Protein AF-A0A7J5ZC81-F1 (afdb_monomer)

Secondary structure (DSSP, 8-state):
-HHHHHHHHHHHHHTT---S--SGGGEEE-GGG-EEE---GGG-GGGGGGSEE-TTS-EE-TTTS-HHHHHH----HHHHHHHHHHHHHHHHTTT-S-TTTTS-HHHHHHHHHHHHHTSS-PPPPPPPTT--HHIIIIIIHHHT-SSGGGSPPHHHHHHHHHHHHHHHHHHHSSPPEEEEETTTSHHHHHHHHHHHHH-TT-EEEEEES-HHHHHHHHHHHHHH-TT-EEEEEE--TT-HHHHHHHHHHHHHH-S-BSEEEE------S-EE-HHHHHHHHTSTTHHHHHHH-TTTEE----B-TTSSBHHHIIIIIHHHHHHHHHGGGBSEEEEE--TT--GGG--STTTT-SS-S-HHHHHHHHHHHHHHHHHHHHGGGT-EEEEEE--SB-SHHHHTTS-HHHHHHHHHHHHHHTTT-TT--BSHHHHTHHHHHHHHS-GGGS-TTEEEEEEE-TTS-EEEEEEE-------TTHHHHHHHHHHHH-

Structure (mmCIF, N/CA/C/O backbone):
data_AF-A0A7J5ZC81-F1
#
_entry.id   AF-A0A7J5ZC81-F1
#
loop_
_atom_site.group_PDB
_atom_site.id
_atom_site.type_symbol
_atom_site.label_atom_id
_atom_site.label_alt_id
_atom_site.label_comp_id
_atom_site.label_asym_id
_atom_site.label_entity_id
_atom_site.label_seq_id
_atom_site.pdbx_PDB_ins_code
_atom_site.Cartn_x
_atom_site.Cartn_y
_atom_site.Cartn_z
_atom_site.occupancy
_atom_site.B_iso_or_equiv
_atom_site.auth_seq_id
_atom_site.auth_comp_id
_atom_site.auth_asym_id
_atom_site.auth_atom_id
_atom_site.pdbx_PDB_model_num
ATOM 1 N N . MET A 1 1 ? -20.854 -2.965 14.058 1.00 92.00 1 MET A N 1
ATOM 2 C CA . MET A 1 1 ? -21.300 -3.820 15.187 1.00 92.00 1 MET A CA 1
ATOM 3 C C . MET A 1 1 ? -20.968 -3.201 16.545 1.00 92.00 1 MET A C 1
ATOM 5 O O . MET A 1 1 ? -21.903 -2.886 17.266 1.00 92.00 1 MET A O 1
ATOM 9 N N . ALA A 1 2 ? -19.693 -2.943 16.877 1.00 95.56 2 ALA A N 1
ATOM 10 C CA . ALA A 1 2 ? -19.293 -2.383 18.182 1.00 95.56 2 ALA A CA 1
ATOM 11 C C . ALA A 1 2 ? -20.007 -1.068 18.566 1.00 95.56 2 ALA A C 1
ATOM 13 O O . ALA A 1 2 ? -20.442 -0.929 19.704 1.00 95.56 2 ALA A O 1
ATOM 14 N N . VAL A 1 3 ? -20.214 -0.153 17.608 1.00 96.44 3 VAL A N 1
ATOM 15 C CA . VAL A 1 3 ? -21.000 1.087 17.800 1.00 96.44 3 VAL A CA 1
ATOM 16 C C . VAL A 1 3 ? -22.404 0.802 18.347 1.00 96.44 3 VAL A C 1
ATOM 18 O O . VAL A 1 3 ? -22.849 1.460 19.281 1.00 96.44 3 VAL A O 1
ATOM 21 N N . GLN A 1 4 ? -23.094 -0.207 17.807 1.00 97.75 4 GLN A N 1
ATOM 22 C CA . GLN A 1 4 ? -24.453 -0.553 18.234 1.00 97.75 4 GLN A CA 1
ATOM 23 C C . GLN A 1 4 ? -24.463 -1.144 19.654 1.00 97.75 4 GLN A C 1
ATOM 25 O O . GLN A 1 4 ? -25.352 -0.822 20.437 1.00 97.75 4 GLN A O 1
ATOM 30 N N . ILE A 1 5 ? -23.448 -1.939 20.018 1.00 98.31 5 ILE A N 1
ATOM 31 C CA . ILE A 1 5 ? -23.287 -2.453 21.390 1.00 98.31 5 ILE A CA 1
ATOM 32 C C . ILE A 1 5 ? -22.997 -1.300 22.359 1.00 98.31 5 ILE A C 1
ATOM 34 O O . ILE A 1 5 ? -23.652 -1.196 23.390 1.00 98.31 5 ILE A O 1
ATOM 38 N N . ALA A 1 6 ? -22.077 -0.393 22.017 1.00 98.31 6 ALA A N 1
ATOM 39 C CA . ALA A 1 6 ? -21.788 0.784 22.837 1.00 98.31 6 ALA A CA 1
ATOM 40 C C . ALA A 1 6 ? -23.037 1.661 23.030 1.00 98.31 6 ALA A C 1
ATOM 42 O O . ALA A 1 6 ? -23.290 2.139 24.131 1.00 98.31 6 ALA A O 1
ATOM 43 N N . SER A 1 7 ? -23.856 1.813 21.984 1.00 98.25 7 SER A N 1
ATOM 44 C CA . SER A 1 7 ? -25.135 2.529 22.041 1.00 98.25 7 SER A CA 1
ATOM 45 C C . SER A 1 7 ? -26.141 1.849 22.980 1.00 98.25 7 SER A C 1
ATOM 47 O O . SER A 1 7 ? -26.737 2.503 23.836 1.00 98.25 7 SER A O 1
ATOM 49 N N . GLY A 1 8 ? -26.276 0.520 22.897 1.00 98.19 8 GLY A N 1
ATOM 50 C CA . GLY A 1 8 ? -27.123 -0.253 23.809 1.00 98.19 8 GLY A CA 1
ATOM 51 C C . GLY A 1 8 ? -26.658 -0.170 25.267 1.00 98.19 8 GLY A C 1
ATOM 52 O O . GLY A 1 8 ? -27.466 0.058 26.163 1.00 98.19 8 GLY A O 1
ATOM 53 N N . MET A 1 9 ? -25.352 -0.268 25.516 1.00 98.56 9 MET A N 1
ATOM 54 C CA . MET A 1 9 ? -24.793 -0.143 26.865 1.00 98.56 9 MET A CA 1
ATOM 55 C C . MET A 1 9 ? -24.871 1.283 27.416 1.00 98.56 9 MET A C 1
ATOM 57 O O . MET A 1 9 ? -25.098 1.467 28.610 1.00 98.56 9 MET A O 1
ATOM 61 N N . LYS A 1 10 ? -24.763 2.305 26.558 1.00 98.19 10 LYS A N 1
ATOM 62 C CA . LYS A 1 10 ? -25.061 3.698 26.915 1.00 98.19 10 LYS A CA 1
ATOM 63 C C . LYS A 1 10 ? -26.507 3.834 27.396 1.00 98.19 10 LYS A C 1
ATOM 65 O O . LYS A 1 10 ? -26.744 4.481 28.414 1.00 98.19 10 LYS A O 1
ATOM 70 N N . TYR A 1 11 ? -27.460 3.210 26.701 1.00 98.06 11 TYR A N 1
ATOM 71 C CA . TYR A 1 11 ? -28.861 3.195 27.125 1.00 98.06 11 TYR A CA 1
ATOM 72 C C . TYR A 1 11 ? -29.035 2.509 28.489 1.00 98.06 11 TYR A C 1
ATOM 74 O O . TYR A 1 11 ? -29.602 3.116 29.395 1.00 98.06 11 TYR A O 1
ATOM 82 N N . LEU A 1 12 ? -28.472 1.312 28.693 1.00 97.62 12 LEU A N 1
ATOM 83 C CA . LEU A 1 12 ? -28.525 0.628 29.997 1.00 97.62 12 LEU A CA 1
ATOM 84 C C . LEU A 1 12 ? -27.883 1.458 31.121 1.00 97.62 12 LEU A C 1
ATOM 86 O O . LEU A 1 12 ? -28.457 1.592 32.201 1.00 97.62 12 LEU A O 1
ATOM 90 N N . SER A 1 13 ? -26.744 2.097 30.847 1.00 95.62 13 SER A N 1
ATOM 91 C CA . SER A 1 13 ? -26.081 2.995 31.795 1.00 95.62 13 SER A CA 1
ATOM 92 C C . SER A 1 13 ? -26.950 4.196 32.168 1.00 95.62 13 SER A C 1
ATOM 94 O O . SER A 1 13 ? -26.907 4.619 33.319 1.00 95.62 13 SER A O 1
ATOM 96 N N . SER A 1 14 ? -27.752 4.734 31.242 1.00 96.44 14 SER A N 1
ATOM 97 C CA . SER A 1 14 ? -28.683 5.836 31.538 1.00 96.44 14 SER A CA 1
ATOM 98 C C . SER A 1 14 ? -29.818 5.428 32.488 1.00 96.44 14 SER A C 1
ATOM 100 O O . SER A 1 14 ? -30.373 6.271 33.187 1.00 96.44 14 SER A O 1
ATOM 102 N N . LEU A 1 15 ? -30.116 4.127 32.559 1.00 97.25 15 LEU A N 1
ATOM 103 C CA . LEU A 1 15 ? -31.085 3.533 33.479 1.00 97.25 15 LEU A CA 1
ATOM 104 C C . LEU A 1 15 ? -30.443 3.047 34.788 1.00 97.25 15 LEU A C 1
ATOM 106 O O . LEU A 1 15 ? -31.121 2.427 35.603 1.00 97.25 15 LEU A O 1
ATOM 110 N N . ASN A 1 16 ? -29.142 3.291 34.992 1.00 95.75 16 ASN A N 1
ATOM 111 C CA . ASN A 1 16 ? -28.350 2.715 36.085 1.00 95.75 16 ASN A CA 1
ATOM 112 C C . ASN A 1 16 ? -28.417 1.174 36.136 1.00 95.75 16 ASN A C 1
ATOM 114 O O . ASN A 1 16 ? -28.345 0.571 37.209 1.00 95.75 16 ASN A O 1
ATOM 118 N N . PHE A 1 17 ? -28.560 0.527 34.975 1.00 97.06 17 PHE A N 1
ATOM 119 C CA . PHE A 1 17 ? -28.676 -0.922 34.861 1.00 97.06 17 PHE A CA 1
ATOM 120 C C . PHE A 1 17 ? -27.318 -1.560 34.551 1.00 97.06 17 PHE A C 1
ATOM 122 O O . PHE A 1 17 ? -26.779 -1.360 33.464 1.00 97.06 17 PHE A O 1
ATOM 129 N N . VAL A 1 18 ? -26.792 -2.362 35.486 1.00 97.56 18 VAL A N 1
ATOM 130 C CA . VAL A 1 18 ? -25.543 -3.130 35.318 1.00 97.56 18 VAL A CA 1
ATOM 131 C C . VAL A 1 18 ? -25.836 -4.472 34.642 1.00 97.56 18 VAL A C 1
ATOM 133 O O . VAL A 1 18 ? -26.564 -5.284 35.214 1.00 97.56 18 VAL A O 1
ATOM 136 N N . HIS A 1 19 ? -25.233 -4.738 33.482 1.00 96.94 19 HIS A N 1
ATOM 137 C CA . HIS A 1 19 ? -25.438 -5.967 32.708 1.00 96.94 19 HIS A CA 1
ATOM 138 C C . HIS A 1 19 ? -24.729 -7.185 33.313 1.00 96.94 19 HIS A C 1
ATOM 140 O O . HIS A 1 19 ? -25.307 -8.268 33.332 1.00 96.94 19 HIS A O 1
ATOM 146 N N . ARG A 1 20 ? -23.490 -7.042 33.807 1.00 95.38 20 ARG A N 1
ATOM 147 C CA . ARG A 1 20 ? -22.695 -8.091 34.497 1.00 95.38 20 ARG A CA 1
ATOM 148 C C . ARG A 1 20 ? -22.186 -9.270 33.654 1.00 95.38 20 ARG A C 1
ATOM 150 O O . ARG A 1 20 ? -21.301 -9.977 34.124 1.00 95.38 20 ARG A O 1
ATOM 157 N N . ASP A 1 21 ? -22.695 -9.474 32.442 1.00 95.56 21 ASP A N 1
ATOM 158 C CA . ASP A 1 21 ? -22.295 -10.567 31.535 1.00 95.56 21 ASP A CA 1
ATOM 159 C C . ASP A 1 21 ? -22.275 -10.105 30.065 1.00 95.56 21 ASP A C 1
ATOM 161 O O . ASP A 1 21 ? -22.777 -10.773 29.161 1.00 95.56 21 ASP A O 1
ATOM 165 N N . LEU A 1 22 ? -21.737 -8.909 29.807 1.00 97.69 22 LEU A N 1
ATOM 166 C CA . LEU A 1 22 ? -21.578 -8.418 28.440 1.00 97.69 22 LEU A CA 1
ATOM 167 C C . LEU A 1 22 ? -20.477 -9.211 27.715 1.00 97.69 22 LEU A C 1
ATOM 169 O O . LEU A 1 22 ? -19.316 -9.190 28.121 1.00 97.69 22 LEU A O 1
ATOM 173 N N . ALA A 1 23 ? -20.856 -9.877 26.627 1.00 97.25 23 ALA A N 1
ATOM 174 C CA . ALA A 1 23 ? -19.976 -10.644 25.748 1.00 97.25 23 ALA A CA 1
ATOM 175 C C . ALA A 1 23 ? -20.635 -10.816 24.372 1.00 97.25 23 ALA A C 1
ATOM 177 O O . ALA A 1 23 ? -21.854 -10.649 24.233 1.00 97.25 23 ALA A O 1
ATOM 178 N N . THR A 1 24 ? -19.873 -11.222 23.351 1.00 96.69 24 THR A N 1
ATOM 179 C CA . THR A 1 24 ? -20.452 -11.458 22.012 1.00 96.69 24 THR A CA 1
ATOM 180 C C . THR A 1 24 ? -21.533 -12.545 22.004 1.00 96.69 24 THR A C 1
ATOM 182 O O . THR A 1 24 ? -22.537 -12.392 21.309 1.00 96.69 24 THR A O 1
ATOM 185 N N . ARG A 1 25 ? -21.410 -13.587 22.844 1.00 95.25 25 ARG A N 1
ATOM 186 C CA . ARG A 1 25 ? -22.432 -14.645 23.030 1.00 95.25 25 ARG A CA 1
ATOM 187 C C . ARG A 1 25 ? -23.799 -14.126 23.497 1.00 95.25 25 ARG A C 1
ATOM 189 O O . ARG A 1 25 ? -24.812 -14.787 23.275 1.00 95.25 25 ARG A O 1
ATOM 196 N N . ASN A 1 26 ? -23.818 -12.949 24.122 1.00 95.88 26 ASN A N 1
ATOM 197 C CA . ASN A 1 26 ? -25.006 -12.264 24.627 1.00 95.88 26 ASN A CA 1
ATOM 198 C C . ASN A 1 26 ? -25.458 -11.123 23.690 1.00 95.88 26 ASN A C 1
ATOM 200 O O . ASN A 1 26 ? -26.292 -10.300 24.054 1.00 95.88 26 ASN A O 1
ATOM 204 N N . CYS A 1 27 ? -24.952 -11.079 22.454 1.00 96.06 27 CYS A N 1
ATOM 205 C CA . CYS A 1 27 ? -25.407 -10.165 21.410 1.00 96.06 27 CYS A CA 1
ATOM 206 C C . CYS A 1 27 ? -26.114 -10.940 20.286 1.00 96.06 27 CYS A C 1
ATOM 208 O O . CYS A 1 27 ? -25.569 -11.880 19.714 1.00 96.06 27 CYS A O 1
ATOM 210 N N . LEU A 1 28 ? -27.329 -10.525 19.931 1.00 95.44 28 LEU A N 1
ATOM 211 C CA . LEU A 1 28 ? -28.093 -11.070 18.809 1.00 95.44 28 LEU A CA 1
ATOM 212 C C . LEU A 1 28 ? -27.834 -10.265 17.535 1.00 95.44 28 LEU A C 1
ATOM 214 O O . LEU A 1 28 ? -27.795 -9.034 17.579 1.00 95.44 28 LEU A O 1
ATOM 218 N N . VAL A 1 29 ? -27.733 -10.957 16.398 1.00 96.38 29 VAL A N 1
ATOM 219 C CA . VAL A 1 29 ? -27.582 -10.355 15.065 1.00 96.38 29 VAL A CA 1
ATOM 220 C C . VAL A 1 29 ? -28.877 -10.543 14.275 1.00 96.38 29 VAL A C 1
ATOM 222 O O . VAL A 1 29 ? -29.312 -11.667 14.037 1.00 96.38 29 VAL A O 1
ATOM 225 N N . GLY A 1 30 ? -29.506 -9.438 13.886 1.00 93.31 30 GLY A N 1
ATOM 226 C CA . GLY A 1 30 ? -30.703 -9.403 13.049 1.00 93.31 30 GLY A CA 1
ATOM 227 C C . GLY A 1 30 ? -30.403 -9.067 11.586 1.00 93.31 30 GLY A C 1
ATOM 228 O O . GLY A 1 30 ? -29.257 -9.083 11.134 1.00 93.31 30 GLY A O 1
ATOM 229 N N . LYS A 1 31 ? -31.456 -8.708 10.840 1.00 92.00 31 LYS A N 1
ATOM 230 C CA . LYS A 1 31 ? -31.335 -8.222 9.456 1.00 92.00 31 LYS A CA 1
ATOM 231 C C . LYS A 1 31 ? -30.436 -6.979 9.391 1.00 92.00 31 LYS A C 1
ATOM 233 O O . LYS A 1 31 ? -30.396 -6.188 10.337 1.00 92.00 31 LYS A O 1
ATOM 238 N N . ASN A 1 32 ? -29.725 -6.818 8.276 1.00 88.50 32 ASN A N 1
ATOM 239 C CA . ASN A 1 32 ? -28.816 -5.694 8.011 1.00 88.50 32 ASN A CA 1
ATOM 240 C C . ASN A 1 32 ? -27.751 -5.495 9.107 1.00 88.50 32 ASN A C 1
ATOM 242 O O . ASN A 1 32 ? -27.400 -4.367 9.440 1.00 88.50 32 ASN A O 1
ATOM 246 N N . TYR A 1 33 ? -27.272 -6.590 9.709 1.00 92.19 33 TYR A N 1
ATOM 247 C CA . TYR A 1 33 ? -26.290 -6.563 10.801 1.00 92.19 33 TYR A CA 1
ATOM 248 C C . TYR A 1 33 ? -26.719 -5.706 12.008 1.00 92.19 33 TYR A C 1
ATOM 250 O O . TYR A 1 33 ? -25.883 -5.117 12.702 1.00 92.19 33 TYR A O 1
ATOM 258 N N . THR A 1 34 ? -28.027 -5.637 12.270 1.00 95.75 34 THR A N 1
ATOM 259 C CA . THR A 1 34 ? -28.573 -4.993 13.472 1.00 95.75 34 THR A CA 1
ATOM 260 C C . THR A 1 34 ? -28.188 -5.807 14.703 1.00 95.75 34 THR A C 1
ATOM 262 O O . THR A 1 34 ? -28.455 -7.005 14.743 1.00 95.75 34 THR A O 1
ATOM 265 N N . ILE A 1 35 ? -27.596 -5.176 15.714 1.00 97.69 35 ILE A N 1
ATOM 266 C CA . ILE A 1 35 ? -27.168 -5.824 16.955 1.00 97.69 35 ILE A CA 1
ATOM 267 C C . ILE A 1 35 ? -28.127 -5.468 18.089 1.00 97.69 35 ILE A C 1
ATOM 269 O O . ILE A 1 35 ? -28.478 -4.302 18.272 1.00 97.69 35 ILE A O 1
ATOM 273 N N . LYS A 1 36 ? -28.532 -6.466 18.876 1.00 96.94 36 LYS A N 1
ATOM 274 C CA . LYS A 1 36 ? -29.294 -6.273 20.118 1.00 96.94 36 LYS A CA 1
ATOM 275 C C . LYS A 1 36 ? -28.627 -7.023 21.261 1.00 96.94 36 LYS A C 1
ATOM 277 O O . LYS A 1 36 ? -28.308 -8.198 21.120 1.00 96.94 36 LYS A O 1
ATOM 282 N N . ILE A 1 37 ? -28.433 -6.337 22.379 1.00 97.38 37 ILE A N 1
ATOM 283 C CA . ILE A 1 37 ? -27.878 -6.922 23.601 1.00 97.38 37 ILE A CA 1
ATOM 284 C C . ILE A 1 37 ? -28.976 -7.744 24.286 1.00 97.38 37 ILE A C 1
ATOM 286 O O . ILE A 1 37 ? -30.133 -7.319 24.320 1.00 97.38 37 ILE A O 1
ATOM 290 N N . ALA A 1 38 ? -28.624 -8.924 24.779 1.00 91.94 38 ALA A N 1
ATOM 291 C CA . ALA A 1 38 ? -29.506 -9.871 25.447 1.00 91.94 38 ALA A CA 1
ATOM 292 C C . ALA A 1 38 ? -28.796 -10.519 26.650 1.00 91.94 38 ALA A C 1
ATOM 294 O O . ALA A 1 38 ? -27.628 -10.252 26.897 1.00 91.94 38 ALA A O 1
ATOM 295 N N . ASP A 1 39 ? -29.487 -11.400 27.376 1.00 81.19 39 ASP A N 1
ATOM 296 C CA . ASP A 1 39 ? -28.923 -12.131 28.517 1.00 81.19 39 ASP A CA 1
ATOM 297 C C . ASP A 1 39 ? -29.379 -13.599 28.487 1.00 81.19 39 ASP A C 1
ATOM 299 O O . ASP A 1 39 ? -30.400 -13.976 29.061 1.00 81.19 39 ASP A O 1
ATOM 303 N N . PHE A 1 40 ? -28.663 -14.433 27.724 1.00 67.62 40 PHE A N 1
ATOM 304 C CA . PHE A 1 40 ? -28.955 -15.871 27.600 1.00 67.62 40 PHE A CA 1
ATOM 305 C C . PHE A 1 40 ? -27.815 -16.759 28.107 1.00 67.62 40 PHE A C 1
ATOM 307 O O . PHE A 1 40 ? -27.956 -17.988 28.119 1.00 67.62 40 PHE A O 1
ATOM 314 N N . GLY A 1 41 ? -26.683 -16.161 28.481 1.00 59.69 41 GLY A N 1
ATOM 315 C CA . GLY A 1 41 ? -25.381 -16.816 28.546 1.00 59.69 41 GLY A CA 1
ATOM 316 C C . GLY A 1 41 ? -25.311 -18.025 29.482 1.00 59.69 41 GLY A C 1
ATOM 317 O O . GLY A 1 41 ? -24.669 -19.021 29.153 1.00 59.69 41 GLY A O 1
ATOM 318 N N . MET A 1 42 ? -26.079 -18.021 30.577 1.00 57.19 42 MET A N 1
ATOM 319 C CA . MET A 1 42 ? -26.104 -19.130 31.543 1.00 57.19 42 MET A CA 1
ATOM 320 C C . MET A 1 42 ? -26.999 -20.319 31.141 1.00 57.19 42 MET A C 1
ATOM 322 O O . MET A 1 42 ? -26.917 -21.380 31.757 1.00 57.19 42 MET A O 1
ATOM 326 N N . SER A 1 43 ? -27.849 -20.178 30.119 1.00 58.97 43 SER A N 1
ATOM 327 C CA . SER A 1 43 ? -28.852 -21.196 29.751 1.00 58.97 43 SER A CA 1
ATOM 328 C C . SER A 1 43 ? -28.390 -22.191 28.676 1.00 58.97 43 SER A C 1
ATOM 330 O O . SER A 1 43 ? -29.052 -23.204 28.447 1.00 58.97 43 SER A O 1
ATOM 332 N N . ARG A 1 44 ? -27.258 -21.935 27.998 1.00 65.19 44 ARG A N 1
ATOM 333 C CA . ARG A 1 44 ? -26.833 -22.697 26.810 1.00 65.19 44 ARG A CA 1
ATOM 334 C C . ARG A 1 44 ? -25.566 -23.510 27.055 1.00 65.19 44 ARG A C 1
ATOM 336 O O . ARG A 1 44 ? -24.510 -22.972 27.367 1.00 65.19 44 ARG A O 1
ATOM 343 N N . ASN A 1 45 ? -25.643 -24.816 26.788 1.00 74.88 45 ASN A N 1
ATOM 344 C CA . ASN A 1 45 ? -24.514 -25.741 26.949 1.00 74.88 45 ASN A CA 1
ATOM 345 C C . ASN A 1 45 ? -23.290 -25.401 26.079 1.00 74.88 45 ASN A C 1
ATOM 347 O O . ASN A 1 45 ? -22.181 -25.782 26.442 1.00 74.88 45 ASN A O 1
ATOM 351 N N . LEU A 1 46 ? -23.489 -24.676 24.972 1.00 81.81 46 LEU A N 1
ATOM 352 C CA . LEU A 1 46 ? -22.434 -24.298 24.029 1.00 81.81 46 LEU A CA 1
ATOM 353 C C . LEU A 1 46 ? -21.331 -23.441 24.672 1.00 81.81 46 LEU A C 1
ATOM 355 O O . LEU A 1 46 ? -20.167 -23.606 24.332 1.00 81.81 46 LEU A O 1
ATOM 359 N N . TYR A 1 47 ? -21.685 -22.572 25.622 1.00 84.94 47 TYR A N 1
ATOM 360 C CA . TYR A 1 47 ? -20.754 -21.619 26.237 1.00 84.94 47 TYR A CA 1
ATOM 361 C C . TYR A 1 47 ? -20.292 -22.047 27.631 1.00 84.94 47 TYR A C 1
ATOM 363 O O . TYR A 1 47 ? -19.764 -21.233 28.375 1.00 84.94 47 TYR A O 1
ATOM 371 N N . ARG A 1 48 ? -20.457 -23.324 28.015 1.00 84.44 48 ARG A N 1
ATOM 372 C CA . ARG A 1 48 ? -20.063 -23.811 29.354 1.00 84.44 48 ARG A CA 1
ATOM 373 C C . ARG A 1 48 ? -18.606 -23.497 29.710 1.00 84.44 48 ARG A C 1
ATOM 375 O O . ARG A 1 48 ? -18.339 -23.228 30.872 1.00 84.44 48 ARG A O 1
ATOM 382 N N . GLY A 1 49 ? -17.700 -23.519 28.729 1.00 85.62 49 GLY A N 1
ATOM 383 C CA . GLY A 1 49 ? -16.276 -23.214 28.920 1.00 85.62 49 GLY A CA 1
ATOM 384 C C . GLY A 1 49 ? -15.950 -21.730 29.129 1.00 85.62 49 GLY A C 1
ATOM 385 O O . GLY A 1 49 ? -14.814 -21.411 29.458 1.00 85.62 49 GLY A O 1
ATOM 386 N N . ASP A 1 50 ? -16.917 -20.825 28.957 1.00 89.06 50 ASP A N 1
ATOM 387 C CA . ASP A 1 50 ? -16.740 -19.395 29.252 1.00 89.06 50 ASP A CA 1
ATOM 388 C C . ASP A 1 50 ? -17.026 -19.058 30.718 1.00 89.06 50 ASP A C 1
ATOM 390 O O . ASP A 1 50 ? -16.755 -17.938 31.161 1.00 89.06 50 ASP A O 1
ATOM 394 N N . TYR A 1 51 ? -17.580 -20.013 31.468 1.00 90.31 51 TYR A N 1
ATOM 395 C CA . TYR A 1 51 ? -18.018 -19.804 32.832 1.00 90.31 51 TYR A CA 1
ATOM 396 C C . TYR A 1 51 ? -17.264 -20.685 33.822 1.00 90.31 51 TYR A C 1
ATOM 398 O O . TYR A 1 51 ? -17.324 -21.914 33.774 1.00 90.31 51 TYR A O 1
ATOM 406 N N . TYR A 1 52 ? -16.655 -20.034 34.804 1.00 89.38 52 TYR A N 1
ATOM 407 C CA . TYR A 1 52 ? -16.001 -20.691 35.920 1.00 89.38 52 TYR A CA 1
ATOM 408 C C . TYR A 1 52 ? -17.015 -21.039 37.015 1.00 89.38 52 TYR A C 1
ATOM 410 O O . TYR A 1 52 ? -17.868 -20.224 37.389 1.00 89.38 52 TYR A O 1
ATOM 418 N N . ARG A 1 53 ? -16.927 -22.265 37.541 1.00 83.69 53 ARG A N 1
ATOM 419 C CA . ARG A 1 53 ? -17.787 -22.762 38.623 1.00 83.69 53 ARG A CA 1
ATOM 420 C C . ARG A 1 53 ? -17.007 -22.829 39.922 1.00 83.69 53 ARG A C 1
ATOM 422 O O . ARG A 1 53 ? -16.148 -23.686 40.089 1.00 83.69 53 ARG A O 1
ATOM 429 N N . ILE A 1 54 ? -17.381 -21.984 40.874 1.00 74.62 54 ILE A N 1
ATOM 430 C CA . ILE A 1 54 ? -16.887 -22.087 42.245 1.00 74.62 54 ILE A CA 1
ATOM 431 C C . ILE A 1 54 ? -17.871 -22.945 43.043 1.00 74.62 54 ILE A C 1
ATOM 433 O O . ILE A 1 54 ? -19.075 -22.682 43.045 1.00 74.62 54 ILE A O 1
ATOM 437 N N . GLN A 1 55 ? -17.365 -23.964 43.736 1.00 72.75 55 GLN A N 1
ATOM 438 C CA . GLN A 1 55 ? -18.183 -24.854 44.558 1.00 72.75 55 GLN A CA 1
ATOM 439 C C . GLN A 1 55 ? -18.949 -24.043 45.621 1.00 72.75 55 GLN A C 1
ATOM 441 O O . GLN A 1 55 ? -18.352 -23.325 46.421 1.00 72.75 55 GLN A O 1
ATOM 446 N N . GLY A 1 56 ? -20.285 -24.108 45.586 1.00 67.88 56 GLY A N 1
ATOM 447 C CA . GLY A 1 56 ? -21.161 -23.354 46.493 1.00 67.88 56 GLY A CA 1
ATOM 448 C C . GLY A 1 56 ? -21.349 -21.862 46.170 1.00 67.88 56 GLY A C 1
ATOM 449 O O . GLY A 1 56 ? -21.963 -21.160 46.970 1.00 67.88 56 GLY A O 1
ATOM 450 N N . ARG A 1 57 ? -20.862 -21.352 45.027 1.00 69.31 57 ARG A N 1
ATOM 451 C CA . ARG A 1 57 ? -21.120 -19.970 44.567 1.00 69.31 57 ARG A CA 1
ATOM 452 C C . ARG A 1 57 ? -21.731 -19.929 43.161 1.00 69.31 57 ARG A C 1
ATOM 454 O O . ARG A 1 57 ? -21.876 -20.946 42.489 1.00 69.31 57 ARG A O 1
ATOM 461 N N . ALA A 1 58 ? -22.094 -18.719 42.734 1.00 74.38 58 ALA A N 1
ATOM 462 C CA . ALA A 1 58 ? -22.568 -18.432 41.385 1.00 74.38 58 ALA A CA 1
ATOM 463 C C . ALA A 1 58 ? -21.524 -18.782 40.308 1.00 74.38 58 ALA A C 1
ATOM 465 O O . ALA A 1 58 ? -20.315 -18.777 40.544 1.00 74.38 58 ALA A O 1
ATOM 466 N N . VAL A 1 59 ? -22.036 -19.070 39.115 1.00 86.81 59 VAL A N 1
ATOM 467 C CA . VAL A 1 59 ? -21.280 -19.340 37.891 1.00 86.81 59 VAL A CA 1
ATOM 468 C C . VAL A 1 59 ? -20.844 -17.998 37.288 1.00 86.81 59 VAL A C 1
ATOM 470 O O . VAL A 1 59 ? -21.688 -17.123 37.114 1.00 86.81 59 VAL A O 1
ATOM 473 N N . LEU A 1 60 ? -19.547 -17.805 37.015 1.00 91.19 60 LEU A N 1
ATOM 474 C CA . LEU A 1 60 ? -18.982 -16.482 36.701 1.00 91.19 60 LEU A CA 1
ATOM 475 C C . LEU A 1 60 ? -18.222 -16.448 35.361 1.00 91.19 60 LEU A C 1
ATOM 477 O O . LEU A 1 60 ? -17.366 -17.306 35.138 1.00 91.19 60 LEU A O 1
ATOM 481 N N . PRO A 1 61 ? -18.449 -15.441 34.493 1.00 94.94 61 PRO A N 1
ATOM 482 C CA . PRO A 1 61 ? -17.734 -15.271 33.225 1.00 94.94 61 PRO A CA 1
ATOM 483 C C . PRO A 1 61 ? -16.363 -14.599 33.430 1.00 94.94 61 PRO A C 1
ATOM 485 O O . PRO A 1 61 ? -16.106 -13.500 32.933 1.00 94.94 61 PRO A O 1
ATOM 488 N N . ILE A 1 62 ? -15.465 -15.238 34.188 1.00 96.44 62 ILE A N 1
ATOM 489 C CA . ILE A 1 62 ? -14.234 -14.619 34.727 1.00 96.44 62 ILE A CA 1
ATOM 490 C C . ILE A 1 62 ? -13.332 -13.953 33.672 1.00 96.44 62 ILE A C 1
ATOM 492 O O . ILE A 1 62 ? -12.655 -12.976 33.972 1.00 96.44 62 ILE A O 1
ATOM 496 N N . ARG A 1 63 ? -13.358 -14.418 32.419 1.00 98.06 63 ARG A N 1
ATOM 497 C CA . ARG A 1 63 ? -12.542 -13.879 31.316 1.00 98.06 63 ARG A CA 1
ATOM 498 C C . ARG A 1 63 ? -13.023 -12.514 30.794 1.00 98.06 63 ARG A C 1
ATOM 500 O O . ARG A 1 63 ? -12.266 -11.839 30.100 1.00 98.06 63 ARG A O 1
ATOM 507 N N . TRP A 1 64 ? -14.244 -12.098 31.143 1.00 98.31 64 TRP A N 1
ATOM 508 C CA . TRP A 1 64 ? -14.831 -10.788 30.811 1.00 98.31 64 TRP A CA 1
ATOM 509 C C . TRP A 1 64 ? -14.921 -9.845 32.014 1.00 98.31 64 TRP A C 1
ATOM 511 O O . TRP A 1 64 ? -15.194 -8.658 31.846 1.00 98.31 64 TRP A O 1
ATOM 521 N N . MET A 1 65 ? -14.720 -10.354 33.229 1.00 97.94 65 MET A N 1
ATOM 522 C CA . MET A 1 65 ? -14.921 -9.589 34.456 1.00 97.94 65 MET A CA 1
ATOM 523 C C . MET A 1 65 ? -13.724 -8.690 34.773 1.00 97.94 65 MET A C 1
ATOM 525 O O . MET A 1 65 ? -12.572 -9.045 34.522 1.00 97.94 65 MET A O 1
ATOM 529 N N . SER A 1 66 ? -13.996 -7.532 35.379 1.00 98.38 66 SER A N 1
ATOM 530 C CA . SER A 1 66 ? -12.946 -6.684 35.938 1.00 98.38 66 SER A CA 1
ATOM 531 C C . SER A 1 66 ? -12.356 -7.289 37.211 1.00 98.38 66 SER A C 1
ATOM 533 O O . SER A 1 66 ? -12.991 -8.098 37.900 1.00 98.38 66 SER A O 1
ATOM 535 N N . TRP A 1 67 ? -11.138 -6.862 37.556 1.00 98.00 67 TRP A N 1
ATOM 536 C CA . TRP A 1 67 ? -10.441 -7.370 38.737 1.00 98.00 67 TRP A CA 1
ATOM 537 C C . TRP A 1 67 ? -11.252 -7.146 40.024 1.00 98.00 67 TRP A C 1
ATOM 539 O O . TRP A 1 67 ? -11.316 -8.034 40.874 1.00 98.00 67 TRP A O 1
ATOM 549 N N . GLU A 1 68 ? -11.936 -6.003 40.162 1.00 98.00 68 GLU A N 1
ATOM 550 C CA . GLU A 1 68 ? -12.749 -5.716 41.345 1.00 98.00 68 GLU A CA 1
ATOM 551 C C . GLU A 1 68 ? -14.058 -6.520 41.390 1.00 98.00 68 GLU A C 1
ATOM 553 O O . GLU A 1 68 ? -14.569 -6.792 42.479 1.00 98.00 68 GLU A O 1
ATOM 558 N N . SER A 1 69 ? -14.591 -6.950 40.241 1.00 96.94 69 SER A N 1
ATOM 559 C CA . SER A 1 69 ? -15.739 -7.862 40.206 1.00 96.94 69 SER A CA 1
ATOM 560 C C . SER A 1 69 ? -15.352 -9.262 40.675 1.00 96.94 69 SER A C 1
ATOM 562 O O . SER A 1 69 ? -16.120 -9.884 41.404 1.00 96.94 69 SER A O 1
ATOM 564 N N . ILE A 1 70 ? -14.157 -9.739 40.313 1.00 95.00 70 ILE A N 1
ATOM 565 C CA . ILE A 1 70 ? -13.662 -11.059 40.730 1.00 95.00 70 ILE A CA 1
ATOM 566 C C . ILE A 1 70 ? -13.247 -11.055 42.206 1.00 95.00 70 ILE A C 1
ATOM 568 O O . ILE A 1 70 ? -13.714 -11.896 42.973 1.00 95.00 70 ILE A O 1
ATOM 572 N N . LEU A 1 71 ? -12.402 -10.108 42.626 1.00 94.62 71 LEU A N 1
ATOM 573 C CA . LEU A 1 71 ? -11.823 -10.117 43.976 1.00 94.62 71 LEU A CA 1
ATOM 574 C C . LEU A 1 71 ? -12.762 -9.556 45.048 1.00 94.62 71 LEU A C 1
ATOM 576 O O . LEU A 1 71 ? -12.724 -10.010 46.189 1.00 94.62 71 LEU A O 1
ATOM 580 N N . LEU A 1 72 ? -13.587 -8.561 44.704 1.00 95.19 72 LEU A N 1
ATOM 581 C CA . LEU A 1 72 ? -14.414 -7.826 45.671 1.00 95.19 72 LEU A CA 1
ATOM 582 C C . LEU A 1 72 ? -15.921 -8.025 45.459 1.00 95.19 72 LEU A C 1
ATOM 584 O O . LEU A 1 72 ? -16.710 -7.446 46.204 1.00 95.19 72 LEU A O 1
ATOM 588 N N . GLY A 1 73 ? -16.339 -8.773 44.431 1.00 93.75 73 GLY A N 1
ATOM 589 C CA . GLY A 1 73 ? -17.755 -8.938 44.086 1.00 93.75 73 GLY A CA 1
ATOM 590 C C . GLY A 1 73 ? -18.446 -7.637 43.656 1.00 93.75 73 GLY A C 1
ATOM 591 O O . GLY A 1 73 ? -19.668 -7.531 43.748 1.00 93.75 73 GLY A O 1
ATOM 592 N N . LYS A 1 74 ? -17.685 -6.618 43.227 1.00 96.19 74 LYS A N 1
ATOM 593 C CA . LYS A 1 74 ? -18.224 -5.299 42.863 1.00 96.19 74 LYS A CA 1
ATOM 594 C C . LYS A 1 74 ? -18.604 -5.250 41.387 1.00 96.19 74 LYS A C 1
ATOM 596 O O . LYS A 1 74 ? -17.732 -5.222 40.523 1.00 96.19 74 LYS A O 1
ATOM 601 N N . PHE A 1 75 ? -19.903 -5.168 41.114 1.00 96.88 75 PHE A N 1
ATOM 602 C CA . PHE A 1 75 ? -20.458 -4.991 39.771 1.00 96.88 75 PHE A CA 1
ATOM 603 C C . PHE A 1 75 ? -20.994 -3.568 39.614 1.00 96.88 75 PHE A C 1
ATOM 605 O O . PHE A 1 75 ? -21.831 -3.124 40.398 1.00 96.88 75 PHE A O 1
ATOM 612 N N . THR A 1 76 ? -20.492 -2.843 38.621 1.00 98.00 76 THR A N 1
ATOM 613 C CA . THR A 1 76 ? -20.805 -1.431 38.366 1.00 98.00 76 THR A CA 1
ATOM 614 C C . THR A 1 76 ? -20.819 -1.146 36.866 1.00 98.00 76 THR A C 1
ATOM 616 O O . THR A 1 76 ? -20.352 -1.956 36.069 1.00 98.00 76 THR A O 1
ATOM 619 N N . MET A 1 77 ? -21.244 0.051 36.457 1.00 97.81 77 MET A N 1
ATOM 620 C CA . MET A 1 77 ? -21.127 0.439 35.045 1.00 97.81 77 MET A CA 1
ATOM 621 C C . MET A 1 77 ? -19.671 0.425 34.559 1.00 97.81 77 MET A C 1
ATOM 623 O O . MET A 1 77 ? -19.402 0.095 33.410 1.00 97.81 77 MET A O 1
ATOM 627 N N . ALA A 1 78 ? -18.712 0.701 35.447 1.00 98.50 78 ALA A N 1
ATOM 628 C CA . ALA A 1 78 ? -17.293 0.633 35.121 1.00 98.50 78 ALA A CA 1
ATOM 629 C C . ALA A 1 78 ? -16.788 -0.810 34.926 1.00 98.50 78 ALA A C 1
ATOM 631 O O . ALA A 1 78 ? -15.830 -1.012 34.178 1.00 98.50 78 ALA A O 1
ATOM 632 N N . SER A 1 79 ? -17.395 -1.819 35.567 1.00 98.56 79 SER A N 1
ATOM 633 C CA . SER A 1 79 ? -17.080 -3.228 35.273 1.00 98.56 79 SER A CA 1
ATOM 634 C C . SER A 1 79 ? -17.704 -3.676 33.950 1.00 98.56 79 SER A C 1
ATOM 636 O O . SER A 1 79 ? -17.093 -4.457 33.229 1.00 98.56 79 SER A O 1
ATOM 638 N N . ASP A 1 80 ? -18.862 -3.130 33.570 1.00 98.62 80 ASP A N 1
ATOM 639 C CA . ASP A 1 80 ? -19.425 -3.361 32.233 1.00 98.62 80 ASP A CA 1
ATOM 640 C C . ASP A 1 80 ? -18.566 -2.723 31.128 1.00 98.62 80 ASP A C 1
ATOM 642 O O . ASP A 1 80 ? -18.419 -3.301 30.054 1.00 98.62 80 ASP A O 1
ATOM 646 N N . VAL A 1 81 ? -17.942 -1.567 31.386 1.00 98.81 81 VAL A N 1
ATOM 647 C CA . VAL A 1 81 ? -16.956 -0.963 30.468 1.00 98.81 81 VAL A CA 1
ATOM 648 C C . VAL A 1 81 ? -15.750 -1.886 30.261 1.00 98.81 81 VAL A C 1
ATOM 650 O O . VAL A 1 81 ? -15.280 -2.049 29.136 1.00 98.81 81 VAL A O 1
ATOM 653 N N . TRP A 1 82 ? -15.277 -2.550 31.318 1.00 98.75 82 TRP A N 1
ATOM 654 C CA . TRP A 1 82 ? -14.217 -3.555 31.196 1.00 98.75 82 TRP A CA 1
ATOM 655 C C . TRP A 1 82 ? -14.644 -4.712 30.281 1.00 98.75 82 TRP A C 1
ATOM 657 O O . TRP A 1 82 ? -13.924 -5.062 29.340 1.00 98.75 82 TRP A O 1
ATOM 667 N N . ALA A 1 83 ? -15.839 -5.263 30.520 1.00 98.62 83 ALA A N 1
ATOM 668 C CA . ALA A 1 83 ? -16.414 -6.334 29.710 1.00 98.62 83 ALA A CA 1
ATOM 669 C C . ALA A 1 83 ? -16.639 -5.902 28.248 1.00 98.62 83 ALA A C 1
ATOM 671 O O . ALA A 1 83 ? -16.429 -6.693 27.326 1.00 98.62 83 ALA A O 1
ATOM 672 N N . PHE A 1 84 ? -16.974 -4.630 28.007 1.00 98.75 84 PHE A N 1
ATOM 673 C CA . PHE A 1 84 ? -17.049 -4.061 26.662 1.00 98.75 84 PHE A CA 1
ATOM 674 C C . PHE A 1 84 ? -15.691 -4.080 25.954 1.00 98.75 84 PHE A C 1
ATOM 676 O O . PHE A 1 84 ? -15.634 -4.460 24.788 1.00 98.75 84 PHE A O 1
ATOM 683 N N . GLY A 1 85 ? -14.596 -3.736 26.641 1.00 98.50 85 GLY A N 1
ATOM 684 C CA . GLY A 1 85 ? -13.244 -3.835 26.078 1.00 98.50 85 GLY A CA 1
ATOM 685 C C . GLY A 1 85 ? -12.911 -5.259 25.614 1.00 98.50 85 GLY A C 1
ATOM 686 O O . GLY A 1 85 ? -12.381 -5.451 24.518 1.00 98.50 85 GLY A O 1
ATOM 687 N N . VAL A 1 86 ? -13.300 -6.269 26.403 1.00 98.69 86 VAL A N 1
ATOM 688 C CA . VAL A 1 86 ? -13.158 -7.689 26.026 1.00 98.69 86 VAL A CA 1
ATOM 689 C C . VAL A 1 86 ? -14.074 -8.042 24.847 1.00 98.69 86 VAL A C 1
ATOM 691 O O . VAL A 1 86 ? -13.625 -8.660 23.887 1.00 98.69 86 VAL A O 1
ATOM 694 N N . THR A 1 87 ? -15.320 -7.567 24.846 1.00 98.38 87 THR A N 1
ATOM 695 C CA . THR A 1 87 ? -16.277 -7.773 23.742 1.00 98.38 87 THR A CA 1
ATOM 696 C C . THR A 1 87 ? -15.789 -7.154 22.429 1.00 98.38 87 THR A C 1
ATOM 698 O O . THR A 1 87 ? -15.925 -7.743 21.357 1.00 98.38 87 THR A O 1
ATOM 701 N N . LEU A 1 88 ? -15.168 -5.974 22.487 1.00 97.88 88 LEU A N 1
ATOM 702 C CA . LEU A 1 88 ? -14.546 -5.331 21.333 1.00 97.88 88 LEU A CA 1
ATOM 703 C C . LEU A 1 88 ? -13.363 -6.158 20.808 1.00 97.88 88 LEU A C 1
ATOM 705 O O . LEU A 1 88 ? -13.220 -6.318 19.595 1.00 97.88 88 LEU A O 1
ATOM 709 N N . TRP A 1 89 ? -12.560 -6.740 21.704 1.00 98.19 89 TRP A N 1
ATOM 710 C CA . TRP A 1 89 ? -11.494 -7.673 21.333 1.00 98.19 89 TRP A CA 1
ATOM 711 C C . TRP A 1 89 ? -12.035 -8.924 20.623 1.00 98.19 89 TRP A C 1
ATOM 713 O O . TRP A 1 89 ? -11.486 -9.336 19.601 1.00 98.19 89 TRP A O 1
ATOM 723 N N . GLU A 1 90 ? -13.135 -9.506 21.105 1.00 98.00 90 GLU A N 1
ATOM 724 C CA . GLU A 1 90 ? -13.792 -10.645 20.446 1.00 98.00 90 GLU A CA 1
ATOM 725 C C . GLU A 1 90 ? -14.243 -10.287 19.022 1.00 98.00 90 GLU A C 1
ATOM 727 O O . GLU A 1 90 ? -13.961 -11.021 18.074 1.00 98.00 90 GLU A O 1
ATOM 732 N N . ILE A 1 91 ? -14.886 -9.127 18.841 1.00 96.00 91 ILE A N 1
ATOM 733 C CA . ILE A 1 91 ? -15.329 -8.651 17.521 1.00 96.00 91 ILE A CA 1
ATOM 734 C C . ILE A 1 91 ? -14.137 -8.521 16.567 1.00 96.00 91 ILE A C 1
ATOM 736 O O . ILE A 1 91 ? -14.190 -9.006 15.438 1.00 96.00 91 ILE A O 1
ATOM 740 N N . LEU A 1 92 ? -13.045 -7.906 17.025 1.00 94.25 92 LEU A N 1
ATOM 741 C CA . LEU A 1 92 ? -11.849 -7.652 16.214 1.00 94.25 92 LEU A CA 1
ATOM 742 C C . LEU A 1 92 ? -10.981 -8.899 15.993 1.00 94.25 92 LEU A C 1
ATOM 744 O O . LEU A 1 92 ? -10.127 -8.913 15.114 1.00 94.25 92 LEU A O 1
ATOM 748 N N . THR A 1 93 ? -11.200 -9.969 16.750 1.00 93.06 93 THR A N 1
ATOM 749 C CA . THR A 1 93 ? -10.616 -11.292 16.479 1.00 93.06 93 THR A CA 1
ATOM 750 C C . THR A 1 93 ? -11.566 -12.204 15.704 1.00 93.06 93 THR A C 1
ATOM 752 O O . THR A 1 93 ? -11.252 -13.378 15.489 1.00 93.06 93 THR A O 1
ATOM 755 N N . LEU A 1 94 ? -12.713 -11.674 15.256 1.00 93.75 94 LEU A N 1
ATOM 756 C CA . LEU A 1 94 ? -13.782 -12.411 14.579 1.00 93.75 94 LEU A CA 1
ATOM 757 C C . LEU A 1 94 ? -14.266 -13.620 15.395 1.00 93.75 94 LEU A C 1
ATOM 759 O O . LEU A 1 94 ? -14.593 -14.661 14.831 1.00 93.75 94 LEU A O 1
ATOM 763 N N . CYS A 1 95 ? -14.249 -13.494 16.726 1.00 94.94 95 CYS A N 1
ATOM 764 C CA . CYS A 1 95 ? -14.611 -14.541 17.684 1.00 94.94 95 CYS A CA 1
ATOM 765 C C . CYS A 1 95 ? -13.826 -15.858 17.493 1.00 94.94 95 CYS A C 1
ATOM 767 O O . CYS A 1 95 ? -14.285 -16.922 17.901 1.00 94.94 95 CYS A O 1
ATOM 769 N N . LYS A 1 96 ? -12.636 -15.817 16.869 1.00 92.56 96 LYS A N 1
ATOM 770 C CA . LYS A 1 96 ? -11.830 -17.020 16.580 1.00 92.56 96 LYS A CA 1
ATOM 771 C C . LYS A 1 96 ? -11.085 -17.571 17.795 1.00 92.56 96 LYS A C 1
ATOM 773 O O . LYS A 1 96 ? -10.551 -18.675 17.728 1.00 92.56 96 LYS A O 1
ATOM 778 N N . LYS A 1 97 ? -10.970 -16.788 18.868 1.00 92.25 97 LYS A N 1
ATOM 779 C CA . LYS A 1 97 ? -10.222 -17.140 20.078 1.00 92.25 97 LYS A CA 1
ATOM 780 C C . LYS A 1 97 ? -11.020 -16.747 21.312 1.00 92.25 97 LYS A C 1
ATOM 782 O O . LYS A 1 97 ? -11.635 -15.685 21.330 1.00 92.25 97 LYS A O 1
ATOM 787 N N . GLN A 1 98 ? -10.948 -17.576 22.348 1.00 95.62 98 GLN A N 1
ATOM 788 C CA . GLN A 1 98 ? -11.434 -17.208 23.673 1.00 95.62 98 GLN A CA 1
ATOM 789 C C . GLN A 1 98 ? -10.492 -16.154 24.288 1.00 95.62 98 GLN A C 1
ATOM 791 O O . GLN A 1 98 ? -9.269 -16.269 24.123 1.00 95.62 98 GLN A O 1
ATOM 796 N N . PRO A 1 99 ? -11.004 -15.138 25.007 1.00 98.12 99 PRO A N 1
ATOM 797 C CA . PRO A 1 99 ? -10.151 -14.214 25.745 1.00 98.12 99 PRO A CA 1
ATOM 798 C C . PRO A 1 99 ? -9.229 -14.966 26.713 1.00 98.12 99 PRO A C 1
ATOM 800 O O . PRO A 1 99 ? -9.668 -15.847 27.455 1.00 98.12 99 PRO A O 1
ATOM 803 N N . TYR A 1 100 ? -7.937 -14.628 26.689 1.00 97.38 100 TYR A N 1
ATOM 804 C CA . TYR A 1 100 ? -6.893 -15.293 27.476 1.00 97.38 100 TYR A CA 1
ATOM 805 C C . TYR A 1 100 ? -6.793 -16.809 27.235 1.00 97.38 100 TYR A C 1
ATOM 807 O O . TYR A 1 100 ? -6.489 -17.554 28.161 1.00 97.38 100 TYR A O 1
ATOM 815 N N . SER A 1 101 ? -7.039 -17.292 26.012 1.00 94.31 101 SER A N 1
ATOM 816 C CA . SER A 1 101 ? -7.007 -18.727 25.663 1.00 94.31 101 SER A CA 1
ATOM 817 C C . SER A 1 101 ? -5.709 -19.464 26.032 1.00 94.31 101 SER A C 1
ATOM 819 O O . SER A 1 101 ? -5.688 -20.686 26.080 1.00 94.31 101 SER A O 1
ATOM 821 N N . GLN A 1 102 ? -4.616 -18.732 26.250 1.00 94.62 102 GLN A N 1
ATOM 822 C CA . GLN A 1 102 ? -3.322 -19.259 26.684 1.00 94.62 102 GLN A CA 1
ATOM 823 C C . GLN A 1 102 ? -3.194 -19.440 28.207 1.00 94.62 102 GLN A C 1
ATOM 825 O O . GLN A 1 102 ? -2.186 -19.972 28.658 1.00 94.62 102 GLN A O 1
ATOM 830 N N . LEU A 1 103 ? -4.166 -18.954 28.985 1.00 96.31 103 LEU A N 1
ATOM 831 C CA . LEU A 1 103 ? -4.192 -19.011 30.446 1.00 96.31 103 LEU A CA 1
ATOM 832 C C . LEU A 1 103 ? -5.300 -19.960 30.925 1.00 96.31 103 LEU A C 1
ATOM 834 O O . LEU A 1 103 ? -6.416 -19.935 30.388 1.00 96.31 103 LEU A O 1
ATOM 838 N N . SER A 1 104 ? -5.017 -20.745 31.967 1.00 97.00 104 SER A N 1
ATOM 839 C CA . SER A 1 104 ? -6.047 -21.481 32.711 1.00 97.00 104 SER A CA 1
ATOM 840 C C . SER A 1 104 ? -6.973 -20.523 33.469 1.00 97.00 104 SER A C 1
ATOM 842 O O . SER A 1 104 ? -6.670 -19.338 33.629 1.00 97.00 104 SER A O 1
ATOM 844 N N . ASP A 1 105 ? -8.107 -21.023 33.953 1.00 94.94 105 ASP A N 1
ATOM 845 C CA . ASP A 1 105 ? -9.049 -20.214 34.731 1.00 94.94 105 ASP A CA 1
ATOM 846 C C . ASP A 1 105 ? -8.411 -19.695 36.033 1.00 94.94 105 ASP A C 1
ATOM 848 O O . ASP A 1 105 ? -8.600 -18.534 36.399 1.00 94.94 105 ASP A O 1
ATOM 852 N N . GLU A 1 106 ? -7.569 -20.501 36.683 1.00 95.25 106 GLU A N 1
ATOM 853 C CA . GLU A 1 106 ? -6.793 -20.103 37.861 1.00 95.25 106 GLU A CA 1
ATOM 854 C C . GLU A 1 106 ? -5.795 -18.992 37.526 1.00 95.25 106 GLU A C 1
ATOM 856 O O . GLU A 1 106 ? -5.689 -18.023 38.275 1.00 95.25 106 GLU A O 1
ATOM 861 N N . GLN A 1 107 ? -5.113 -19.082 36.381 1.00 97.62 107 GLN A N 1
ATOM 862 C CA . GLN A 1 107 ? -4.180 -18.048 35.921 1.00 97.62 107 GLN A CA 1
ATOM 863 C C . GLN A 1 107 ? -4.898 -16.745 35.548 1.00 97.62 107 GLN A C 1
ATOM 865 O O . GLN A 1 107 ? -4.367 -15.657 35.769 1.00 97.62 107 GLN A O 1
ATOM 870 N N . VAL A 1 108 ? -6.123 -16.822 35.015 1.00 97.25 108 VAL A N 1
ATOM 871 C CA . VAL A 1 108 ? -6.968 -15.637 34.792 1.00 97.25 108 VAL A CA 1
ATOM 872 C C . VAL A 1 108 ? -7.321 -14.978 36.127 1.00 97.25 108 VAL A C 1
ATOM 874 O O . VAL A 1 108 ? -7.226 -13.755 36.246 1.00 97.25 108 VAL A O 1
ATOM 877 N N . ILE A 1 109 ? -7.670 -15.765 37.149 1.00 95.56 109 ILE A N 1
ATOM 878 C CA . ILE A 1 109 ? -7.940 -15.255 38.500 1.00 95.56 109 ILE A CA 1
ATOM 879 C C . ILE A 1 109 ? -6.667 -14.651 39.114 1.00 95.56 109 ILE A C 1
ATOM 881 O O . ILE A 1 109 ? -6.719 -13.538 39.636 1.00 95.56 109 ILE A O 1
ATOM 885 N N . GLU A 1 110 ? -5.516 -15.313 39.006 1.00 96.94 110 GLU A N 1
ATOM 886 C CA . GLU A 1 110 ? -4.226 -14.801 39.486 1.00 96.94 110 GLU A CA 1
ATOM 887 C C . GLU A 1 110 ? -3.867 -13.457 38.835 1.00 96.94 110 GLU A C 1
ATOM 889 O O . GLU A 1 110 ? -3.475 -12.513 39.528 1.00 96.94 110 GLU A O 1
ATOM 894 N N . ASN A 1 111 ? -4.107 -13.321 37.527 1.00 97.75 111 ASN A N 1
ATOM 895 C CA . ASN A 1 111 ? -3.895 -12.078 36.791 1.00 97.75 111 ASN A CA 1
ATOM 896 C C . ASN A 1 111 ? -4.721 -10.910 37.367 1.00 97.75 111 ASN A C 1
ATOM 898 O O . ASN A 1 111 ? -4.244 -9.777 37.410 1.00 97.75 111 ASN A O 1
ATOM 902 N N . THR A 1 112 ? -5.929 -11.155 37.894 1.00 96.25 112 THR A N 1
ATOM 903 C CA . THR A 1 112 ? -6.690 -10.101 38.601 1.00 96.25 112 THR A CA 1
ATOM 904 C C . THR A 1 112 ? -6.001 -9.629 39.881 1.00 96.25 112 THR A C 1
ATOM 906 O O . THR A 1 112 ? -6.074 -8.447 40.227 1.00 96.25 112 THR A O 1
ATOM 909 N N . GLY A 1 113 ? -5.272 -10.522 40.555 1.00 96.19 113 GLY A N 1
ATOM 910 C CA . GLY A 1 113 ? -4.409 -10.184 41.681 1.00 96.19 113 GLY A CA 1
ATOM 911 C C . GLY A 1 113 ? -3.230 -9.299 41.271 1.00 96.19 113 GLY A C 1
ATOM 912 O O . GLY A 1 113 ? -2.851 -8.410 42.033 1.00 96.19 113 GLY A O 1
ATOM 913 N N . GLU A 1 114 ? -2.687 -9.482 40.065 1.00 97.38 114 GLU A N 1
ATOM 914 C CA . GLU A 1 114 ? -1.656 -8.593 39.507 1.00 97.38 114 GLU A CA 1
ATOM 915 C C . GLU A 1 114 ? -2.206 -7.191 39.216 1.00 97.38 114 GLU A C 1
ATOM 917 O O . GLU A 1 114 ? -1.575 -6.197 39.578 1.00 97.38 114 GLU A O 1
ATOM 922 N N . PHE A 1 115 ? -3.425 -7.087 38.671 1.00 96.44 115 PHE A N 1
ATOM 923 C CA . PHE A 1 115 ? -4.118 -5.798 38.538 1.00 96.44 115 PHE A CA 1
ATOM 924 C C . PHE A 1 115 ? -4.341 -5.118 39.893 1.00 96.44 115 PHE A C 1
ATOM 926 O O . PHE A 1 115 ? -4.171 -3.906 40.012 1.00 96.44 115 PHE A O 1
ATOM 933 N N . PHE A 1 116 ? -4.702 -5.874 40.932 1.00 95.69 116 PHE A N 1
ATOM 934 C CA . PHE A 1 116 ? -4.854 -5.316 42.274 1.00 95.69 116 PHE A CA 1
ATOM 935 C C . PHE A 1 116 ? -3.523 -4.790 42.834 1.00 95.69 116 PHE A C 1
ATOM 937 O O . PHE A 1 116 ? -3.503 -3.679 43.374 1.00 95.69 116 PHE A O 1
ATOM 944 N N . ARG A 1 117 ? -2.432 -5.552 42.668 1.00 96.12 117 ARG A N 1
ATOM 945 C CA . ARG A 1 117 ? -1.085 -5.231 43.176 1.00 96.12 117 ARG A CA 1
ATOM 946 C C . ARG A 1 117 ? -0.378 -4.098 42.430 1.00 96.12 117 ARG A C 1
ATOM 948 O O . ARG A 1 117 ? 0.440 -3.428 43.047 1.00 96.12 117 ARG A O 1
ATOM 955 N N . ASP A 1 118 ? -0.695 -3.881 41.155 1.00 94.06 118 ASP A N 1
ATOM 956 C CA . ASP A 1 118 ? -0.183 -2.771 40.331 1.00 94.06 118 ASP A CA 1
ATOM 957 C C . ASP A 1 118 ? 1.353 -2.731 40.194 1.00 94.06 118 ASP A C 1
ATOM 959 O O . ASP A 1 118 ? 1.988 -1.683 40.255 1.00 94.06 118 ASP A O 1
ATOM 963 N N . GLN A 1 119 ? 1.971 -3.905 40.026 1.00 94.38 119 GLN A N 1
ATOM 964 C CA . GLN A 1 119 ? 3.431 -4.067 39.908 1.00 94.38 119 GLN A CA 1
ATOM 965 C C . GLN A 1 119 ? 3.922 -4.183 38.453 1.00 94.38 119 GLN A C 1
ATOM 967 O O . GLN A 1 119 ? 5.065 -4.567 38.217 1.00 94.38 119 GLN A O 1
ATOM 972 N N . GLY A 1 120 ? 3.056 -3.918 37.468 1.00 92.38 120 GLY A N 1
ATOM 973 C CA . GLY A 1 120 ? 3.387 -4.034 36.042 1.00 92.38 120 GLY A CA 1
ATOM 974 C C . GLY A 1 120 ? 3.484 -5.474 35.518 1.00 92.38 120 GLY A C 1
ATOM 975 O O . GLY A 1 120 ? 3.984 -5.686 34.418 1.00 92.38 120 GLY A O 1
ATOM 976 N N . LYS A 1 121 ? 3.025 -6.465 36.291 1.00 94.81 121 LYS A N 1
ATOM 977 C CA . LYS A 1 121 ? 3.030 -7.896 35.927 1.00 94.81 121 LYS A CA 1
ATOM 978 C C . LYS A 1 121 ? 1.719 -8.377 35.302 1.00 94.81 121 LYS A C 1
ATOM 980 O O . LYS A 1 121 ? 1.630 -9.520 34.865 1.00 94.81 121 LYS A O 1
ATOM 985 N N . GLN A 1 122 ? 0.700 -7.524 35.284 1.00 95.81 122 GLN A N 1
ATOM 986 C CA . GLN A 1 122 ? -0.602 -7.844 34.726 1.00 95.81 122 GLN A CA 1
ATOM 987 C C . GLN A 1 122 ? -0.527 -8.070 33.212 1.00 95.81 122 GLN A C 1
ATOM 989 O O . GLN A 1 122 ? 0.161 -7.357 32.480 1.00 95.81 122 GLN A O 1
ATOM 994 N N . VAL A 1 123 ? -1.288 -9.049 32.738 1.00 96.69 123 VAL A N 1
ATOM 995 C CA . VAL A 1 123 ? -1.371 -9.430 31.330 1.00 96.69 123 VAL A CA 1
ATOM 996 C C . VAL A 1 123 ? -2.664 -8.885 30.730 1.00 96.69 123 VAL A C 1
ATOM 998 O O . VAL A 1 123 ? -3.768 -9.170 31.206 1.00 96.69 123 VAL A O 1
ATOM 1001 N N . TYR A 1 124 ? -2.531 -8.130 29.642 1.00 97.44 124 TYR A N 1
ATOM 1002 C CA . TYR A 1 124 ? -3.647 -7.651 28.824 1.00 97.44 124 TYR A CA 1
ATOM 1003 C C . TYR A 1 124 ? -3.889 -8.585 27.631 1.00 97.44 124 TYR A C 1
ATOM 1005 O O . TYR A 1 124 ? -3.005 -9.343 27.225 1.00 97.44 124 TYR A O 1
ATOM 1013 N N . LEU A 1 125 ? -5.087 -8.527 27.045 1.00 97.69 125 LEU A N 1
ATOM 1014 C CA . LEU A 1 125 ? -5.351 -9.190 25.768 1.00 97.69 125 LEU A CA 1
ATOM 1015 C C . LEU A 1 125 ? -4.501 -8.546 24.658 1.00 97.69 125 LEU A C 1
ATOM 1017 O O . LEU A 1 125 ? -4.459 -7.321 24.591 1.00 97.69 125 LEU A O 1
ATOM 1021 N N . PRO A 1 126 ? -3.855 -9.324 23.770 1.00 95.44 126 PRO A N 1
ATOM 1022 C CA . PRO A 1 126 ? -2.973 -8.776 22.738 1.00 95.44 126 PRO A CA 1
ATOM 1023 C C . PRO A 1 126 ? -3.754 -8.019 21.655 1.00 95.44 126 PRO A C 1
ATOM 1025 O O . PRO A 1 126 ? -4.898 -8.376 21.359 1.00 95.44 126 PRO A O 1
ATOM 1028 N N . LYS A 1 127 ? -3.122 -7.035 20.996 1.00 95.31 127 LYS A N 1
ATOM 1029 C CA . LYS A 1 127 ? -3.732 -6.299 19.873 1.00 95.31 127 LYS A CA 1
ATOM 1030 C C . LYS A 1 127 ? -4.162 -7.263 18.749 1.00 95.31 127 LYS A C 1
ATOM 1032 O O . LYS A 1 127 ? -3.314 -7.993 18.230 1.00 95.31 127 LYS A O 1
ATOM 1037 N N . PRO A 1 128 ? -5.444 -7.275 18.332 1.00 91.19 128 PRO A N 1
ATOM 1038 C CA . PRO A 1 128 ? -5.884 -8.038 17.162 1.00 91.19 128 PRO A CA 1
ATOM 1039 C C . PRO A 1 128 ? -5.236 -7.535 15.861 1.00 91.19 128 PRO A C 1
ATOM 1041 O O . PRO A 1 128 ? -5.009 -6.337 15.709 1.00 91.19 128 PRO A O 1
ATOM 1044 N N . LEU A 1 129 ? -4.997 -8.429 14.892 1.00 79.94 129 LEU A N 1
ATOM 1045 C CA . LEU A 1 129 ? -4.302 -8.103 13.631 1.00 79.94 129 LEU A CA 1
ATOM 1046 C C . LEU A 1 129 ? -4.984 -6.993 12.816 1.00 79.94 129 LEU A C 1
ATOM 1048 O O . LEU A 1 129 ? -4.302 -6.165 12.225 1.00 79.94 129 LEU A O 1
ATOM 1052 N N . CYS A 1 130 ? -6.317 -6.962 12.788 1.00 78.25 130 CYS A N 1
ATOM 1053 C CA . CYS A 1 130 ? -7.086 -5.955 12.052 1.00 78.25 130 CYS A CA 1
ATOM 1054 C C . CYS A 1 130 ? -7.516 -4.760 12.921 1.00 78.25 130 CYS A C 1
ATOM 1056 O O . CYS A 1 130 ? -8.400 -4.006 12.521 1.00 78.25 130 CYS A O 1
ATOM 1058 N N . CYS A 1 131 ? -6.952 -4.604 14.124 1.00 83.69 131 CYS A N 1
ATOM 1059 C CA . CYS A 1 131 ? -7.277 -3.495 15.017 1.00 83.69 131 CYS A CA 1
ATOM 1060 C C . CYS A 1 131 ? -6.352 -2.291 14.752 1.00 83.69 131 CYS A C 1
ATOM 1062 O O . CYS A 1 131 ? -5.133 -2.432 14.907 1.00 83.69 131 CYS A O 1
ATOM 1064 N N . PRO A 1 132 ? -6.899 -1.108 14.405 1.00 83.12 132 PRO A N 1
ATOM 1065 C CA . PRO A 1 132 ? -6.115 0.123 14.333 1.00 83.12 132 PRO A CA 1
ATOM 1066 C C . PRO A 1 132 ? -5.455 0.445 15.677 1.00 83.12 132 PRO A C 1
ATOM 1068 O O . PRO A 1 132 ? -6.084 0.287 16.727 1.00 83.12 132 PRO A O 1
ATOM 1071 N N . ASP A 1 133 ? -4.224 0.967 15.659 1.00 82.38 133 ASP A N 1
ATOM 1072 C CA . ASP A 1 133 ? -3.487 1.293 16.890 1.00 82.38 133 ASP A CA 1
ATOM 1073 C C . ASP A 1 133 ? -4.257 2.234 17.808 1.00 82.38 133 ASP A C 1
ATOM 1075 O O . ASP A 1 133 ? -4.308 2.013 19.014 1.00 82.38 133 ASP A O 1
ATOM 1079 N N . ARG A 1 134 ? -4.937 3.227 17.233 1.00 84.81 134 ARG A N 1
ATOM 1080 C CA . ARG A 1 134 ? -5.768 4.170 17.984 1.00 84.81 134 ARG A CA 1
ATOM 1081 C C . ARG A 1 134 ? -6.900 3.473 18.746 1.00 84.81 134 ARG A C 1
ATOM 1083 O O . ARG A 1 134 ? -7.145 3.771 19.907 1.00 84.81 134 ARG A O 1
ATOM 1090 N N . VAL A 1 135 ? -7.566 2.499 18.123 1.00 90.00 135 VAL A N 1
ATOM 1091 C CA . VAL A 1 135 ? -8.663 1.750 18.761 1.00 90.00 135 VAL A CA 1
ATOM 1092 C C . VAL A 1 135 ? -8.126 0.877 19.897 1.00 90.00 135 VAL A C 1
ATOM 1094 O O . VAL A 1 135 ? -8.747 0.781 20.954 1.00 90.00 135 VAL A O 1
ATOM 1097 N N . TYR A 1 136 ? -6.961 0.257 19.719 1.00 94.38 136 TYR A N 1
ATOM 1098 C CA . TYR A 1 136 ? -6.370 -0.558 20.774 1.00 94.38 136 TYR A CA 1
ATOM 1099 C C . TYR A 1 136 ? -5.831 0.291 21.937 1.00 94.38 136 TYR A C 1
ATOM 1101 O O . TYR A 1 136 ? -6.232 0.088 23.085 1.00 94.38 136 TYR A O 1
ATOM 1109 N N . ASN A 1 137 ? -4.962 1.258 21.642 1.00 89.88 137 ASN A N 1
ATOM 1110 C CA . ASN A 1 137 ? -4.240 2.038 22.646 1.00 89.88 137 ASN A CA 1
ATOM 1111 C C . ASN A 1 137 ? -5.146 3.032 23.381 1.00 89.88 137 ASN A C 1
ATOM 1113 O O . ASN A 1 137 ? -5.073 3.128 24.607 1.00 89.88 137 ASN A O 1
ATOM 1117 N N . ASP A 1 138 ? -6.037 3.721 22.665 1.00 91.31 138 ASP A N 1
ATOM 1118 C CA . ASP A 1 138 ? -6.806 4.823 23.252 1.00 91.31 138 ASP A CA 1
ATOM 1119 C C . ASP A 1 138 ? -8.155 4.351 23.809 1.00 91.31 138 ASP A C 1
ATOM 1121 O O . ASP A 1 138 ? -8.647 4.903 24.799 1.00 91.31 138 ASP A O 1
ATOM 1125 N N . LEU A 1 139 ? -8.744 3.299 23.225 1.00 95.31 139 LEU A N 1
ATOM 1126 C CA . LEU A 1 139 ? -10.066 2.798 23.614 1.00 95.31 139 LEU A CA 1
ATOM 1127 C C . LEU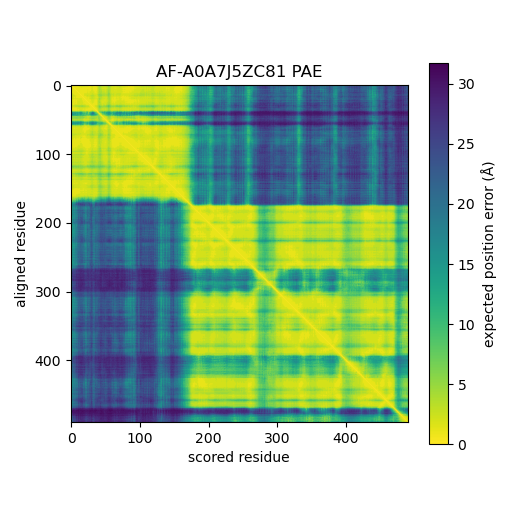 A 1 139 ? -10.012 1.465 24.376 1.00 95.31 139 LEU A C 1
ATOM 1129 O O . LEU A 1 139 ? -10.532 1.378 25.488 1.00 95.31 139 LEU A O 1
ATOM 1133 N N . MET A 1 140 ? -9.404 0.411 23.825 1.00 97.50 140 MET A N 1
ATOM 1134 C CA . MET A 1 140 ? -9.428 -0.906 24.486 1.00 97.50 140 MET A CA 1
ATOM 1135 C C . MET A 1 140 ? -8.636 -0.906 25.797 1.00 97.50 140 MET A C 1
ATOM 1137 O O . MET A 1 140 ? -9.175 -1.288 26.836 1.00 97.50 140 MET A O 1
ATOM 1141 N N . LEU A 1 141 ? -7.393 -0.412 25.788 1.00 97.75 141 LEU A N 1
ATOM 1142 C CA . LEU A 1 141 ? -6.583 -0.328 27.008 1.00 97.75 141 LEU A CA 1
ATOM 1143 C C . LEU A 1 141 ? -7.188 0.630 28.049 1.00 97.75 141 LEU A C 1
ATOM 1145 O O . LEU A 1 141 ? -7.066 0.384 29.251 1.00 97.75 141 LEU A O 1
ATOM 1149 N N . SER A 1 142 ? -7.886 1.691 27.625 1.00 97.94 142 SER A N 1
ATOM 1150 C CA . SER A 1 142 ? -8.549 2.610 28.560 1.00 97.94 142 SER A CA 1
ATOM 1151 C C . SER A 1 142 ? -9.752 1.972 29.269 1.00 97.94 142 SER A C 1
ATOM 1153 O O . SER A 1 142 ? -9.986 2.270 30.444 1.00 97.94 142 SER A O 1
ATOM 1155 N N . CYS A 1 143 ? -10.444 1.021 28.626 1.00 98.62 143 CYS A N 1
ATOM 1156 C CA . CYS A 1 143 ? -11.481 0.197 29.260 1.00 98.62 143 CYS A CA 1
ATOM 1157 C C . CYS A 1 143 ? -10.925 -0.706 30.377 1.00 98.62 143 CYS A C 1
ATOM 1159 O O . CYS A 1 143 ? -11.640 -1.016 31.330 1.00 98.62 143 CYS A O 1
ATOM 1161 N N . TRP A 1 144 ? -9.647 -1.091 30.300 1.00 98.44 144 TRP A N 1
ATOM 1162 C CA . TRP A 1 144 ? -8.983 -1.982 31.261 1.00 98.44 144 TRP A CA 1
ATOM 1163 C C . TRP A 1 144 ? -8.108 -1.258 32.287 1.00 98.44 144 TRP A C 1
ATOM 1165 O O . TRP A 1 144 ? -7.251 -1.863 32.934 1.00 98.44 144 TRP A O 1
ATOM 1175 N N . ARG A 1 145 ? -8.322 0.049 32.486 1.00 98.12 145 ARG A N 1
ATOM 1176 C CA . ARG A 1 145 ? -7.637 0.784 33.553 1.00 98.12 145 ARG A CA 1
ATOM 1177 C C . ARG A 1 145 ? -7.978 0.196 34.920 1.00 98.12 145 ARG A C 1
ATOM 1179 O O . ARG A 1 145 ? -9.141 -0.081 35.235 1.00 98.12 145 ARG A O 1
ATOM 1186 N N . ARG A 1 146 ? -6.949 0.067 35.761 1.00 97.44 146 ARG A N 1
ATOM 1187 C CA . ARG A 1 146 ? -7.064 -0.442 37.132 1.00 97.44 146 ARG A CA 1
ATOM 1188 C C . ARG A 1 146 ? -8.092 0.348 37.939 1.00 97.44 146 ARG A C 1
ATOM 1190 O O . ARG A 1 146 ? -8.988 -0.243 38.537 1.00 97.44 146 ARG A O 1
ATOM 1197 N N . ASN A 1 147 ? -7.984 1.677 37.935 1.00 97.62 147 ASN A N 1
ATOM 1198 C CA . ASN A 1 147 ? -8.931 2.549 38.618 1.00 97.62 147 ASN A CA 1
ATOM 1199 C C . ASN A 1 147 ? -10.220 2.690 37.795 1.00 97.62 147 ASN A C 1
ATOM 1201 O O . ASN A 1 147 ? -10.220 3.304 36.729 1.00 97.62 147 ASN A O 1
ATOM 1205 N N . ALA A 1 148 ? -11.329 2.182 38.336 1.00 97.62 148 ALA A N 1
ATOM 1206 C CA . ALA A 1 148 ? -12.649 2.229 37.710 1.00 97.62 148 ALA A CA 1
ATOM 1207 C C . ALA A 1 148 ? -13.086 3.645 37.289 1.00 97.62 148 ALA A C 1
ATOM 1209 O O . ALA A 1 148 ? -13.742 3.793 36.264 1.00 97.62 148 ALA A O 1
ATOM 1210 N N . LYS A 1 149 ? -12.680 4.692 38.026 1.00 97.06 149 LYS A N 1
ATOM 1211 C CA . LYS A 1 149 ? -13.019 6.093 37.703 1.00 97.06 149 LYS A CA 1
ATOM 1212 C C . LYS A 1 149 ? -12.287 6.643 36.477 1.00 97.06 149 LYS A C 1
ATOM 1214 O O . LYS A 1 149 ? -12.675 7.682 35.964 1.00 97.06 149 LYS A O 1
ATOM 1219 N N . GLN A 1 150 ? -11.205 5.996 36.048 1.00 97.81 150 GLN A N 1
ATOM 1220 C CA . GLN A 1 150 ? -10.425 6.424 34.886 1.00 97.81 150 GLN A CA 1
ATOM 1221 C C . GLN A 1 150 ? -10.872 5.741 33.590 1.00 97.81 150 GLN A C 1
ATOM 1223 O O . GLN A 1 150 ? -10.339 6.077 32.530 1.00 97.81 150 GLN A O 1
ATOM 1228 N N . ARG A 1 151 ? -11.780 4.761 33.675 1.00 98.50 151 ARG A N 1
ATOM 1229 C CA . ARG A 1 151 ? -12.354 4.087 32.509 1.00 98.50 151 ARG A CA 1
ATOM 1230 C C . ARG A 1 151 ? -13.337 5.042 31.812 1.00 98.50 151 ARG A C 1
ATOM 1232 O O . ARG A 1 151 ? -14.015 5.800 32.508 1.00 98.50 151 ARG A O 1
ATOM 1239 N N . PRO A 1 152 ? -13.415 5.031 30.473 1.00 98.19 152 PRO A N 1
ATOM 1240 C CA . PRO A 1 152 ? -14.337 5.895 29.739 1.00 98.19 152 PRO A CA 1
ATOM 1241 C C . PRO A 1 152 ? -15.796 5.538 30.040 1.00 98.19 152 PRO A C 1
ATOM 1243 O O . PRO A 1 152 ? -16.113 4.389 30.353 1.00 98.19 152 PRO A O 1
ATOM 1246 N N . SER A 1 153 ? -16.704 6.504 29.913 1.00 98.31 153 SER A N 1
ATOM 1247 C CA . SER A 1 153 ? -18.138 6.214 29.955 1.00 98.31 153 SER A CA 1
ATOM 1248 C C . SER A 1 153 ? -18.600 5.572 28.642 1.00 98.31 153 SER A C 1
ATOM 1250 O O . SER A 1 153 ? -17.972 5.742 27.597 1.00 98.31 153 SER A O 1
ATOM 1252 N N . PHE A 1 154 ? -19.750 4.889 28.637 1.00 98.38 154 PHE A N 1
ATOM 1253 C CA . PHE A 1 154 ? -20.329 4.390 27.381 1.00 98.38 154 PHE A CA 1
ATOM 1254 C C . PHE A 1 154 ? -20.687 5.509 26.390 1.00 98.38 154 PHE A C 1
ATOM 1256 O O . PHE A 1 154 ? -20.717 5.263 25.185 1.00 98.38 154 PHE A O 1
ATOM 1263 N N . GLN A 1 155 ? -20.905 6.737 26.873 1.00 97.62 155 GLN A N 1
ATOM 1264 C CA . GLN A 1 155 ? -21.036 7.914 26.016 1.00 97.62 155 GLN A CA 1
ATOM 1265 C C . GLN A 1 155 ? -19.716 8.210 25.290 1.00 97.62 155 GLN A C 1
ATOM 1267 O O . GLN A 1 155 ? -19.730 8.361 24.071 1.00 97.62 155 GLN A O 1
ATOM 1272 N N . ASP A 1 156 ? -18.590 8.233 26.006 1.00 97.12 156 ASP A N 1
ATOM 1273 C CA . ASP A 1 156 ? -17.266 8.490 25.419 1.00 97.12 156 ASP A CA 1
ATOM 1274 C C . ASP A 1 156 ? -16.876 7.391 24.426 1.00 97.12 156 ASP A C 1
ATOM 1276 O O . ASP A 1 156 ? -16.453 7.680 23.308 1.00 97.12 156 ASP A O 1
ATOM 1280 N N . ILE A 1 157 ? -17.092 6.125 24.804 1.00 97.81 157 ILE A N 1
ATOM 1281 C CA . ILE A 1 157 ? -16.850 4.952 23.952 1.00 97.81 157 ILE A CA 1
ATOM 1282 C C . ILE A 1 157 ? -17.653 5.057 22.652 1.00 97.81 157 ILE A C 1
ATOM 1284 O O . ILE A 1 157 ? -17.109 4.871 21.564 1.00 97.81 157 ILE A O 1
ATOM 1288 N N . HIS A 1 158 ? -18.954 5.352 22.749 1.00 97.31 158 HIS A N 1
ATOM 1289 C CA . HIS A 1 158 ? -19.817 5.477 21.578 1.00 97.31 158 HIS A CA 1
ATOM 1290 C C . HIS A 1 158 ? -19.356 6.614 20.657 1.00 97.31 158 HIS A C 1
ATOM 1292 O O . HIS A 1 158 ? -19.284 6.412 19.447 1.00 97.31 158 HIS A O 1
ATOM 1298 N N . THR A 1 159 ? -19.010 7.780 21.212 1.00 94.06 159 THR A N 1
ATOM 1299 C CA . THR A 1 159 ? -18.500 8.924 20.440 1.00 94.06 159 THR A CA 1
ATOM 1300 C C . THR A 1 159 ? -17.196 8.580 19.721 1.00 94.06 159 THR A C 1
ATOM 1302 O O . THR A 1 159 ? -17.127 8.740 18.506 1.00 94.06 159 THR A O 1
ATOM 1305 N N . GLN A 1 160 ? -16.206 8.009 20.415 1.00 92.88 160 GLN A N 1
ATOM 1306 C CA . GLN A 1 160 ? -14.927 7.625 19.800 1.00 92.88 160 GLN A CA 1
ATOM 1307 C C . GLN A 1 160 ? -15.099 6.594 18.676 1.00 92.88 160 GLN A C 1
ATOM 1309 O O . GLN A 1 160 ? -14.439 6.671 17.635 1.00 92.88 160 GLN A O 1
ATOM 1314 N N . LEU A 1 161 ? -15.999 5.621 18.858 1.00 92.56 161 LEU A N 1
ATOM 1315 C CA . LEU A 1 161 ? -16.302 4.633 17.823 1.00 92.56 161 LEU A CA 1
ATOM 1316 C C . LEU A 1 161 ? -17.046 5.252 16.632 1.00 92.56 161 LEU A C 1
ATOM 1318 O O . LEU A 1 161 ? -16.781 4.861 15.497 1.00 92.56 161 LEU A O 1
ATOM 1322 N N . MET A 1 162 ? -17.943 6.213 16.867 1.00 90.12 162 MET A N 1
ATOM 1323 C CA . MET A 1 162 ? -18.625 6.959 15.805 1.00 90.12 162 MET A CA 1
ATOM 1324 C C . MET A 1 162 ? -17.659 7.838 15.012 1.00 90.12 162 MET A C 1
ATOM 1326 O O . MET A 1 162 ? -17.723 7.830 13.790 1.00 90.12 162 MET A O 1
ATOM 1330 N N . GLU A 1 163 ? -16.734 8.538 15.671 1.00 84.62 163 GLU A N 1
ATOM 1331 C CA . GLU A 1 163 ? -15.680 9.318 15.008 1.00 84.62 163 GLU A CA 1
ATOM 1332 C C . GLU A 1 163 ? -14.768 8.423 14.168 1.00 84.62 163 GLU A C 1
ATOM 1334 O O . GLU A 1 163 ? -14.484 8.724 13.010 1.00 84.62 163 GLU A O 1
ATOM 1339 N N . SER A 1 164 ? -14.358 7.278 14.721 1.00 80.62 164 SER A N 1
ATOM 1340 C CA . SER A 1 164 ? -13.550 6.294 13.996 1.00 80.62 164 SER A CA 1
ATOM 1341 C C . SER A 1 164 ? -14.288 5.765 12.763 1.00 80.62 164 SER A C 1
ATOM 1343 O O . SER A 1 164 ? -13.699 5.643 11.692 1.00 80.62 164 SER A O 1
ATOM 1345 N N . LEU A 1 165 ? -15.591 5.496 12.889 1.00 78.69 165 LEU A N 1
ATOM 1346 C CA . LEU A 1 165 ? -16.431 5.042 11.784 1.00 78.69 165 LEU A CA 1
ATOM 1347 C C . LEU A 1 165 ? -16.654 6.147 10.739 1.00 78.69 165 LEU A C 1
ATOM 1349 O O . LEU A 1 165 ? -16.591 5.869 9.546 1.00 78.69 165 LEU A O 1
ATOM 1353 N N . ALA A 1 166 ? -16.871 7.391 11.166 1.00 71.94 166 ALA A N 1
ATOM 1354 C CA . ALA A 1 166 ? -17.010 8.542 10.281 1.00 71.94 166 ALA A CA 1
ATOM 1355 C C . ALA A 1 166 ? -15.723 8.799 9.492 1.00 71.94 166 ALA A C 1
ATOM 1357 O O . ALA A 1 166 ? -15.791 9.050 8.297 1.00 71.94 166 ALA A O 1
ATOM 1358 N N . LEU A 1 167 ? -14.548 8.653 10.112 1.00 66.06 167 LEU A N 1
ATOM 1359 C CA . LEU A 1 167 ? -13.265 8.707 9.406 1.00 66.06 167 LEU A CA 1
ATOM 1360 C C . LEU A 1 167 ? -13.119 7.573 8.384 1.00 66.06 167 LEU A C 1
ATOM 1362 O O . LEU A 1 167 ? -12.550 7.794 7.317 1.00 66.06 167 LEU A O 1
ATOM 1366 N N . CYS A 1 168 ? -13.635 6.375 8.674 1.00 63.72 168 CYS A N 1
ATOM 1367 C CA . CYS A 1 168 ? -13.682 5.286 7.697 1.00 63.72 168 CYS A CA 1
ATOM 1368 C C . CYS A 1 168 ? -14.618 5.603 6.522 1.00 63.72 168 CYS A C 1
ATOM 1370 O O . CYS A 1 168 ? -14.223 5.370 5.385 1.00 63.72 168 CYS A O 1
ATOM 1372 N N . TYR A 1 169 ? -15.805 6.166 6.773 1.00 55.31 169 TYR A N 1
ATOM 1373 C CA . TYR A 1 169 ? -16.739 6.571 5.713 1.00 55.31 169 TYR A CA 1
ATOM 1374 C C . TYR A 1 169 ? -16.212 7.748 4.890 1.00 55.31 169 TYR A C 1
ATOM 1376 O O . TYR A 1 169 ? -16.175 7.660 3.673 1.00 55.31 169 TYR A O 1
ATOM 1384 N N . LEU A 1 170 ? -15.684 8.794 5.529 1.00 54.44 170 LEU A N 1
ATOM 1385 C CA . LEU A 1 170 ? -15.042 9.916 4.838 1.00 54.44 170 LEU A CA 1
ATOM 1386 C C . LEU A 1 170 ? -13.838 9.462 4.005 1.00 54.44 170 LEU A C 1
ATOM 1388 O O . LEU A 1 170 ? -13.587 10.014 2.944 1.00 54.44 170 LEU A O 1
ATOM 1392 N N . ARG A 1 171 ? -13.081 8.452 4.451 1.00 54.62 171 ARG A N 1
ATOM 1393 C CA . ARG A 1 171 ? -12.023 7.846 3.625 1.00 54.62 171 ARG A CA 1
ATOM 1394 C C . ARG A 1 171 ? -12.569 7.003 2.472 1.00 54.62 171 ARG A C 1
ATOM 1396 O O . ARG A 1 171 ? -11.865 6.886 1.478 1.00 54.62 171 ARG A O 1
ATOM 1403 N N . ALA A 1 172 ? -13.752 6.412 2.617 1.00 51.91 172 ALA A N 1
ATOM 1404 C CA . ALA A 1 172 ? -14.404 5.628 1.572 1.00 51.91 172 ALA A CA 1
ATOM 1405 C C . ALA A 1 172 ? -15.080 6.513 0.507 1.00 51.91 172 ALA A C 1
ATOM 1407 O O . ALA A 1 172 ? -15.098 6.128 -0.653 1.00 51.91 172 ALA A O 1
ATOM 1408 N N . ASP A 1 173 ? -15.566 7.701 0.885 1.00 52.09 173 ASP A N 1
ATOM 1409 C CA . ASP A 1 173 ? -16.204 8.674 -0.020 1.00 52.09 173 ASP A CA 1
ATOM 1410 C C . ASP A 1 173 ? -15.208 9.635 -0.702 1.00 52.09 173 ASP A C 1
ATOM 1412 O O . ASP A 1 173 ? -15.590 10.431 -1.559 1.00 52.09 173 ASP A O 1
ATOM 1416 N N . MET A 1 174 ? -13.924 9.596 -0.330 1.00 62.78 174 MET A N 1
ATOM 1417 C CA . MET A 1 174 ? -12.883 10.401 -0.974 1.00 62.78 174 MET A CA 1
ATOM 1418 C C . MET A 1 174 ? -12.262 9.622 -2.134 1.00 62.78 174 MET A C 1
ATOM 1420 O O . MET A 1 174 ? -11.635 8.584 -1.927 1.00 62.78 174 MET A O 1
ATOM 1424 N N . GLU A 1 175 ? -12.400 10.169 -3.341 1.00 76.31 175 GLU A N 1
ATOM 1425 C CA . GLU A 1 175 ? -11.793 9.654 -4.572 1.00 76.31 175 GLU A CA 1
ATOM 1426 C C . GLU A 1 175 ? -10.282 9.433 -4.368 1.00 76.31 175 GLU A C 1
ATOM 1428 O O . GLU A 1 175 ? -9.535 10.378 -4.090 1.00 76.31 175 GLU A O 1
ATOM 1433 N N . ARG A 1 176 ? -9.823 8.177 -4.454 1.00 89.56 176 ARG A N 1
ATOM 1434 C CA . ARG A 1 176 ? -8.399 7.852 -4.291 1.00 89.56 176 ARG A CA 1
ATOM 1435 C C . ARG A 1 176 ? -7.635 8.262 -5.543 1.00 89.56 176 ARG A C 1
ATOM 1437 O O . ARG A 1 176 ? -7.968 7.830 -6.647 1.00 89.56 176 ARG A O 1
ATOM 1444 N N . VAL A 1 177 ? -6.580 9.049 -5.358 1.00 95.56 177 VAL A N 1
ATOM 1445 C CA . VAL A 1 177 ? -5.757 9.568 -6.456 1.00 95.56 177 VAL A CA 1
ATOM 1446 C C . VAL A 1 177 ? -4.522 8.695 -6.633 1.00 95.56 177 VAL A C 1
ATOM 1448 O O . VAL A 1 177 ? -3.708 8.548 -5.716 1.00 95.56 177 VAL A O 1
ATOM 1451 N N . VAL A 1 178 ? -4.359 8.136 -7.831 1.00 98.06 178 VAL A N 1
ATOM 1452 C CA . VAL A 1 178 ? -3.230 7.274 -8.190 1.00 98.06 178 VAL A CA 1
ATOM 1453 C C . VAL A 1 178 ? -2.466 7.881 -9.363 1.00 98.06 178 VAL A C 1
ATOM 1455 O O . VAL A 1 178 ? -2.970 7.959 -10.481 1.00 98.06 178 VAL A O 1
ATOM 1458 N N . LEU A 1 179 ? -1.221 8.281 -9.116 1.00 98.62 179 LEU A N 1
ATOM 1459 C CA . LEU A 1 179 ? -0.304 8.831 -10.112 1.00 98.62 179 LEU A CA 1
ATOM 1460 C C . LEU A 1 179 ? 0.684 7.746 -10.561 1.00 98.62 179 LEU A C 1
ATOM 1462 O O . LEU A 1 179 ? 1.367 7.147 -9.730 1.00 98.62 179 LEU A O 1
ATOM 1466 N N . ILE A 1 180 ? 0.779 7.478 -11.867 1.00 98.69 180 ILE A N 1
ATOM 1467 C CA . ILE A 1 180 ? 1.640 6.412 -12.412 1.00 98.69 180 ILE A CA 1
ATOM 1468 C C . ILE A 1 180 ? 2.554 6.993 -13.490 1.00 98.69 180 ILE A C 1
ATOM 1470 O O . ILE A 1 180 ? 2.076 7.497 -14.508 1.00 98.69 180 ILE A O 1
ATOM 1474 N N . THR A 1 181 ? 3.874 6.891 -13.300 1.00 98.44 181 THR A N 1
ATOM 1475 C CA . THR A 1 181 ? 4.852 7.299 -14.319 1.00 98.44 181 THR A CA 1
ATOM 1476 C C . THR A 1 181 ? 5.014 6.219 -15.396 1.00 98.44 181 THR A C 1
ATOM 1478 O O . THR A 1 181 ? 5.056 5.018 -15.115 1.00 98.44 181 THR A O 1
ATOM 1481 N N . GLY A 1 182 ? 5.093 6.624 -16.666 1.00 95.50 182 GLY A N 1
ATOM 1482 C CA . GLY A 1 182 ? 5.243 5.695 -17.794 1.00 95.50 182 GLY A CA 1
ATOM 1483 C C . GLY A 1 182 ? 4.017 4.802 -18.026 1.00 95.50 182 GLY A C 1
ATOM 1484 O O . GLY A 1 182 ? 4.160 3.640 -18.404 1.00 95.50 182 GLY A O 1
ATOM 1485 N N . ALA A 1 183 ? 2.817 5.327 -17.776 1.00 96.19 183 ALA A N 1
ATOM 1486 C CA . ALA A 1 183 ? 1.563 4.572 -17.780 1.00 96.19 183 ALA A CA 1
ATOM 1487 C C . ALA A 1 183 ? 0.910 4.390 -19.165 1.00 96.19 183 ALA A C 1
ATOM 1489 O O . ALA A 1 183 ? -0.129 3.754 -19.284 1.00 96.19 183 ALA A O 1
ATOM 1490 N N . ASN A 1 184 ? 1.510 4.911 -20.238 1.00 94.44 184 ASN A N 1
ATOM 1491 C CA . ASN A 1 184 ? 0.941 4.832 -21.588 1.00 94.44 184 ASN A CA 1
ATOM 1492 C C . ASN A 1 184 ? 1.173 3.483 -22.303 1.00 94.44 184 ASN A C 1
ATOM 1494 O O . ASN A 1 184 ? 0.777 3.335 -23.457 1.00 94.44 184 ASN A O 1
ATOM 1498 N N . SER A 1 185 ? 1.920 2.543 -21.711 1.00 93.81 185 SER A N 1
ATOM 1499 C CA . SER A 1 185 ? 2.182 1.217 -22.297 1.00 93.81 185 SER A CA 1
ATOM 1500 C C . SER A 1 185 ? 2.760 0.243 -21.265 1.00 93.81 185 SER A C 1
ATOM 1502 O O . SER A 1 185 ? 3.142 0.647 -20.166 1.00 93.81 185 SER A O 1
ATOM 1504 N N . GLY A 1 186 ? 2.893 -1.034 -21.637 1.00 93.31 186 GLY A N 1
ATOM 1505 C CA . GLY A 1 186 ? 3.621 -2.019 -20.838 1.00 93.31 186 GLY A CA 1
ATOM 1506 C C . GLY A 1 186 ? 3.029 -2.200 -19.440 1.00 93.31 186 GLY A C 1
ATOM 1507 O O . GLY A 1 186 ? 1.813 -2.259 -19.282 1.00 93.31 186 GLY A O 1
ATOM 1508 N N . ILE A 1 187 ? 3.902 -2.344 -18.437 1.00 95.12 187 ILE A N 1
ATOM 1509 C CA . ILE A 1 187 ? 3.509 -2.661 -17.053 1.00 95.12 187 ILE A CA 1
ATOM 1510 C C . ILE A 1 187 ? 2.644 -1.542 -16.460 1.00 95.12 187 ILE A C 1
ATOM 1512 O O . ILE A 1 187 ? 1.666 -1.834 -15.781 1.00 95.12 187 ILE A O 1
ATOM 1516 N N . GLY A 1 188 ? 2.964 -0.278 -16.759 1.00 96.75 188 GLY A N 1
ATOM 1517 C CA . GLY A 1 188 ? 2.217 0.874 -16.254 1.00 96.75 188 GLY A CA 1
ATOM 1518 C C . GLY A 1 188 ? 0.768 0.893 -16.741 1.00 96.75 188 GLY A C 1
ATOM 1519 O O . GLY A 1 188 ? -0.137 1.055 -15.931 1.00 96.75 188 GLY A O 1
ATOM 1520 N N . LEU A 1 189 ? 0.538 0.640 -18.036 1.00 97.12 189 LEU A N 1
ATOM 1521 C CA . LEU A 1 189 ? -0.821 0.556 -18.586 1.00 97.12 189 LEU A CA 1
ATOM 1522 C C . LEU A 1 189 ? -1.586 -0.657 -18.041 1.00 97.12 189 LEU A C 1
ATOM 1524 O O . LEU A 1 189 ? -2.743 -0.535 -17.651 1.00 97.12 189 LEU A O 1
ATOM 1528 N N . ALA A 1 190 ? -0.925 -1.814 -17.951 1.00 97.50 190 ALA A N 1
ATOM 1529 C CA . ALA A 1 190 ? -1.542 -3.014 -17.395 1.00 97.50 190 ALA A CA 1
ATOM 1530 C C . ALA A 1 190 ? -1.900 -2.852 -15.905 1.00 97.50 190 ALA A C 1
ATOM 1532 O O . ALA A 1 190 ? -2.893 -3.408 -15.440 1.00 97.50 190 ALA A O 1
ATOM 1533 N N . LEU A 1 191 ? -1.117 -2.072 -15.150 1.00 98.38 191 LEU A N 1
ATOM 1534 C CA . LEU A 1 191 ? -1.468 -1.680 -13.789 1.00 98.38 191 LEU A CA 1
ATOM 1535 C C . LEU A 1 191 ? -2.725 -0.802 -13.777 1.00 98.38 191 LEU A C 1
ATOM 1537 O O . LEU A 1 191 ? -3.608 -1.072 -12.971 1.00 98.38 191 LEU A O 1
ATOM 1541 N N . CYS A 1 192 ? -2.839 0.199 -14.661 1.00 98.25 192 CYS A N 1
ATOM 1542 C CA . CYS A 1 192 ? -4.049 1.025 -14.764 1.00 98.25 192 CYS A CA 1
ATOM 1543 C C . CYS A 1 192 ? -5.307 0.170 -14.974 1.00 98.25 192 CYS A C 1
ATOM 1545 O O . CYS A 1 192 ? -6.283 0.347 -14.253 1.00 98.25 192 CYS A O 1
ATOM 1547 N N . GLU A 1 193 ? -5.268 -0.786 -15.906 1.00 97.00 193 GLU A N 1
ATOM 1548 C CA . GLU A 1 193 ? -6.389 -1.701 -16.172 1.00 97.00 193 GLU A CA 1
ATOM 1549 C C . GLU A 1 193 ? -6.773 -2.517 -14.930 1.00 97.00 193 GLU A C 1
ATOM 1551 O O . GLU A 1 193 ? -7.949 -2.600 -14.576 1.00 97.00 193 GLU A O 1
ATOM 1556 N N . ARG A 1 194 ? -5.779 -3.088 -14.232 1.00 97.31 194 ARG A N 1
ATOM 1557 C CA . ARG A 1 194 ? -6.008 -3.875 -13.009 1.00 97.31 194 ARG A CA 1
ATOM 1558 C C . ARG A 1 194 ? -6.603 -3.021 -11.891 1.00 97.31 194 ARG A C 1
ATOM 1560 O O . ARG A 1 194 ? -7.551 -3.450 -11.248 1.00 97.31 194 ARG A O 1
ATOM 1567 N N . LEU A 1 195 ? -6.081 -1.81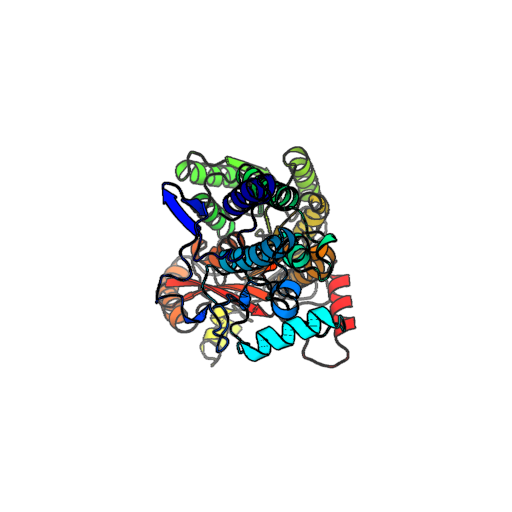1 -11.691 1.00 97.00 195 LEU A N 1
ATOM 1568 C CA . LEU A 1 195 ? -6.575 -0.893 -10.666 1.00 97.00 195 LEU A CA 1
ATOM 1569 C C . LEU A 1 195 ? -8.018 -0.454 -10.931 1.00 97.00 195 LEU A C 1
ATOM 1571 O O . LEU A 1 195 ? -8.803 -0.440 -9.993 1.00 97.00 195 LEU A O 1
ATOM 1575 N N . LEU A 1 196 ? -8.386 -0.152 -12.181 1.00 95.25 196 LEU A N 1
ATOM 1576 C CA . LEU A 1 196 ? -9.771 0.200 -12.528 1.00 95.25 196 LEU A CA 1
ATOM 1577 C C . LEU A 1 196 ? -10.738 -0.983 -12.426 1.00 95.25 196 LEU A C 1
ATOM 1579 O O . LEU A 1 196 ? -11.919 -0.779 -12.152 1.00 95.25 196 LEU A O 1
ATOM 1583 N N . THR A 1 197 ? -10.246 -2.207 -12.640 1.00 93.69 197 THR A N 1
ATOM 1584 C CA . THR A 1 197 ? -11.036 -3.428 -12.415 1.00 93.69 197 THR A CA 1
ATOM 1585 C C . THR A 1 197 ? -11.315 -3.632 -10.924 1.00 93.69 197 THR A C 1
ATOM 1587 O O . THR A 1 197 ? -12.403 -4.068 -10.557 1.00 93.69 197 THR A O 1
ATOM 1590 N N . GLU A 1 198 ? -10.337 -3.322 -10.071 1.00 92.25 198 GLU A N 1
ATOM 1591 C CA . GLU A 1 198 ? -10.450 -3.453 -8.617 1.00 92.25 198 GLU A CA 1
ATOM 1592 C C . GLU A 1 198 ? -11.297 -2.334 -7.993 1.00 92.25 198 GLU A C 1
ATOM 1594 O O . GLU A 1 198 ? -12.120 -2.584 -7.117 1.00 92.25 198 GLU A O 1
ATOM 1599 N N . ASP A 1 199 ? -11.105 -1.094 -8.443 1.00 88.31 199 ASP A N 1
ATOM 1600 C CA . ASP A 1 199 ? -11.830 0.074 -7.960 1.00 88.31 199 ASP A CA 1
ATOM 1601 C C . ASP A 1 199 ? -12.116 1.045 -9.116 1.00 88.31 199 ASP A C 1
ATOM 1603 O O . ASP A 1 199 ? -11.260 1.801 -9.582 1.00 88.31 199 ASP A O 1
ATOM 1607 N N . SER A 1 200 ? -13.369 1.043 -9.571 1.00 86.19 200 SER A N 1
ATOM 1608 C CA . SER A 1 200 ? -13.831 1.903 -10.662 1.00 86.19 200 SER A CA 1
ATOM 1609 C C . SER A 1 200 ? -13.957 3.382 -10.277 1.00 86.19 200 SER A C 1
ATOM 1611 O O . SER A 1 200 ? -14.181 4.213 -11.153 1.00 86.19 200 SER A O 1
ATOM 1613 N N . GLN A 1 201 ? -13.875 3.716 -8.984 1.00 87.75 201 GLN A N 1
ATOM 1614 C CA . GLN A 1 201 ? -13.973 5.088 -8.477 1.00 87.75 201 GLN A CA 1
ATOM 1615 C C . GLN A 1 201 ? -12.604 5.767 -8.348 1.00 87.75 201 GLN A C 1
ATOM 1617 O O . GLN A 1 201 ? -12.524 6.899 -7.879 1.00 87.75 201 GLN A O 1
ATOM 1622 N N . LEU A 1 202 ? -11.518 5.102 -8.752 1.00 92.06 202 LEU A N 1
ATOM 1623 C CA . LEU A 1 202 ? -10.191 5.706 -8.738 1.00 92.06 202 LEU A CA 1
ATOM 1624 C C . LEU A 1 202 ? -10.088 6.876 -9.713 1.00 92.06 202 LEU A C 1
ATOM 1626 O O . LEU A 1 202 ? -10.513 6.788 -10.869 1.00 92.06 202 LEU A O 1
ATOM 1630 N N . ARG A 1 203 ? -9.371 7.912 -9.270 1.00 95.31 203 ARG A N 1
ATOM 1631 C CA . ARG A 1 203 ? -8.792 8.905 -10.167 1.00 95.31 203 ARG A CA 1
ATOM 1632 C C . ARG A 1 203 ? -7.391 8.477 -10.561 1.00 95.31 203 ARG A C 1
ATOM 1634 O O . ARG A 1 203 ? -6.455 8.564 -9.762 1.00 95.31 203 ARG A O 1
ATOM 1641 N N . LEU A 1 204 ? -7.235 8.020 -11.795 1.00 97.69 204 LEU A N 1
ATOM 1642 C CA . LEU A 1 204 ? -5.933 7.694 -12.358 1.00 97.69 204 LEU A CA 1
ATOM 1643 C C . LEU A 1 204 ? -5.333 8.915 -13.048 1.00 97.69 204 LEU A C 1
ATOM 1645 O O . LEU A 1 204 ? -5.978 9.538 -13.881 1.00 97.69 204 LEU A O 1
ATOM 1649 N N . CYS A 1 205 ? -4.069 9.206 -12.766 1.00 98.38 205 CYS A N 1
ATOM 1650 C CA . CYS A 1 205 ? -3.282 10.194 -13.489 1.00 98.38 205 CYS A CA 1
ATOM 1651 C C . CYS A 1 205 ? -2.132 9.491 -14.224 1.00 98.38 205 CYS A C 1
ATOM 1653 O O . CYS A 1 205 ? -1.201 8.962 -13.605 1.00 98.38 205 CYS A O 1
ATOM 1655 N N . LEU A 1 206 ? -2.207 9.462 -15.556 1.00 98.62 206 LEU A N 1
ATOM 1656 C CA . LEU A 1 206 ? -1.207 8.846 -16.427 1.00 98.62 206 LEU A CA 1
ATOM 1657 C C . LEU A 1 206 ? -0.115 9.876 -16.731 1.00 98.62 206 LEU A C 1
ATOM 1659 O O . LEU A 1 206 ? -0.267 10.720 -17.617 1.00 98.62 206 LEU A O 1
ATOM 1663 N N . ALA A 1 207 ? 1.012 9.779 -16.025 1.00 98.44 207 ALA A N 1
ATOM 1664 C CA . ALA A 1 207 ? 2.148 10.674 -16.207 1.00 98.44 207 ALA A CA 1
ATOM 1665 C C . ALA A 1 207 ? 3.105 10.132 -17.275 1.00 98.44 207 ALA A C 1
ATOM 1667 O O . ALA A 1 207 ? 3.788 9.123 -17.068 1.00 98.44 207 ALA A O 1
ATOM 1668 N N . CYS A 1 208 ? 3.125 10.768 -18.446 1.00 97.94 208 CYS A N 1
ATOM 1669 C CA . CYS A 1 208 ? 3.756 10.213 -19.640 1.00 97.94 208 CYS A CA 1
ATOM 1670 C C . CYS A 1 208 ? 4.544 11.264 -20.425 1.00 97.94 208 CYS A C 1
ATOM 1672 O O . CYS A 1 208 ? 4.106 12.398 -20.592 1.00 97.94 208 CYS A O 1
ATOM 1674 N N . ARG A 1 209 ? 5.675 10.848 -21.007 1.00 95.81 209 ARG A N 1
ATOM 1675 C CA . ARG A 1 209 ? 6.486 11.705 -21.886 1.00 95.81 209 ARG A CA 1
ATOM 1676 C C . ARG A 1 209 ? 5.806 11.979 -23.228 1.00 95.81 209 ARG A C 1
ATOM 1678 O O . ARG A 1 209 ? 5.883 13.078 -23.760 1.00 95.81 209 ARG A O 1
ATOM 1685 N N . ASN A 1 210 ? 5.175 10.957 -23.809 1.00 96.31 210 ASN A N 1
ATOM 1686 C CA . ASN A 1 210 ? 4.524 11.051 -25.115 1.00 96.31 210 ASN A CA 1
ATOM 1687 C C . ASN A 1 210 ? 3.005 11.166 -24.936 1.00 96.31 210 ASN A C 1
ATOM 1689 O O . ASN A 1 210 ? 2.332 10.163 -24.689 1.00 96.31 210 ASN A O 1
ATOM 1693 N N . MET A 1 211 ? 2.481 12.381 -25.098 1.00 97.50 211 MET A N 1
ATOM 1694 C CA . MET A 1 211 ? 1.063 12.678 -24.880 1.00 97.50 211 MET A CA 1
ATOM 1695 C C . MET A 1 211 ? 0.135 12.037 -25.912 1.00 97.50 211 MET A C 1
ATOM 1697 O O . MET A 1 211 ? -0.973 11.649 -25.567 1.00 97.50 211 MET A O 1
ATOM 1701 N N . GLN A 1 212 ? 0.596 11.817 -27.145 1.00 97.56 212 GLN A N 1
ATOM 1702 C CA . GLN A 1 212 ? -0.200 11.113 -28.155 1.00 97.56 212 GLN A CA 1
ATOM 1703 C C . GLN A 1 212 ? -0.444 9.650 -27.753 1.00 97.56 212 GLN A C 1
ATOM 1705 O O . GLN A 1 212 ? -1.560 9.144 -27.851 1.00 97.56 212 GLN A O 1
ATOM 1710 N N . ARG A 1 213 ? 0.594 8.963 -27.254 1.00 96.81 213 ARG A N 1
ATOM 1711 C CA . ARG A 1 213 ? 0.454 7.602 -26.714 1.00 96.81 213 ARG A CA 1
ATOM 1712 C C . ARG A 1 213 ? -0.359 7.585 -25.421 1.00 96.81 213 ARG A C 1
ATOM 1714 O O . ARG A 1 213 ? -1.076 6.618 -25.188 1.00 96.81 213 ARG A O 1
ATOM 1721 N N . ALA A 1 214 ? -0.243 8.622 -24.593 1.00 97.69 214 ALA A N 1
ATOM 1722 C CA . ALA A 1 214 ? -1.032 8.754 -23.372 1.00 97.69 214 ALA A CA 1
ATOM 1723 C C . ALA A 1 214 ? -2.532 8.899 -23.678 1.00 97.69 214 ALA A C 1
ATOM 1725 O O . ALA A 1 214 ? -3.337 8.206 -23.066 1.00 97.69 214 ALA A O 1
ATOM 1726 N N . GLU A 1 215 ? -2.902 9.704 -24.679 1.00 98.31 215 GLU A N 1
ATOM 1727 C CA . GLU A 1 215 ? -4.295 9.858 -25.117 1.00 98.31 215 GLU A CA 1
ATOM 1728 C C . GLU A 1 215 ? -4.866 8.555 -25.693 1.00 98.31 215 GLU A C 1
ATOM 1730 O O . GLU A 1 215 ? -5.999 8.178 -25.391 1.00 98.31 215 GLU A O 1
ATOM 1735 N N . ALA A 1 216 ? -4.064 7.814 -26.465 1.00 97.88 216 ALA A N 1
ATOM 1736 C CA . ALA A 1 216 ? -4.458 6.497 -26.962 1.00 97.88 216 ALA A CA 1
ATOM 1737 C C . ALA A 1 216 ? -4.698 5.498 -25.813 1.00 97.88 216 ALA A C 1
ATOM 1739 O O . ALA A 1 216 ? -5.702 4.787 -25.811 1.00 97.88 216 ALA A O 1
ATOM 1740 N N . ALA A 1 217 ? -3.812 5.477 -24.811 1.00 97.81 217 ALA A N 1
ATOM 1741 C CA . ALA A 1 217 ? -3.963 4.641 -23.622 1.00 97.81 217 ALA A CA 1
ATOM 1742 C C . ALA A 1 217 ? -5.209 5.024 -22.806 1.00 97.81 217 ALA A C 1
ATOM 1744 O O . ALA A 1 217 ? -6.003 4.156 -22.452 1.00 97.81 217 ALA A O 1
ATOM 1745 N N . ARG A 1 218 ? -5.433 6.323 -22.576 1.00 98.19 218 ARG A N 1
ATOM 1746 C CA . ARG A 1 218 ? -6.638 6.848 -21.918 1.00 98.19 218 ARG A CA 1
ATOM 1747 C C . ARG A 1 218 ? -7.910 6.442 -22.656 1.00 98.19 218 ARG A C 1
ATOM 1749 O O . ARG A 1 218 ? -8.843 5.964 -22.024 1.00 98.19 218 ARG A O 1
ATOM 1756 N N . SER A 1 219 ? -7.931 6.568 -23.980 1.00 97.56 219 SER A N 1
ATOM 1757 C CA . SER A 1 219 ? -9.080 6.167 -24.800 1.00 97.56 219 SER A CA 1
ATOM 1758 C C . SER A 1 219 ? -9.387 4.670 -24.665 1.00 97.56 219 SER A C 1
ATOM 1760 O O . SER A 1 219 ? -10.548 4.287 -24.522 1.00 97.56 219 SER A O 1
ATOM 1762 N N . ALA A 1 220 ? -8.358 3.815 -24.645 1.00 96.88 220 ALA A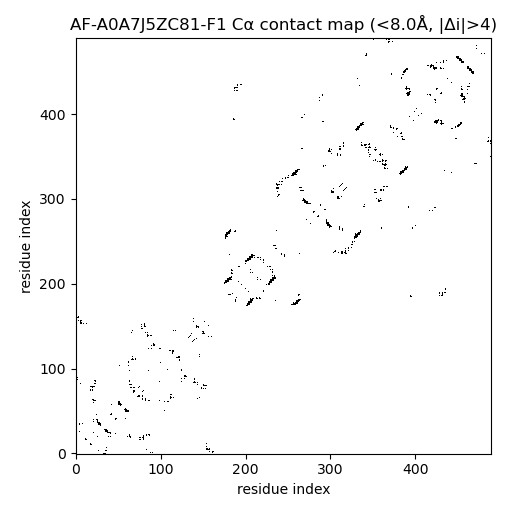 N 1
ATOM 1763 C CA . ALA A 1 220 ? -8.521 2.375 -24.433 1.00 96.88 220 ALA A CA 1
ATOM 1764 C C . ALA A 1 220 ? -9.046 2.040 -23.021 1.00 96.88 220 ALA A C 1
ATOM 1766 O O . ALA A 1 220 ? -9.947 1.207 -22.873 1.00 96.88 220 ALA A O 1
ATOM 1767 N N . LEU A 1 221 ? -8.543 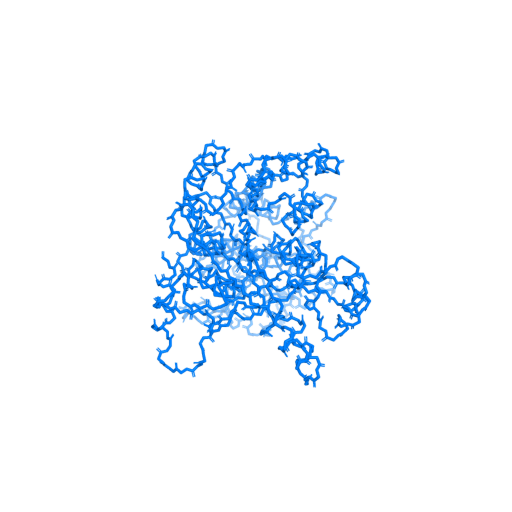2.727 -21.988 1.00 97.31 221 LEU A N 1
ATOM 1768 C CA . LEU A 1 221 ? -9.032 2.582 -20.613 1.00 97.31 221 LEU A CA 1
ATOM 1769 C C . LEU A 1 221 ? -10.498 3.014 -20.490 1.00 97.31 221 LEU A C 1
ATOM 1771 O O . LEU A 1 221 ? -11.298 2.266 -19.946 1.00 97.31 221 LEU A O 1
ATOM 1775 N N . LEU A 1 222 ? -10.877 4.161 -21.058 1.00 96.75 222 LEU A N 1
ATOM 1776 C CA . LEU A 1 222 ? -12.260 4.655 -21.026 1.00 96.75 222 LEU A CA 1
ATOM 1777 C C . LEU A 1 222 ? -13.220 3.799 -21.866 1.00 96.75 222 LEU A C 1
ATOM 1779 O O . LEU A 1 222 ? -14.402 3.716 -21.553 1.00 96.75 222 LEU A O 1
ATOM 1783 N N . THR A 1 223 ? -12.722 3.117 -22.901 1.00 96.19 223 THR A N 1
ATOM 1784 C CA . THR A 1 223 ? -13.528 2.154 -23.671 1.00 96.19 223 THR A CA 1
ATOM 1785 C C . THR A 1 223 ? -13.872 0.917 -22.836 1.00 96.19 223 THR A C 1
ATOM 1787 O O . THR A 1 223 ? -14.985 0.406 -22.921 1.00 96.19 223 THR A O 1
ATOM 1790 N N . SER A 1 224 ? -12.928 0.433 -22.024 1.00 92.75 224 SER A N 1
ATOM 1791 C CA . SER A 1 224 ? -13.130 -0.733 -21.149 1.00 92.75 224 SER A CA 1
ATOM 1792 C C . SER A 1 224 ? -13.786 -0.379 -19.807 1.00 92.75 224 SER A C 1
ATOM 1794 O O . SER A 1 224 ? -14.462 -1.221 -19.222 1.00 92.75 224 SER A O 1
ATOM 1796 N N . HIS A 1 225 ? -13.629 0.863 -19.341 1.00 92.88 225 HIS A N 1
ATOM 1797 C CA . HIS A 1 225 ? -14.102 1.366 -18.051 1.00 92.88 225 HIS A CA 1
ATOM 1798 C C . HIS A 1 225 ? -14.720 2.765 -18.231 1.00 92.88 225 HIS A C 1
ATOM 1800 O O . HIS A 1 225 ? -14.106 3.784 -17.918 1.00 92.88 225 HIS A O 1
ATOM 1806 N N . SER A 1 226 ? -15.955 2.827 -18.736 1.00 90.38 226 SER A N 1
ATOM 1807 C CA . SER A 1 226 ? -16.604 4.082 -19.163 1.00 90.38 226 SER A CA 1
ATOM 1808 C C . SER A 1 226 ? -16.784 5.137 -18.069 1.00 90.38 226 SER A C 1
ATOM 1810 O O . SER A 1 226 ? -16.894 6.320 -18.376 1.00 90.38 226 SER A O 1
ATOM 1812 N N . ASN A 1 227 ? -16.826 4.717 -16.803 1.00 87.06 227 ASN A N 1
ATOM 1813 C CA . ASN A 1 227 ? -17.032 5.598 -15.649 1.00 87.06 227 ASN A CA 1
ATOM 1814 C C . ASN A 1 227 ? -15.719 5.974 -14.938 1.00 87.06 227 ASN A C 1
ATOM 1816 O O . ASN A 1 227 ? -15.761 6.615 -13.890 1.00 87.06 227 ASN A O 1
ATOM 1820 N N . ALA A 1 228 ? -14.566 5.546 -15.463 1.00 90.75 228 ALA A N 1
ATOM 1821 C CA . ALA A 1 228 ? -13.271 5.818 -14.853 1.00 90.75 228 ALA A CA 1
ATOM 1822 C C . ALA A 1 228 ? -12.863 7.290 -15.018 1.00 90.75 228 ALA A C 1
ATOM 1824 O O . ALA A 1 228 ? -13.042 7.886 -16.082 1.00 90.75 228 ALA A O 1
ATOM 1825 N N . HIS A 1 229 ? -12.226 7.852 -13.990 1.00 94.94 229 HIS A N 1
ATOM 1826 C CA . HIS A 1 229 ? -11.624 9.181 -14.052 1.00 94.94 229 HIS A CA 1
ATOM 1827 C C . HIS A 1 229 ? -10.145 9.034 -14.417 1.00 94.94 229 HIS A C 1
ATOM 1829 O O . HIS A 1 229 ? -9.341 8.555 -13.618 1.00 94.94 229 HIS A O 1
ATOM 1835 N N . VAL A 1 230 ? -9.792 9.399 -15.652 1.00 97.31 230 VAL A N 1
ATOM 1836 C CA . VAL A 1 230 ? -8.439 9.224 -16.200 1.00 97.31 230 VAL A CA 1
ATOM 1837 C C . VAL A 1 230 ? -7.895 10.565 -16.690 1.00 97.31 230 VAL A C 1
ATOM 1839 O O . VAL A 1 230 ? -8.245 11.032 -17.780 1.00 97.31 230 VAL A O 1
ATOM 1842 N N . ASP A 1 231 ? -7.021 11.153 -15.882 1.00 97.94 231 ASP A N 1
ATOM 1843 C CA . ASP A 1 231 ? -6.292 12.387 -16.151 1.00 97.94 231 ASP A CA 1
ATOM 1844 C C . ASP A 1 231 ? -4.955 12.092 -16.845 1.00 97.94 231 ASP A C 1
ATOM 1846 O O . ASP A 1 231 ? -4.333 11.044 -16.644 1.00 97.94 231 ASP A O 1
ATOM 1850 N N . LEU A 1 232 ? -4.485 13.041 -17.655 1.00 98.62 232 LEU A N 1
ATOM 1851 C CA . LEU A 1 232 ? -3.164 12.987 -18.278 1.00 98.62 232 LEU A CA 1
ATOM 1852 C C . LEU A 1 232 ? -2.247 14.063 -17.694 1.00 98.62 232 LEU A C 1
ATOM 1854 O O . LEU A 1 232 ? -2.672 15.193 -17.436 1.00 98.62 232 LEU A O 1
ATOM 1858 N N . LEU A 1 233 ? -0.975 13.708 -17.535 1.00 98.56 233 LEU A N 1
ATOM 1859 C CA . LEU A 1 233 ? 0.087 14.604 -17.087 1.00 98.56 233 LEU A CA 1
ATOM 1860 C C . LEU A 1 233 ? 1.294 14.439 -18.010 1.00 98.56 233 LEU A C 1
ATOM 1862 O O . LEU A 1 233 ? 1.825 13.335 -18.156 1.00 98.56 233 LEU A O 1
ATOM 1866 N N . GLN A 1 234 ? 1.747 15.532 -18.620 1.00 98.50 234 GLN A N 1
ATOM 1867 C CA . GLN A 1 234 ? 2.975 15.502 -19.406 1.00 98.50 234 GLN A CA 1
ATOM 1868 C C . GLN A 1 234 ? 4.178 15.452 -18.464 1.00 98.50 234 GLN A C 1
ATOM 1870 O O . GLN A 1 234 ? 4.427 16.386 -17.708 1.00 98.50 234 GLN A O 1
ATOM 1875 N N . LEU A 1 235 ? 4.924 14.350 -18.509 1.00 98.25 235 LEU A N 1
ATOM 1876 C CA . LEU A 1 235 ? 6.084 14.135 -17.650 1.00 98.25 235 LEU A CA 1
ATOM 1877 C C . LEU A 1 235 ? 7.164 13.343 -18.384 1.00 98.25 235 LEU A C 1
ATOM 1879 O O . LEU A 1 235 ? 7.016 12.142 -18.628 1.00 98.25 235 LEU A O 1
ATOM 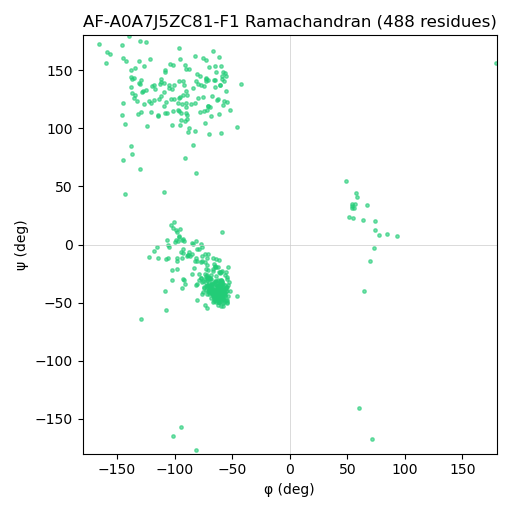1883 N N . ASP A 1 236 ? 8.280 14.006 -18.671 1.00 97.31 236 ASP A N 1
ATOM 1884 C CA . ASP A 1 236 ? 9.551 13.349 -18.936 1.00 97.31 236 ASP A CA 1
ATOM 1885 C C . ASP A 1 236 ? 10.375 13.291 -17.647 1.00 97.31 236 ASP A C 1
ATOM 1887 O O . ASP A 1 236 ? 10.979 14.277 -17.232 1.00 97.31 236 ASP A O 1
ATOM 1891 N N . VAL A 1 237 ? 10.413 12.119 -17.010 1.00 96.12 237 VAL A N 1
ATOM 1892 C CA . VAL A 1 237 ? 11.232 11.910 -15.805 1.00 96.12 237 VAL A CA 1
ATOM 1893 C C . VAL A 1 237 ? 12.732 12.083 -16.078 1.00 96.12 237 VAL A C 1
ATOM 1895 O O . VAL A 1 237 ? 13.485 12.314 -15.145 1.00 96.12 237 VAL A O 1
ATOM 1898 N N . GLY A 1 238 ? 13.185 12.006 -17.333 1.00 95.06 238 GLY A N 1
ATOM 1899 C CA . GLY A 1 238 ? 14.582 12.243 -17.692 1.00 95.06 238 GLY A CA 1
ATOM 1900 C C . GLY A 1 238 ? 14.978 13.722 -17.770 1.00 95.06 238 GLY A C 1
ATOM 1901 O O . GLY A 1 238 ? 16.152 13.988 -18.014 1.00 95.06 238 GLY A O 1
ATOM 1902 N N . SER A 1 239 ? 14.040 14.664 -17.588 1.00 96.25 239 SER A N 1
ATOM 1903 C CA . SER A 1 239 ? 14.274 16.113 -17.672 1.00 96.25 239 SER A CA 1
ATOM 1904 C C . SER A 1 239 ? 13.894 16.819 -16.373 1.00 96.25 239 SER A C 1
ATOM 1906 O O . SER A 1 239 ? 12.736 16.781 -15.949 1.00 96.25 239 SER A O 1
ATOM 1908 N N . VAL A 1 240 ? 14.844 17.543 -15.775 1.00 94.38 240 VAL A N 1
ATOM 1909 C CA . VAL A 1 240 ? 14.620 18.288 -14.521 1.00 94.38 240 VAL A CA 1
ATOM 1910 C C . VAL A 1 240 ? 13.480 19.297 -14.674 1.00 94.38 240 VAL A C 1
ATOM 1912 O O . VAL A 1 240 ? 12.565 19.337 -13.851 1.00 94.38 240 VAL A O 1
ATOM 1915 N N . GLN A 1 241 ? 13.488 20.071 -15.764 1.00 96.44 241 GLN A N 1
ATOM 1916 C CA . GLN A 1 241 ? 12.454 21.071 -16.032 1.00 96.44 241 GLN A CA 1
ATOM 1917 C C . GLN A 1 241 ? 11.068 20.431 -16.174 1.00 96.44 241 GLN A C 1
ATOM 1919 O O . GLN A 1 241 ? 10.097 20.941 -15.613 1.00 96.44 241 GLN A O 1
ATOM 1924 N N . SER A 1 242 ? 10.966 19.301 -16.886 1.00 97.88 242 SER A N 1
ATOM 1925 C CA . SER A 1 242 ? 9.685 18.608 -17.045 1.00 97.88 242 SER A CA 1
ATO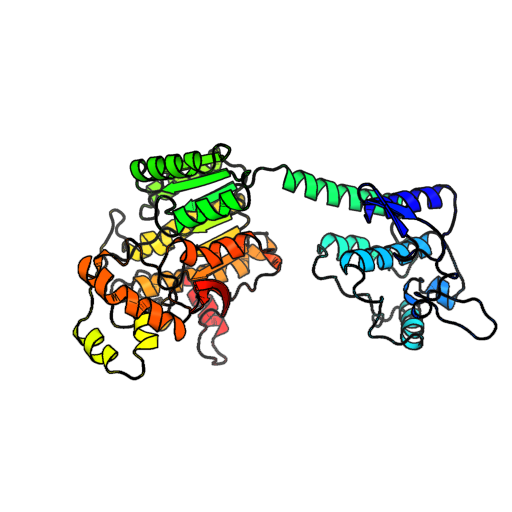M 1926 C C . SER A 1 242 ? 9.150 18.085 -15.713 1.00 97.88 242 SER A C 1
ATOM 1928 O O . SER A 1 242 ? 7.945 18.178 -15.485 1.00 97.88 242 SER A O 1
ATOM 1930 N N . VAL A 1 243 ? 10.015 17.562 -14.838 1.00 98.19 243 VAL A N 1
ATOM 1931 C CA . VAL A 1 243 ? 9.623 17.076 -13.506 1.00 98.19 243 VAL A CA 1
ATOM 1932 C C . VAL A 1 243 ? 9.084 18.218 -12.643 1.00 98.19 243 VAL A C 1
ATOM 1934 O O . VAL A 1 243 ? 8.018 18.072 -12.046 1.00 98.19 243 VAL A O 1
ATOM 1937 N N . LEU A 1 244 ? 9.770 19.365 -12.613 1.00 98.06 244 LEU A N 1
ATOM 1938 C CA . LEU A 1 244 ? 9.342 20.530 -11.829 1.00 98.06 244 LEU A CA 1
ATOM 1939 C C . LEU A 1 244 ? 7.998 21.088 -12.316 1.00 98.06 244 LEU A C 1
ATOM 1941 O O . LEU A 1 244 ? 7.102 21.328 -11.505 1.00 98.06 244 LEU A O 1
ATOM 1945 N N . SER A 1 245 ? 7.825 21.245 -13.632 1.00 98.38 245 SER A N 1
ATOM 1946 C CA . SER A 1 245 ? 6.558 21.711 -14.211 1.00 98.38 245 SER A CA 1
ATOM 1947 C C . SER A 1 245 ? 5.409 20.735 -13.936 1.00 98.38 245 SER A C 1
ATOM 1949 O O . SER A 1 245 ? 4.336 21.156 -13.506 1.00 98.38 245 SER A O 1
ATOM 1951 N N . ALA A 1 246 ? 5.642 19.429 -14.092 1.00 98.50 246 ALA A N 1
ATOM 1952 C CA . ALA A 1 246 ? 4.641 18.410 -13.789 1.00 98.50 246 ALA A CA 1
ATOM 1953 C C . ALA A 1 246 ? 4.262 18.394 -12.298 1.00 98.50 246 ALA A C 1
ATOM 1955 O O . ALA A 1 246 ? 3.091 18.249 -11.954 1.00 98.50 246 ALA A O 1
ATOM 1956 N N . ALA A 1 247 ? 5.229 18.579 -11.396 1.00 98.44 247 ALA A N 1
ATOM 1957 C CA . ALA A 1 247 ? 4.956 18.618 -9.965 1.00 98.44 247 ALA A CA 1
ATOM 1958 C C . ALA A 1 247 ? 4.139 19.854 -9.554 1.00 98.44 247 ALA A C 1
ATOM 1960 O O . ALA A 1 247 ? 3.262 19.751 -8.695 1.00 98.44 247 ALA A O 1
ATOM 1961 N N . GLN A 1 248 ? 4.381 21.014 -10.172 1.00 98.19 248 GLN A N 1
ATOM 1962 C CA . GLN A 1 248 ? 3.545 22.207 -9.983 1.00 98.19 248 GLN A CA 1
ATOM 1963 C C . GLN A 1 248 ? 2.106 21.965 -10.446 1.00 98.19 248 GLN A C 1
ATOM 1965 O O . GLN A 1 248 ? 1.165 22.291 -9.725 1.00 98.19 248 GLN A O 1
ATOM 1970 N N . GLU A 1 249 ? 1.933 21.340 -11.609 1.00 98.25 249 GLU A N 1
ATOM 1971 C CA . GLU A 1 249 ? 0.619 20.980 -12.137 1.00 98.25 249 GLU A CA 1
ATOM 1972 C C . GLU A 1 249 ? -0.127 20.006 -11.214 1.00 98.25 249 GLU A C 1
ATOM 1974 O O . GLU A 1 249 ? -1.301 20.212 -10.909 1.00 98.25 249 GLU A O 1
ATOM 1979 N N . VAL A 1 250 ? 0.558 18.985 -10.696 1.00 98.00 250 VAL A N 1
ATOM 1980 C CA . VAL A 1 250 ? -0.006 18.041 -9.720 1.00 98.00 250 VAL A CA 1
ATOM 1981 C C . VAL A 1 250 ? -0.417 18.756 -8.431 1.00 98.00 250 VAL A C 1
ATOM 1983 O O . VAL A 1 250 ? -1.532 18.541 -7.962 1.00 98.00 250 VAL A O 1
ATOM 1986 N N . LYS A 1 251 ? 0.429 19.645 -7.892 1.00 96.69 251 LYS A N 1
ATOM 1987 C CA . LYS A 1 251 ? 0.115 20.446 -6.694 1.00 96.69 251 LYS A CA 1
ATOM 1988 C C . LYS A 1 251 ? -1.092 21.366 -6.889 1.00 96.69 251 LYS A C 1
ATOM 1990 O O . LYS A 1 251 ? -1.816 21.622 -5.935 1.00 96.69 251 LYS A O 1
ATOM 1995 N N . ALA A 1 252 ? -1.317 21.850 -8.109 1.00 96.25 252 ALA A N 1
ATOM 1996 C CA . ALA A 1 252 ? -2.487 22.657 -8.440 1.00 96.25 252 ALA A CA 1
ATOM 1997 C C . ALA A 1 252 ? -3.769 21.819 -8.608 1.00 96.25 252 ALA A C 1
ATOM 1999 O O . ALA A 1 252 ? -4.864 22.326 -8.372 1.00 96.25 252 ALA A O 1
ATOM 2000 N N . ARG A 1 253 ? -3.649 20.553 -9.031 1.00 94.75 253 ARG A N 1
ATOM 2001 C CA . ARG A 1 253 ? -4.791 19.670 -9.328 1.00 94.75 253 ARG A CA 1
ATOM 2002 C C . ARG A 1 253 ? -5.259 18.832 -8.145 1.00 94.75 253 ARG A C 1
ATOM 2004 O O . ARG A 1 253 ? -6.450 18.546 -8.051 1.00 94.75 253 ARG A O 1
ATOM 2011 N N . TYR A 1 254 ? -4.345 18.404 -7.279 1.00 93.50 254 TYR A N 1
ATOM 2012 C CA . TYR A 1 254 ? -4.629 17.399 -6.259 1.00 93.50 254 TYR A CA 1
ATOM 2013 C C . TYR A 1 254 ? -4.222 17.873 -4.866 1.00 93.50 254 TYR A C 1
ATOM 2015 O O . TYR A 1 254 ? -3.088 18.281 -4.634 1.00 93.50 254 TYR A O 1
ATOM 2023 N N . ASN A 1 255 ? -5.135 17.710 -3.908 1.00 89.56 255 ASN A N 1
ATOM 2024 C CA . ASN A 1 255 ? -4.871 17.982 -2.492 1.00 89.56 255 ASN A CA 1
ATOM 2025 C C . ASN A 1 255 ? -4.161 16.815 -1.781 1.00 89.56 255 ASN A C 1
ATOM 2027 O O . ASN A 1 255 ? -3.687 16.975 -0.660 1.00 89.56 255 ASN A O 1
ATOM 2031 N N . ARG A 1 256 ? -4.137 15.628 -2.399 1.00 92.38 256 ARG A N 1
ATOM 2032 C CA . ARG A 1 256 ? -3.489 14.408 -1.897 1.00 92.38 256 ARG A CA 1
ATOM 2033 C C . ARG A 1 256 ? -3.226 13.435 -3.041 1.00 92.38 256 ARG A C 1
ATOM 2035 O O . ARG A 1 256 ? -3.934 13.457 -4.045 1.00 92.38 256 ARG A O 1
ATOM 2042 N N . ILE A 1 257 ? -2.253 12.555 -2.850 1.00 96.06 257 ILE A N 1
ATOM 2043 C CA . ILE A 1 257 ? -1.918 11.448 -3.743 1.00 96.06 257 ILE A CA 1
ATOM 2044 C C . ILE A 1 257 ? -1.788 10.189 -2.884 1.00 96.06 257 ILE A C 1
ATOM 2046 O O . ILE A 1 257 ? -0.871 10.055 -2.068 1.00 96.06 257 ILE A O 1
ATOM 2050 N N . ASP A 1 258 ? -2.716 9.253 -3.064 1.00 94.94 258 ASP A N 1
ATOM 2051 C CA . ASP A 1 258 ? -2.759 8.013 -2.290 1.00 94.94 258 ASP A CA 1
ATOM 2052 C C . ASP A 1 258 ? -1.647 7.056 -2.704 1.00 94.94 258 ASP A C 1
ATOM 2054 O O . ASP A 1 258 ? -1.027 6.423 -1.849 1.00 94.94 258 ASP A O 1
ATOM 2058 N N . PHE A 1 259 ? -1.371 6.988 -4.008 1.00 97.81 259 PHE A N 1
ATOM 2059 C CA . PHE A 1 259 ? -0.306 6.172 -4.576 1.00 97.81 259 PHE A CA 1
ATOM 2060 C C . PHE A 1 259 ? 0.452 6.931 -5.658 1.00 97.81 259 PHE A C 1
ATOM 2062 O O . PHE A 1 259 ? -0.143 7.428 -6.612 1.00 97.81 259 PHE A O 1
ATOM 2069 N N . LEU A 1 260 ? 1.778 6.928 -5.550 1.00 98.62 260 LEU A N 1
ATOM 2070 C CA . LEU A 1 260 ? 2.681 7.283 -6.636 1.00 98.62 260 LEU A CA 1
ATOM 2071 C C . LEU A 1 260 ? 3.497 6.051 -7.041 1.00 98.62 260 LEU A C 1
ATOM 2073 O O . LEU A 1 260 ? 4.348 5.564 -6.291 1.00 98.62 260 LEU A O 1
ATOM 2077 N N . TYR A 1 261 ? 3.225 5.556 -8.246 1.00 98.75 261 TYR A N 1
ATOM 2078 C CA . TYR A 1 261 ? 3.946 4.451 -8.867 1.00 98.75 261 TYR A CA 1
ATOM 2079 C C . TYR A 1 261 ? 5.064 4.986 -9.763 1.00 98.75 261 TYR A C 1
ATOM 2081 O O . TYR A 1 261 ? 4.821 5.595 -10.806 1.00 98.75 261 TYR A O 1
ATOM 2089 N N . LEU A 1 262 ? 6.301 4.713 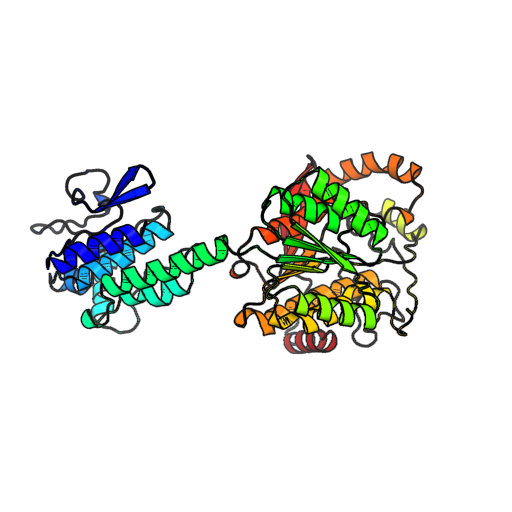-9.358 1.00 98.38 262 LEU A N 1
ATOM 2090 C CA . LEU A 1 262 ? 7.531 5.111 -10.038 1.00 98.38 262 LEU A CA 1
ATOM 2091 C C . LEU A 1 262 ? 7.926 3.986 -11.004 1.00 98.38 262 LEU A C 1
ATOM 2093 O O . LEU A 1 262 ? 8.781 3.145 -10.710 1.00 98.38 262 LEU A O 1
ATOM 2097 N N . ASN A 1 263 ? 7.186 3.903 -12.111 1.00 95.31 263 ASN A N 1
ATOM 2098 C CA . ASN A 1 263 ? 7.251 2.810 -13.083 1.00 95.31 263 ASN A CA 1
ATOM 2099 C C . ASN A 1 263 ? 8.030 3.168 -14.360 1.00 95.31 263 ASN A C 1
ATOM 2101 O O . ASN A 1 263 ? 8.533 2.267 -15.032 1.00 95.31 263 ASN A O 1
ATOM 2105 N N . ALA A 1 264 ? 8.172 4.454 -14.691 1.00 89.06 264 ALA A N 1
ATOM 2106 C CA . ALA A 1 264 ? 8.980 4.876 -15.830 1.00 89.06 264 ALA A CA 1
ATOM 2107 C C . ALA A 1 264 ? 10.417 4.332 -15.725 1.00 89.06 264 ALA A C 1
ATOM 2109 O O . ALA A 1 264 ? 10.988 4.182 -14.648 1.00 89.06 264 ALA A O 1
ATOM 2110 N N . GLY A 1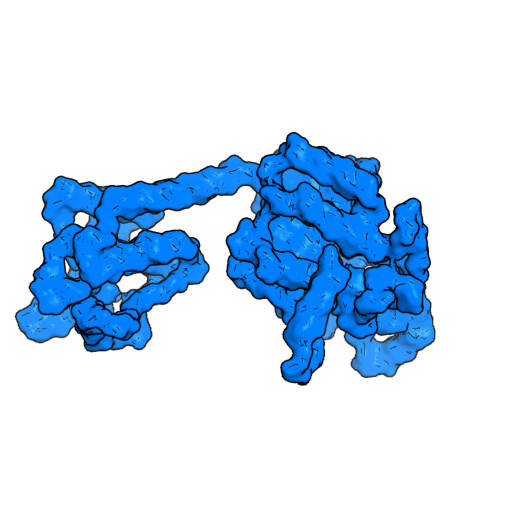 265 ? 11.018 3.992 -16.857 1.00 90.12 265 GLY A N 1
ATOM 2111 C CA . GLY A 1 265 ? 12.398 3.541 -16.858 1.00 90.12 265 GLY A CA 1
ATOM 2112 C C . GLY A 1 265 ? 12.893 3.178 -18.241 1.00 90.12 265 GLY A C 1
ATOM 2113 O O . GLY A 1 265 ? 12.108 2.845 -19.132 1.00 90.12 265 GLY A O 1
ATOM 2114 N N . ILE A 1 266 ? 14.208 3.245 -18.407 1.00 88.38 266 ILE A N 1
ATOM 2115 C CA . ILE A 1 266 ? 14.889 2.964 -19.663 1.00 88.38 266 ILE A CA 1
ATOM 2116 C C . ILE A 1 266 ? 16.063 2.007 -19.463 1.00 88.38 266 ILE A C 1
ATOM 2118 O O . ILE A 1 266 ? 16.622 1.873 -18.372 1.00 88.38 266 ILE A O 1
ATOM 2122 N N . MET A 1 267 ? 16.427 1.364 -20.567 1.00 83.50 267 MET A N 1
ATOM 2123 C CA . MET A 1 267 ? 17.638 0.570 -20.750 1.00 83.50 267 MET A CA 1
ATOM 2124 C C . MET A 1 267 ? 18.093 0.774 -22.208 1.00 83.50 267 MET A C 1
ATOM 2126 O O . MET A 1 267 ? 17.809 -0.080 -23.048 1.00 83.50 267 MET A O 1
ATOM 2130 N N . PRO A 1 268 ? 18.638 1.955 -22.574 1.00 74.12 268 PRO A N 1
ATOM 2131 C CA . PRO A 1 268 ? 19.046 2.252 -23.945 1.00 74.12 268 PRO A CA 1
ATOM 2132 C C . PRO A 1 268 ? 20.097 1.273 -24.477 1.00 74.12 268 PRO A C 1
ATOM 2134 O O . PRO A 1 268 ? 20.980 0.835 -23.751 1.00 74.12 268 PRO A O 1
ATOM 2137 N N . ASN A 1 269 ? 20.015 0.967 -25.775 1.00 65.75 269 ASN A N 1
ATOM 2138 C CA . ASN A 1 269 ? 20.967 0.128 -26.516 1.00 65.75 269 ASN A CA 1
ATOM 2139 C C . ASN A 1 269 ? 21.319 -1.209 -25.828 1.00 65.75 269 ASN A C 1
ATOM 2141 O O . ASN A 1 269 ? 22.506 -1.473 -25.619 1.00 65.75 269 ASN A O 1
ATOM 2145 N N . PRO A 1 270 ? 20.336 -2.058 -25.472 1.00 69.38 270 PRO A N 1
ATOM 2146 C CA . PRO A 1 270 ? 20.645 -3.345 -24.873 1.00 69.38 270 PRO A CA 1
ATOM 2147 C C . PRO A 1 270 ? 21.304 -4.241 -25.926 1.00 69.38 270 PRO A C 1
ATOM 2149 O O . PRO A 1 270 ? 20.673 -4.646 -26.901 1.00 69.38 270 PRO A O 1
ATOM 2152 N N . GLN A 1 271 ? 22.591 -4.521 -25.747 1.00 66.25 271 GLN A N 1
ATOM 2153 C CA . GLN A 1 271 ? 23.362 -5.404 -26.612 1.00 66.25 271 GLN A CA 1
ATOM 2154 C C . GLN A 1 271 ? 23.498 -6.773 -25.962 1.00 66.25 271 GLN A C 1
ATOM 2156 O O . GLN A 1 271 ? 23.743 -6.893 -24.762 1.00 66.25 271 GLN A O 1
ATOM 2161 N N . LEU A 1 272 ? 23.337 -7.811 -26.776 1.00 68.81 272 LEU A N 1
ATOM 2162 C CA . LEU A 1 272 ? 23.486 -9.190 -26.348 1.00 68.81 272 LEU A CA 1
ATOM 2163 C C . LEU A 1 272 ? 24.947 -9.603 -26.557 1.00 68.81 272 LEU A C 1
ATOM 2165 O O . LEU A 1 272 ? 25.419 -9.677 -27.692 1.00 68.81 272 LEU A O 1
ATOM 2169 N N . ASP A 1 273 ? 25.673 -9.862 -25.473 1.00 70.12 273 ASP A N 1
ATOM 2170 C CA . ASP A 1 273 ? 26.997 -10.471 -25.537 1.00 70.12 273 ASP A CA 1
ATOM 2171 C C . ASP A 1 273 ? 26.830 -11.931 -25.975 1.00 70.12 273 ASP A C 1
ATOM 2173 O O . ASP A 1 273 ? 26.551 -12.828 -25.176 1.00 70.12 273 ASP A O 1
ATOM 2177 N N . LEU A 1 274 ? 26.964 -12.160 -27.283 1.00 68.50 274 LEU A N 1
ATOM 2178 C CA . LEU A 1 274 ? 26.811 -13.474 -27.904 1.00 68.50 274 LEU A CA 1
ATOM 2179 C C . LEU A 1 274 ? 27.784 -14.501 -27.310 1.00 68.50 274 LEU A C 1
ATOM 2181 O O . LEU A 1 274 ? 27.420 -15.665 -27.149 1.00 68.50 274 LEU A O 1
ATOM 2185 N N . ASN A 1 275 ? 28.994 -14.088 -26.924 1.00 67.88 275 ASN A N 1
ATOM 2186 C CA . ASN A 1 275 ? 29.973 -14.993 -26.327 1.00 67.88 275 ASN A CA 1
ATOM 2187 C C . ASN A 1 275 ? 29.552 -15.416 -24.917 1.00 67.88 275 ASN A C 1
ATOM 2189 O O . ASN A 1 275 ? 29.655 -16.599 -24.580 1.00 67.88 275 ASN A O 1
ATOM 2193 N N . ALA A 1 276 ? 29.062 -14.480 -24.102 1.00 68.25 276 ALA A N 1
ATOM 2194 C CA . ALA A 1 276 ? 28.510 -14.785 -22.784 1.00 68.25 276 ALA A CA 1
ATOM 2195 C C . ALA A 1 276 ? 27.231 -15.634 -22.889 1.00 68.25 276 ALA A C 1
ATOM 2197 O O . ALA A 1 276 ? 27.066 -16.596 -22.139 1.00 68.25 276 ALA A O 1
ATOM 2198 N N . PHE A 1 277 ? 26.376 -15.344 -23.872 1.00 68.19 277 PHE A N 1
ATOM 2199 C CA . PHE A 1 277 ? 25.150 -16.085 -24.154 1.00 68.19 277 PHE A CA 1
ATOM 2200 C C . PHE A 1 277 ? 25.416 -17.546 -24.535 1.00 68.19 277 PHE A C 1
ATOM 2202 O O . PHE A 1 277 ? 24.862 -18.450 -23.909 1.00 68.19 277 PHE A O 1
ATOM 2209 N N . PHE A 1 278 ? 26.303 -17.804 -25.505 1.00 68.75 278 PHE A N 1
ATOM 2210 C CA . PHE A 1 278 ? 26.646 -19.174 -25.901 1.00 68.75 278 PHE A CA 1
ATOM 2211 C C . PHE A 1 278 ? 27.359 -19.930 -24.778 1.00 68.75 278 PHE A C 1
ATOM 2213 O O . PHE A 1 278 ? 27.014 -21.076 -24.506 1.00 68.75 278 PHE A O 1
ATOM 2220 N N . LYS A 1 279 ? 28.299 -19.300 -24.062 1.00 67.56 279 LYS A N 1
ATOM 2221 C CA . LYS A 1 279 ? 28.954 -19.936 -22.903 1.00 67.56 279 LYS A CA 1
ATOM 2222 C C . LYS A 1 279 ? 27.962 -20.278 -21.796 1.00 67.56 279 LYS A C 1
ATOM 2224 O O . LYS A 1 279 ? 28.062 -21.334 -21.176 1.00 67.56 279 LYS A O 1
ATOM 2229 N N . GLY A 1 280 ? 27.008 -19.393 -21.541 1.00 64.19 280 GLY A N 1
ATOM 2230 C CA . GLY A 1 280 ? 26.037 -19.574 -20.480 1.00 64.19 280 GLY A CA 1
ATOM 2231 C C . GLY A 1 280 ? 24.915 -20.565 -20.822 1.00 64.19 280 GLY A C 1
ATOM 2232 O O . GLY A 1 280 ? 24.465 -21.269 -19.915 1.00 64.19 280 GLY A O 1
ATOM 2233 N N . LEU A 1 281 ? 24.559 -20.717 -22.108 1.00 63.53 281 LEU A N 1
ATOM 2234 C CA . LEU A 1 281 ? 23.673 -21.771 -22.635 1.00 63.53 281 LEU A CA 1
ATOM 2235 C C . LEU A 1 281 ? 24.163 -23.187 -22.297 1.00 63.53 281 LEU A C 1
ATOM 2237 O O . LEU A 1 281 ? 23.351 -24.065 -22.017 1.00 63.53 281 LEU A O 1
ATOM 2241 N N . PHE A 1 282 ? 25.482 -23.395 -22.276 1.00 69.88 282 PHE A N 1
ATOM 2242 C CA . PHE A 1 282 ? 26.106 -24.673 -21.912 1.00 69.88 282 PHE A CA 1
ATOM 2243 C C . PHE A 1 282 ? 26.544 -24.743 -20.439 1.00 69.88 282 PHE A C 1
ATOM 2245 O O . PHE A 1 282 ? 27.192 -25.705 -20.024 1.00 69.88 282 PHE A O 1
ATOM 2252 N N . SER A 1 283 ? 26.199 -23.742 -19.622 1.00 68.31 283 SER A N 1
ATOM 2253 C CA . SER A 1 283 ? 26.549 -23.714 -18.200 1.00 68.31 283 SER A CA 1
ATOM 2254 C C . SER A 1 283 ? 25.459 -24.344 -17.326 1.00 68.31 283 SER A C 1
ATOM 2256 O O . SER A 1 283 ? 24.269 -24.286 -17.632 1.00 68.31 283 SER A O 1
ATOM 2258 N N . ARG A 1 284 ? 25.841 -24.848 -16.143 1.00 66.12 284 ARG A N 1
ATOM 2259 C CA . ARG A 1 284 ? 24.881 -25.296 -15.109 1.00 66.12 284 ARG A CA 1
ATOM 2260 C C . ARG A 1 284 ? 23.961 -24.173 -14.601 1.00 66.12 284 ARG A C 1
ATOM 2262 O O . ARG A 1 284 ? 22.959 -24.458 -13.955 1.00 66.12 284 ARG A O 1
ATOM 2269 N N . ASN A 1 285 ? 24.281 -22.914 -14.907 1.00 64.88 285 ASN A N 1
ATOM 2270 C CA . ASN A 1 285 ? 23.547 -21.727 -14.474 1.00 64.88 285 ASN A CA 1
ATOM 2271 C C . ASN A 1 285 ? 22.594 -21.182 -15.549 1.00 64.88 285 ASN A C 1
ATOM 2273 O O . ASN A 1 285 ? 22.084 -20.079 -15.378 1.00 64.88 285 ASN A O 1
ATOM 2277 N N . VAL A 1 286 ? 22.321 -21.932 -16.625 1.00 63.81 286 VAL A N 1
ATOM 2278 C CA . VAL A 1 286 ? 21.472 -21.492 -17.747 1.00 63.81 286 VAL A CA 1
ATOM 2279 C C . VAL A 1 286 ? 20.106 -20.954 -17.290 1.00 63.81 286 VAL A C 1
ATOM 2281 O O . VAL A 1 286 ? 19.672 -19.905 -17.754 1.00 63.81 286 VAL A O 1
ATOM 2284 N N . VAL A 1 287 ? 19.467 -21.585 -16.296 1.00 62.00 287 VAL A N 1
ATOM 2285 C CA . VAL A 1 287 ? 18.175 -21.126 -15.748 1.00 62.00 287 VAL A CA 1
ATOM 2286 C C . VAL A 1 287 ? 18.309 -19.772 -15.050 1.00 62.00 287 VAL A C 1
ATOM 2288 O O . VAL A 1 287 ? 17.497 -18.880 -15.285 1.00 62.00 287 VAL A O 1
ATOM 2291 N N . ARG A 1 288 ? 19.348 -19.588 -14.222 1.00 62.75 288 ARG A N 1
ATOM 2292 C CA . ARG A 1 288 ? 19.625 -18.311 -13.545 1.00 62.75 288 ARG A CA 1
ATOM 2293 C C . ARG A 1 288 ? 19.957 -17.230 -14.567 1.00 62.75 288 ARG A C 1
ATOM 2295 O O . ARG A 1 288 ? 19.393 -16.150 -14.498 1.00 62.75 288 ARG A O 1
ATOM 2302 N N . MET A 1 289 ? 20.802 -17.559 -15.536 1.00 66.62 289 MET A N 1
ATOM 2303 C CA . MET A 1 289 ? 21.206 -16.683 -16.625 1.00 66.62 289 MET A CA 1
ATOM 2304 C C . MET A 1 289 ? 20.001 -16.175 -17.427 1.00 66.62 289 MET A C 1
ATOM 2306 O O . MET A 1 289 ? 19.898 -14.978 -17.652 1.00 66.62 289 MET A O 1
ATOM 2310 N N . PHE A 1 290 ? 19.063 -17.040 -17.823 1.00 63.84 290 PHE A N 1
ATOM 2311 C CA . PHE A 1 290 ? 17.848 -16.593 -18.512 1.00 63.84 290 PHE A CA 1
ATOM 2312 C C . PHE A 1 290 ? 16.877 -15.858 -17.575 1.00 63.84 290 PHE A C 1
ATOM 2314 O O . PHE A 1 290 ? 16.169 -14.959 -18.020 1.00 63.84 290 PHE A O 1
ATOM 2321 N N . ALA A 1 291 ? 16.851 -16.200 -16.282 1.00 58.84 291 ALA A N 1
ATOM 2322 C CA . ALA A 1 291 ? 15.997 -15.541 -15.294 1.00 58.84 291 ALA A CA 1
ATOM 2323 C C . ALA A 1 291 ? 16.432 -14.119 -14.936 1.00 58.84 291 ALA A C 1
ATOM 2325 O O . ALA A 1 291 ? 15.578 -13.308 -14.579 1.00 58.84 291 ALA A O 1
ATOM 2326 N N . THR A 1 292 ? 17.728 -13.824 -15.009 1.00 61.03 292 THR A N 1
ATOM 2327 C CA . THR A 1 292 ? 18.296 -12.517 -14.657 1.00 61.03 292 THR A CA 1
ATOM 2328 C C . THR A 1 292 ? 18.895 -11.789 -15.859 1.00 61.03 292 THR A C 1
ATOM 2330 O O . THR A 1 292 ? 19.219 -10.617 -15.758 1.00 61.03 292 THR A O 1
ATOM 2333 N N . ALA A 1 293 ? 19.073 -12.432 -17.014 1.00 60.12 293 ALA A N 1
ATOM 2334 C CA . ALA A 1 293 ? 19.889 -11.906 -18.118 1.00 60.12 293 ALA A CA 1
ATOM 2335 C C . ALA A 1 293 ? 21.310 -11.465 -17.676 1.00 60.12 293 ALA A C 1
ATOM 2337 O O . ALA A 1 293 ? 21.947 -10.623 -18.312 1.00 60.12 293 ALA A O 1
ATOM 2338 N N . GLU A 1 294 ? 21.803 -12.029 -16.565 1.00 63.41 294 GLU A N 1
ATOM 2339 C CA . GLU A 1 294 ? 23.067 -11.676 -15.913 1.00 63.41 294 GLU A CA 1
ATOM 2340 C C . GLU A 1 294 ? 24.256 -11.971 -16.834 1.00 63.41 294 GLU A C 1
ATOM 2342 O O . GLU A 1 294 ? 24.419 -13.090 -17.319 1.00 63.41 294 GLU A O 1
ATOM 2347 N N . GLY A 1 295 ? 25.075 -10.946 -17.090 1.00 61.22 295 GLY A N 1
ATOM 2348 C CA . GLY A 1 295 ? 26.268 -11.039 -17.936 1.00 61.22 295 GLY A CA 1
ATOM 2349 C C . GLY A 1 295 ? 26.002 -11.163 -19.440 1.00 61.22 295 GLY A C 1
ATOM 2350 O O . GLY A 1 295 ? 26.959 -11.173 -20.206 1.00 61.22 295 GLY A O 1
ATOM 2351 N N . ILE A 1 296 ? 24.737 -11.241 -19.874 1.00 65.00 296 ILE A N 1
ATOM 2352 C CA . ILE A 1 296 ? 24.369 -11.306 -21.298 1.00 65.00 296 ILE A CA 1
ATOM 2353 C C . ILE A 1 296 ? 24.069 -9.921 -21.861 1.00 65.00 296 ILE A C 1
ATOM 2355 O O . ILE A 1 296 ? 24.365 -9.660 -23.022 1.00 65.00 296 ILE A O 1
ATOM 2359 N N . LEU A 1 297 ? 23.439 -9.049 -21.076 1.00 66.25 297 LEU A N 1
ATOM 2360 C CA . LEU A 1 297 ? 23.035 -7.731 -21.550 1.00 66.25 297 LEU A CA 1
ATOM 2361 C C . LEU A 1 297 ? 24.068 -6.689 -21.143 1.00 66.25 297 LEU A C 1
ATOM 2363 O O . LEU A 1 297 ? 24.267 -6.433 -19.956 1.00 66.25 297 LEU A O 1
ATOM 2367 N N . THR A 1 298 ? 24.707 -6.085 -22.139 1.00 65.25 298 THR A N 1
ATOM 2368 C CA . THR A 1 298 ? 25.521 -4.884 -21.969 1.00 65.25 298 THR A CA 1
ATOM 2369 C C . THR A 1 298 ? 24.764 -3.675 -22.492 1.00 65.25 298 THR A C 1
ATOM 2371 O O . THR A 1 298 ? 23.861 -3.781 -23.323 1.00 65.25 298 THR A O 1
ATOM 2374 N N . GLN A 1 299 ? 25.109 -2.509 -21.964 1.00 73.00 299 GLN A N 1
ATOM 2375 C CA . GLN A 1 299 ? 24.444 -1.263 -22.289 1.00 73.00 299 GLN A CA 1
ATOM 2376 C C . GLN A 1 299 ? 25.482 -0.165 -22.519 1.00 73.00 299 GLN A C 1
ATOM 2378 O O . GLN A 1 299 ? 26.493 -0.100 -21.822 1.00 73.00 299 GLN A O 1
ATOM 2383 N N . GLN A 1 300 ? 25.203 0.711 -23.486 1.00 73.38 300 GLN A N 1
ATOM 2384 C CA . GLN A 1 300 ? 25.904 1.983 -23.646 1.00 73.38 300 GLN A CA 1
ATOM 2385 C C . GLN A 1 300 ? 24.976 3.127 -23.248 1.00 73.38 300 GLN A C 1
ATOM 2387 O O . GLN A 1 300 ? 23.968 3.376 -23.920 1.00 73.38 300 GLN A O 1
ATOM 2392 N N . ASP A 1 301 ? 25.334 3.791 -22.152 1.00 82.56 301 ASP A N 1
ATOM 2393 C CA . ASP A 1 301 ? 24.665 4.989 -21.651 1.00 82.56 301 ASP A CA 1
ATOM 2394 C C . ASP A 1 301 ? 25.155 6.249 -22.381 1.00 82.56 301 ASP A C 1
ATOM 2396 O O . ASP A 1 301 ? 26.195 6.233 -23.049 1.00 82.56 301 ASP A O 1
ATOM 2400 N N . ARG A 1 302 ? 24.383 7.332 -22.295 1.00 87.00 302 ARG A N 1
ATOM 2401 C CA . ARG A 1 302 ? 24.682 8.623 -22.926 1.00 87.00 302 ARG A CA 1
ATOM 2402 C C . ARG A 1 302 ? 24.255 9.759 -22.006 1.00 87.00 302 ARG A C 1
ATOM 2404 O O . ARG A 1 302 ? 23.355 9.598 -21.188 1.00 87.00 302 ARG A O 1
ATOM 2411 N N . LEU A 1 303 ? 24.844 10.935 -22.208 1.00 90.12 303 LEU A N 1
ATOM 2412 C CA . LEU A 1 303 ? 24.382 12.150 -21.544 1.00 90.12 303 LEU A CA 1
ATOM 2413 C C . LEU A 1 303 ? 23.075 12.646 -22.179 1.00 90.12 303 LEU A C 1
ATOM 2415 O O . LEU A 1 303 ? 22.948 12.686 -23.406 1.00 90.12 303 LEU A O 1
ATOM 2419 N N . ASN A 1 304 ? 22.121 13.040 -21.339 1.00 89.00 304 ASN A N 1
ATOM 2420 C CA . ASN A 1 304 ? 20.901 13.732 -21.748 1.00 89.00 304 ASN A CA 1
ATOM 2421 C C . ASN A 1 304 ? 21.156 15.243 -21.960 1.00 89.00 304 ASN A C 1
ATOM 2423 O O . ASN A 1 304 ? 22.279 15.733 -21.823 1.00 89.00 304 ASN A O 1
ATOM 2427 N N . SER A 1 305 ? 20.097 16.000 -22.269 1.00 86.38 305 SER A N 1
ATOM 2428 C CA . SER A 1 305 ? 20.156 17.463 -22.436 1.00 86.38 305 SER A CA 1
ATOM 2429 C C . SER A 1 305 ? 20.634 18.219 -21.194 1.00 86.38 305 SER A C 1
ATOM 2431 O O . SER A 1 305 ? 21.138 19.331 -21.320 1.00 86.38 305 SER A O 1
ATOM 2433 N N . ASP A 1 306 ? 20.488 17.614 -20.017 1.00 85.69 306 ASP A N 1
ATOM 2434 C CA . ASP A 1 306 ? 20.815 18.206 -18.720 1.00 85.69 306 ASP A CA 1
ATOM 2435 C C . ASP A 1 306 ? 22.248 17.833 -18.274 1.00 85.69 306 ASP A C 1
ATOM 2437 O O . ASP A 1 306 ? 22.670 18.177 -17.171 1.00 85.69 306 ASP A O 1
ATOM 2441 N N . GLY A 1 307 ? 23.015 17.119 -19.112 1.00 89.31 307 GLY A N 1
ATOM 2442 C CA . GLY A 1 307 ? 24.381 16.683 -18.802 1.00 89.31 307 GLY A CA 1
ATOM 2443 C C . GLY A 1 307 ? 24.463 15.523 -17.800 1.00 89.31 307 GLY A C 1
ATOM 2444 O O . GLY A 1 307 ? 25.507 15.322 -17.177 1.00 89.31 307 GLY A O 1
ATOM 2445 N N . LEU A 1 308 ? 23.379 14.760 -17.636 1.00 91.56 308 LEU A N 1
ATOM 2446 C CA . LEU A 1 308 ? 23.280 13.597 -16.750 1.00 91.56 308 LEU A CA 1
ATOM 2447 C C . LEU A 1 308 ? 23.231 12.299 -17.556 1.00 91.56 308 LEU A C 1
ATOM 2449 O O . LEU A 1 308 ? 22.692 12.279 -18.662 1.00 91.56 308 LEU A O 1
ATOM 2453 N N . GLN A 1 309 ? 23.733 11.201 -16.987 1.00 93.94 309 GLN A N 1
ATOM 2454 C CA . GLN A 1 309 ? 23.578 9.881 -17.605 1.00 93.94 309 GLN A CA 1
ATOM 2455 C C . GLN A 1 309 ? 22.098 9.499 -17.704 1.00 93.94 309 GLN A C 1
ATOM 2457 O O . GLN A 1 309 ? 21.377 9.523 -16.702 1.00 93.94 309 GLN A O 1
ATOM 2462 N N . GLU A 1 310 ? 21.641 9.164 -18.913 1.00 92.69 310 GLU A N 1
ATOM 2463 C CA . GLU A 1 310 ? 20.224 9.025 -19.266 1.00 92.69 310 GLU A CA 1
ATOM 2464 C C . GLU A 1 310 ? 19.513 7.997 -18.376 1.00 92.69 310 GLU A C 1
ATOM 2466 O O . GLU A 1 310 ? 18.376 8.216 -17.934 1.00 92.69 310 GLU A O 1
ATOM 2471 N N . VAL A 1 311 ? 20.194 6.885 -18.068 1.00 93.38 311 VAL A N 1
ATOM 2472 C CA . VAL A 1 311 ? 19.655 5.818 -17.214 1.00 93.38 311 VAL A CA 1
ATOM 2473 C C . VAL A 1 311 ? 19.402 6.312 -15.803 1.00 93.38 311 VAL A C 1
ATOM 2475 O O . VAL A 1 311 ? 18.315 6.087 -15.276 1.00 93.38 311 VAL A O 1
ATOM 2478 N N . PHE A 1 312 ? 20.373 6.983 -15.186 1.00 94.56 312 PHE A N 1
ATOM 2479 C CA . PHE A 1 312 ? 20.229 7.491 -13.823 1.00 94.56 312 PHE A CA 1
ATOM 2480 C C . PHE A 1 312 ? 19.249 8.658 -13.750 1.00 94.56 312 PHE A C 1
ATOM 2482 O O . PHE A 1 312 ? 18.418 8.691 -12.840 1.00 94.56 312 PHE A O 1
ATOM 2489 N N . ALA A 1 313 ? 19.276 9.553 -14.741 1.00 94.88 313 ALA A N 1
ATOM 2490 C CA . ALA A 1 313 ? 18.316 10.643 -14.863 1.00 94.88 313 ALA A CA 1
ATOM 2491 C C . ALA A 1 313 ? 16.873 10.111 -14.858 1.00 94.88 313 ALA A C 1
ATOM 2493 O O . ALA A 1 313 ? 16.053 10.548 -14.055 1.00 94.88 313 ALA A O 1
ATOM 2494 N N . THR A 1 314 ? 16.589 9.100 -15.684 1.00 94.50 314 THR A N 1
ATOM 2495 C CA . THR A 1 314 ? 15.237 8.548 -15.856 1.00 94.50 314 THR A CA 1
ATOM 2496 C C . THR A 1 314 ? 14.837 7.576 -14.743 1.00 94.50 314 THR A C 1
ATOM 2498 O O . THR A 1 314 ? 13.730 7.656 -14.213 1.00 94.50 314 THR A O 1
ATOM 2501 N N . ASN A 1 315 ? 15.700 6.617 -14.394 1.00 95.69 315 ASN A N 1
ATOM 2502 C CA . ASN A 1 315 ? 15.334 5.530 -13.483 1.00 95.69 315 ASN A CA 1
ATOM 2503 C C . ASN A 1 315 ? 15.343 5.968 -12.013 1.00 95.69 315 ASN A C 1
ATOM 2505 O O . ASN A 1 315 ? 14.627 5.357 -11.215 1.00 95.69 315 ASN A O 1
ATOM 2509 N N . LEU A 1 316 ? 16.125 6.997 -11.659 1.00 95.69 316 LEU A N 1
ATOM 2510 C CA . LEU A 1 316 ? 16.359 7.396 -10.271 1.00 95.69 316 LEU A CA 1
ATOM 2511 C C . LEU A 1 316 ? 16.119 8.891 -10.019 1.00 95.69 316 LEU A C 1
ATOM 2513 O O . LEU A 1 316 ? 15.216 9.227 -9.255 1.00 95.69 316 LEU A O 1
ATOM 2517 N N . PHE A 1 317 ? 16.896 9.788 -10.632 1.00 95.88 317 PHE A N 1
ATOM 2518 C CA . PHE A 1 317 ? 16.932 11.200 -10.227 1.00 95.88 317 PHE A CA 1
ATOM 2519 C C . PHE A 1 317 ? 15.620 11.936 -10.482 1.00 95.88 317 PHE A C 1
ATOM 2521 O O . PHE A 1 317 ? 15.133 12.631 -9.594 1.00 95.88 317 PHE A O 1
ATOM 2528 N N . GLY A 1 318 ? 14.998 11.740 -11.645 1.00 96.69 318 GLY A N 1
ATOM 2529 C CA . GLY A 1 318 ? 13.698 12.334 -11.940 1.00 96.69 318 GLY A CA 1
ATOM 2530 C C . GLY A 1 318 ? 12.606 11.887 -10.978 1.00 96.69 318 GLY A C 1
ATOM 2531 O O . GLY A 1 318 ? 11.809 12.699 -10.514 1.00 96.69 318 GLY A O 1
ATOM 2532 N N . HIS A 1 319 ? 12.597 10.602 -10.617 1.00 97.81 319 HIS A N 1
ATOM 2533 C CA . HIS A 1 319 ? 11.677 10.075 -9.611 1.00 97.81 319 HIS A CA 1
ATOM 2534 C C . HIS A 1 319 ? 11.945 10.650 -8.225 1.00 97.81 319 HIS A C 1
ATOM 2536 O O . HIS A 1 319 ? 11.003 11.019 -7.531 1.00 97.81 319 HIS A O 1
ATOM 2542 N N . PHE A 1 320 ? 13.211 10.744 -7.821 1.00 96.75 320 PHE A N 1
ATOM 2543 C CA . PHE A 1 320 ? 13.581 11.339 -6.544 1.00 96.75 320 PHE A CA 1
ATOM 2544 C C . PHE A 1 320 ? 13.150 12.806 -6.458 1.00 96.75 320 PHE A C 1
ATOM 2546 O O . PHE A 1 320 ? 12.510 13.193 -5.482 1.00 96.75 320 PHE A O 1
ATOM 2553 N N . LEU A 1 321 ? 13.424 13.599 -7.496 1.00 97.25 321 LEU A N 1
ATOM 2554 C CA . LEU A 1 321 ? 12.999 14.995 -7.564 1.00 97.25 321 LEU A CA 1
ATOM 2555 C C . LEU A 1 321 ? 11.470 15.118 -7.514 1.00 97.25 321 LEU A C 1
ATOM 2557 O O . LEU A 1 321 ? 10.943 15.931 -6.759 1.00 97.25 321 LEU A O 1
ATOM 2561 N N . LEU A 1 322 ? 10.750 14.258 -8.241 1.00 98.25 322 LEU A N 1
ATOM 2562 C CA . LEU A 1 322 ? 9.288 14.214 -8.201 1.00 98.25 322 LEU A CA 1
ATOM 2563 C C . LEU A 1 322 ? 8.760 13.903 -6.791 1.00 98.25 322 LEU A C 1
ATOM 2565 O O . LEU A 1 322 ? 7.824 14.551 -6.332 1.00 98.25 322 LEU A O 1
ATOM 2569 N N . ILE A 1 323 ? 9.365 12.939 -6.087 1.00 97.44 323 ILE A N 1
ATOM 2570 C CA . ILE A 1 323 ? 9.006 12.610 -4.699 1.00 97.44 323 ILE A CA 1
ATOM 2571 C C . ILE A 1 323 ? 9.238 13.810 -3.786 1.00 97.44 323 ILE A C 1
ATOM 2573 O O . ILE A 1 323 ? 8.361 14.124 -2.990 1.00 97.44 323 ILE A O 1
ATOM 2577 N N . ARG A 1 324 ? 10.386 14.490 -3.902 1.00 96.12 324 ARG A N 1
ATOM 2578 C CA . ARG A 1 324 ? 10.706 15.674 -3.089 1.00 96.12 324 ARG A CA 1
ATOM 2579 C C . ARG A 1 324 ? 9.685 16.790 -3.282 1.00 96.12 324 ARG A C 1
ATOM 2581 O O . ARG A 1 324 ? 9.230 17.372 -2.304 1.00 96.12 324 ARG A O 1
ATOM 2588 N N . GLU A 1 325 ? 9.290 17.049 -4.523 1.00 97.56 325 GLU A N 1
ATOM 2589 C CA . GLU A 1 325 ? 8.323 18.101 -4.844 1.00 97.56 325 GLU A CA 1
ATOM 2590 C C . GLU A 1 325 ? 6.891 17.789 -4.391 1.00 97.56 325 GLU A C 1
ATOM 2592 O O . GLU A 1 325 ? 6.116 18.716 -4.130 1.00 97.56 325 GLU A O 1
ATOM 2597 N N . LEU A 1 326 ? 6.534 16.502 -4.326 1.00 97.19 326 LEU A N 1
ATOM 2598 C CA . LEU A 1 326 ? 5.187 16.023 -4.001 1.00 97.19 326 LEU A CA 1
ATOM 2599 C C . LEU A 1 326 ? 5.058 15.462 -2.582 1.00 97.19 326 LEU A C 1
ATOM 2601 O O . LEU A 1 326 ? 3.956 15.091 -2.186 1.00 97.19 326 LEU A O 1
ATOM 2605 N N . GLU A 1 327 ? 6.144 15.415 -1.809 1.00 92.88 327 GLU A N 1
ATOM 2606 C CA . GLU A 1 327 ? 6.209 14.811 -0.472 1.00 92.88 327 GLU A CA 1
ATOM 2607 C C . GLU A 1 327 ? 5.034 15.199 0.447 1.00 92.88 327 GLU A C 1
ATOM 2609 O O . GLU A 1 327 ? 4.449 14.293 1.040 1.00 92.88 327 GLU A O 1
ATOM 2614 N N . PRO A 1 328 ? 4.598 16.478 0.518 1.00 90.19 328 PRO A N 1
ATOM 2615 C CA . PRO A 1 328 ? 3.488 16.878 1.389 1.00 90.19 328 PRO A CA 1
ATOM 2616 C C . PRO A 1 328 ? 2.129 16.269 1.016 1.00 90.19 328 PRO A C 1
ATOM 2618 O O . PRO A 1 328 ? 1.216 16.267 1.837 1.00 90.19 328 PRO A O 1
ATOM 2621 N N . LEU A 1 329 ? 1.974 15.790 -0.221 1.00 93.00 329 LEU A N 1
ATOM 2622 C CA . LEU A 1 329 ? 0.727 15.230 -0.743 1.00 93.00 329 LEU A CA 1
ATOM 2623 C C . LEU A 1 329 ? 0.701 13.697 -0.684 1.00 93.00 329 LEU A C 1
ATOM 2625 O O . LEU A 1 329 ? -0.358 13.103 -0.883 1.00 93.00 329 LEU A O 1
ATOM 2629 N N . LEU A 1 330 ? 1.848 13.049 -0.470 1.00 93.75 330 LEU A N 1
ATOM 2630 C CA . LEU A 1 330 ? 2.027 11.618 -0.702 1.00 93.75 330 LEU A CA 1
ATOM 2631 C C . LEU A 1 330 ? 1.743 10.774 0.540 1.00 93.75 330 LEU A C 1
ATOM 2633 O O . LEU A 1 330 ? 2.218 11.064 1.633 1.00 93.75 330 LEU A O 1
ATOM 2637 N N . SER A 1 331 ? 1.034 9.660 0.342 1.00 91.44 331 SER A N 1
ATOM 2638 C CA . SER A 1 331 ? 0.856 8.621 1.372 1.00 91.44 331 SER A CA 1
ATOM 2639 C C . SER A 1 331 ? 1.643 7.341 1.074 1.00 91.44 331 SER A C 1
ATOM 2641 O O . SER A 1 331 ? 2.207 6.724 1.980 1.00 91.44 331 SER A O 1
ATOM 2643 N N . ARG A 1 332 ? 1.699 6.905 -0.194 1.00 96.88 332 ARG A N 1
ATOM 2644 C CA . ARG A 1 332 ? 2.368 5.652 -0.581 1.00 96.88 332 ARG A CA 1
ATOM 2645 C C . ARG A 1 332 ? 3.193 5.807 -1.854 1.00 96.88 332 ARG A C 1
ATOM 2647 O O . ARG A 1 332 ? 2.724 6.345 -2.854 1.00 96.88 332 ARG A O 1
ATOM 2654 N N . LEU A 1 333 ? 4.405 5.263 -1.819 1.00 97.69 333 LEU A N 1
ATOM 2655 C CA . LEU A 1 333 ? 5.358 5.219 -2.927 1.00 97.69 333 LEU A CA 1
ATOM 2656 C C . LEU A 1 333 ? 5.634 3.773 -3.317 1.00 97.69 333 LEU A C 1
ATOM 2658 O O . LEU A 1 333 ? 5.935 2.948 -2.452 1.00 97.69 333 LEU A O 1
ATOM 2662 N N . VAL A 1 334 ? 5.610 3.473 -4.613 1.00 98.44 334 VAL A N 1
ATOM 2663 C CA . VAL A 1 334 ? 5.953 2.139 -5.114 1.00 98.44 334 VAL A CA 1
ATOM 2664 C C . VAL A 1 334 ? 6.985 2.241 -6.233 1.00 98.44 334 VAL A C 1
ATOM 2666 O O . VAL A 1 334 ? 6.705 2.762 -7.312 1.00 98.44 334 VAL A O 1
ATOM 2669 N N . TRP A 1 335 ? 8.186 1.728 -5.973 1.00 98.31 335 TRP A N 1
ATOM 2670 C CA . TRP A 1 335 ? 9.313 1.704 -6.901 1.00 98.31 335 TRP A CA 1
ATOM 2671 C C . TRP A 1 335 ? 9.301 0.447 -7.763 1.00 98.31 335 TRP A C 1
ATOM 2673 O O . TRP A 1 335 ? 9.284 -0.670 -7.241 1.00 98.31 335 TRP A O 1
ATOM 2683 N N . THR A 1 336 ? 9.395 0.615 -9.083 1.00 96.75 336 THR A N 1
ATOM 2684 C CA . THR A 1 336 ? 9.600 -0.506 -10.011 1.00 96.75 336 THR A CA 1
ATOM 2685 C C . THR A 1 336 ? 11.094 -0.774 -10.192 1.00 96.75 336 THR A C 1
ATOM 2687 O O . THR A 1 336 ? 11.781 -0.120 -10.987 1.00 96.75 336 THR A O 1
ATOM 2690 N N . SER A 1 337 ? 11.600 -1.751 -9.440 1.00 95.31 337 SER A N 1
ATOM 2691 C CA . SER A 1 337 ? 12.988 -2.218 -9.473 1.00 95.31 337 SER A CA 1
ATOM 2692 C C . SER A 1 337 ? 13.148 -3.422 -10.418 1.00 95.31 337 SER A C 1
ATOM 2694 O O . SER A 1 337 ? 12.373 -3.619 -11.354 1.00 95.31 337 SER A O 1
ATOM 2696 N N . SER A 1 338 ? 14.188 -4.226 -10.214 1.00 90.56 338 SER A N 1
ATOM 2697 C CA . SER A 1 338 ? 14.520 -5.406 -11.003 1.00 90.56 338 SER A CA 1
ATOM 2698 C C . SER A 1 338 ? 15.125 -6.504 -10.124 1.00 90.56 338 SER A C 1
ATOM 2700 O O . SER A 1 338 ? 15.642 -6.244 -9.034 1.00 90.56 338 SER A O 1
ATOM 2702 N N . SER A 1 339 ? 15.099 -7.741 -10.622 1.00 86.38 339 SER A N 1
ATOM 2703 C CA . SER A 1 339 ? 15.903 -8.846 -10.090 1.00 86.38 339 SER A CA 1
ATOM 2704 C C . SER A 1 339 ? 17.399 -8.607 -10.279 1.00 86.38 339 SER A C 1
ATOM 2706 O O . SER A 1 339 ? 18.198 -9.242 -9.603 1.00 86.38 339 SER A O 1
ATOM 2708 N N . ASN A 1 340 ? 17.763 -7.692 -11.181 1.00 84.06 340 ASN A N 1
ATOM 2709 C CA . ASN A 1 340 ? 19.149 -7.363 -11.482 1.00 84.06 340 ASN A CA 1
ATOM 2710 C C . ASN A 1 340 ? 19.722 -6.279 -10.589 1.00 84.06 340 ASN A C 1
ATOM 2712 O O . ASN A 1 340 ? 20.918 -6.073 -10.682 1.00 84.06 340 ASN A O 1
ATOM 2716 N N . ALA A 1 341 ? 18.915 -5.612 -9.762 1.00 89.19 341 ALA A N 1
ATOM 2717 C CA . ALA A 1 341 ? 19.374 -4.602 -8.815 1.00 89.19 341 ALA A CA 1
ATOM 2718 C C . ALA A 1 341 ? 20.382 -5.215 -7.830 1.00 89.19 341 ALA A C 1
ATOM 2720 O O . ALA A 1 341 ? 19.978 -5.860 -6.862 1.00 89.19 341 ALA A O 1
ATOM 2721 N N . ARG A 1 342 ? 21.674 -5.055 -8.127 1.00 86.75 342 ARG A N 1
ATOM 2722 C CA . ARG A 1 342 ? 22.782 -5.725 -7.442 1.00 86.75 342 ARG A CA 1
ATOM 2723 C C . ARG A 1 342 ? 23.717 -4.715 -6.799 1.00 86.75 342 ARG A C 1
ATOM 2725 O O . ARG A 1 342 ? 24.123 -3.759 -7.460 1.00 86.75 342 ARG A O 1
ATOM 2732 N N . ARG A 1 343 ? 24.148 -4.983 -5.560 1.00 87.06 343 ARG A N 1
ATOM 2733 C CA . ARG A 1 343 ? 25.135 -4.129 -4.859 1.00 87.06 343 ARG A CA 1
ATOM 2734 C C . ARG A 1 343 ? 26.421 -3.976 -5.665 1.00 87.06 343 ARG A C 1
ATOM 2736 O O . ARG A 1 343 ? 26.961 -2.878 -5.735 1.00 87.06 343 ARG A O 1
ATOM 2743 N N . SER A 1 344 ? 26.893 -5.065 -6.276 1.00 87.62 344 SER A N 1
ATOM 2744 C CA . SER A 1 344 ? 28.153 -5.114 -7.031 1.00 87.62 344 SER A CA 1
ATOM 2745 C C . SER A 1 344 ? 28.173 -4.218 -8.268 1.00 87.62 344 SER A C 1
ATOM 2747 O O . SER A 1 344 ? 29.247 -3.924 -8.778 1.00 87.62 344 SER A O 1
ATOM 2749 N N . ALA A 1 345 ? 27.001 -3.820 -8.768 1.00 86.94 345 ALA A N 1
ATOM 2750 C CA . ALA A 1 345 ? 26.886 -2.929 -9.912 1.00 86.94 345 ALA A CA 1
ATOM 2751 C C . ALA A 1 345 ? 26.874 -1.449 -9.507 1.00 86.94 345 ALA A C 1
ATOM 2753 O O . ALA A 1 345 ? 26.952 -0.608 -10.387 1.00 86.94 345 ALA A O 1
ATOM 2754 N N . PHE A 1 346 ? 26.764 -1.117 -8.218 1.00 90.38 346 PHE A N 1
ATOM 2755 C CA . PHE A 1 346 ? 26.696 0.262 -7.737 1.00 90.38 346 PHE A CA 1
ATOM 2756 C C . PHE A 1 346 ? 28.026 0.697 -7.106 1.00 90.38 346 PHE A C 1
ATOM 2758 O O . PHE A 1 346 ? 28.628 -0.051 -6.335 1.00 90.38 346 PHE A O 1
ATOM 2765 N N . SER A 1 347 ? 28.478 1.915 -7.391 1.00 88.94 347 SER A N 1
ATOM 2766 C CA . SER A 1 347 ? 29.650 2.541 -6.761 1.00 88.94 347 SER A CA 1
ATOM 2767 C C . SER A 1 347 ? 29.267 3.937 -6.287 1.00 88.94 347 SER A C 1
ATOM 2769 O O . SER A 1 347 ? 28.565 4.661 -6.992 1.00 88.94 347 SER A O 1
ATOM 2771 N N . MET A 1 348 ? 29.716 4.307 -5.086 1.00 83.94 348 MET A N 1
ATOM 2772 C CA . MET A 1 348 ? 29.479 5.648 -4.541 1.00 83.94 348 MET A CA 1
ATOM 2773 C C . MET A 1 348 ? 30.354 6.695 -5.231 1.00 83.94 348 MET A C 1
ATOM 2775 O O . MET A 1 348 ? 29.962 7.847 -5.377 1.00 83.94 348 MET A O 1
ATOM 2779 N N . GLU A 1 349 ? 31.528 6.286 -5.698 1.00 88.06 349 GLU A N 1
ATOM 2780 C CA . GLU A 1 349 ? 32.474 7.124 -6.424 1.00 88.06 349 GLU A CA 1
ATOM 2781 C C . GLU A 1 349 ? 31.993 7.422 -7.854 1.00 88.06 349 GLU A C 1
ATOM 2783 O O . GLU A 1 349 ? 32.395 8.421 -8.447 1.00 88.06 349 GLU A O 1
ATOM 2788 N N . ASP A 1 350 ? 31.094 6.587 -8.388 1.00 88.75 350 ASP A N 1
ATOM 2789 C CA . ASP A 1 350 ? 30.480 6.735 -9.707 1.00 88.75 350 ASP A CA 1
ATOM 2790 C C . ASP A 1 350 ? 28.947 6.605 -9.639 1.00 88.75 350 ASP A C 1
ATOM 2792 O O . ASP A 1 350 ? 28.333 5.694 -10.200 1.00 88.75 350 ASP A O 1
ATOM 2796 N N . MET A 1 351 ? 28.301 7.554 -8.955 1.00 85.38 351 MET A N 1
ATOM 2797 C CA . MET A 1 351 ? 26.849 7.531 -8.712 1.00 85.38 351 MET A CA 1
ATOM 2798 C C . MET A 1 351 ? 25.974 7.633 -9.966 1.00 85.38 351 MET A C 1
ATOM 2800 O O . MET A 1 351 ? 24.766 7.450 -9.875 1.00 85.38 351 MET A O 1
ATOM 2804 N N . GLN A 1 352 ? 26.544 7.978 -11.121 1.00 90.75 352 GLN A N 1
ATOM 2805 C CA . GLN A 1 352 ? 25.832 7.982 -12.404 1.00 90.75 352 GLN A CA 1
ATOM 2806 C C . GLN A 1 352 ? 26.229 6.805 -13.292 1.00 90.75 352 GLN A C 1
ATOM 2808 O O . GLN A 1 352 ? 25.705 6.679 -14.397 1.00 90.75 352 GLN A O 1
ATOM 2813 N N . HIS A 1 353 ? 27.136 5.951 -12.816 1.00 90.75 353 HIS A N 1
ATOM 2814 C CA . HIS A 1 353 ? 27.640 4.792 -13.536 1.00 90.75 353 HIS A CA 1
ATOM 2815 C C . HIS A 1 353 ? 28.268 5.163 -14.889 1.00 90.75 353 HIS A C 1
ATOM 2817 O O . HIS A 1 353 ? 27.994 4.536 -15.912 1.00 90.75 353 HIS A O 1
ATOM 2823 N N . ARG A 1 354 ? 29.076 6.229 -14.901 1.00 87.38 354 ARG A N 1
ATOM 2824 C CA . ARG A 1 354 ? 29.770 6.768 -16.076 1.00 87.38 354 ARG A CA 1
ATOM 2825 C C . ARG A 1 354 ? 30.838 5.841 -16.626 1.00 87.38 354 ARG A C 1
ATOM 2827 O O . ARG A 1 354 ? 30.955 5.734 -17.843 1.00 87.38 354 ARG A O 1
ATOM 2834 N N . GLU A 1 355 ? 31.573 5.170 -15.751 1.00 85.50 355 GLU A N 1
ATOM 2835 C CA . GLU A 1 355 ? 32.713 4.329 -16.127 1.00 85.50 355 GLU A CA 1
ATOM 2836 C C . GLU A 1 355 ? 32.333 2.839 -16.213 1.00 85.50 355 GLU A C 1
ATOM 2838 O O . GLU A 1 355 ? 33.088 2.005 -16.721 1.00 85.50 355 GLU A O 1
ATOM 2843 N N . GLY A 1 356 ? 31.148 2.471 -15.717 1.00 82.38 356 GLY A N 1
ATOM 2844 C CA . GLY A 1 356 ? 30.691 1.086 -15.651 1.00 82.38 356 GLY A CA 1
ATOM 2845 C C . GLY A 1 356 ? 29.798 0.639 -16.820 1.00 82.38 356 GLY A C 1
ATOM 2846 O O . GLY A 1 356 ? 29.293 1.428 -17.609 1.00 82.38 356 GLY A O 1
ATOM 2847 N N . ARG A 1 357 ? 29.553 -0.679 -16.915 1.00 82.00 357 ARG A N 1
ATOM 2848 C CA . ARG A 1 357 ? 28.766 -1.301 -18.013 1.00 82.00 357 ARG A CA 1
ATOM 2849 C C . ARG A 1 357 ? 27.348 -1.755 -17.641 1.00 82.00 357 ARG A C 1
ATOM 2851 O O . ARG A 1 357 ? 26.563 -2.102 -18.517 1.00 82.00 357 ARG A O 1
ATOM 2858 N N . GLU A 1 358 ? 27.030 -1.782 -16.349 1.00 85.38 358 GLU A N 1
ATOM 2859 C CA . GLU A 1 358 ? 25.743 -2.222 -15.795 1.00 85.38 358 GLU A CA 1
ATOM 2860 C C . GLU A 1 358 ? 24.894 -1.059 -15.222 1.00 85.38 358 GLU A C 1
ATOM 2862 O O . GLU A 1 358 ? 24.316 -1.189 -14.141 1.00 85.38 358 GLU A O 1
ATOM 2867 N N . SER A 1 359 ? 24.781 0.075 -15.929 1.00 89.94 359 SER A N 1
ATOM 2868 C CA . SER A 1 359 ? 24.095 1.277 -15.408 1.00 89.94 359 SER A CA 1
ATOM 2869 C C . SER A 1 359 ? 22.626 1.033 -15.046 1.00 89.94 359 SER A C 1
ATOM 2871 O O . SER A 1 359 ? 22.150 1.532 -14.026 1.00 89.94 359 SER A O 1
ATOM 2873 N N . TYR A 1 360 ? 21.910 0.182 -15.791 1.00 90.12 360 TYR A N 1
ATOM 2874 C CA . TYR A 1 360 ? 20.556 -0.244 -15.420 1.00 90.12 360 TYR A CA 1
ATOM 2875 C C . TYR A 1 360 ? 20.522 -0.948 -14.054 1.00 90.12 360 TYR A C 1
ATOM 2877 O O . TYR A 1 360 ? 19.762 -0.545 -13.174 1.00 90.12 360 TYR A O 1
ATOM 2885 N N . SER A 1 361 ? 21.366 -1.968 -13.861 1.00 90.06 361 SER A N 1
ATOM 2886 C CA . SER A 1 361 ? 21.492 -2.728 -12.606 1.00 90.06 361 SER A CA 1
ATOM 2887 C C . SER A 1 361 ? 21.798 -1.803 -11.425 1.00 90.06 361 SER A C 1
ATOM 2889 O O . SER A 1 361 ? 21.105 -1.842 -10.406 1.00 90.06 361 SER A O 1
ATOM 2891 N N . SER A 1 362 ? 22.773 -0.913 -11.625 1.00 92.00 362 SER A N 1
ATOM 2892 C CA . SER A 1 362 ? 23.200 0.116 -10.678 1.00 92.00 362 SER A CA 1
ATOM 2893 C C . SER A 1 362 ? 22.048 1.049 -10.287 1.00 92.00 362 SER A C 1
ATOM 2895 O O . SER A 1 362 ? 21.725 1.185 -9.108 1.00 92.00 362 SER A O 1
ATOM 2897 N N . SER A 1 363 ? 21.321 1.592 -11.272 1.00 94.25 363 SER A N 1
ATOM 2898 C CA . SER A 1 363 ? 20.177 2.484 -11.030 1.00 94.25 363 SER A CA 1
ATOM 2899 C C . SER A 1 363 ? 19.031 1.804 -10.269 1.00 94.25 363 SER A C 1
ATOM 2901 O O . SER A 1 363 ? 18.379 2.428 -9.430 1.00 94.25 363 SER A O 1
ATOM 2903 N N . LYS A 1 364 ? 18.782 0.509 -10.523 1.00 94.38 364 LYS A N 1
ATOM 2904 C CA . LYS A 1 364 ? 17.744 -0.249 -9.814 1.00 94.38 364 LYS A CA 1
ATOM 2905 C C . LYS A 1 364 ? 18.167 -0.587 -8.384 1.00 94.38 364 LYS A C 1
ATOM 2907 O O . LYS A 1 364 ? 17.331 -0.495 -7.489 1.00 94.38 364 LYS A O 1
ATOM 2912 N N . TYR A 1 365 ? 19.445 -0.885 -8.143 1.00 93.94 365 TYR A N 1
ATOM 2913 C CA . TYR A 1 365 ? 19.968 -1.016 -6.779 1.00 93.94 365 TYR A CA 1
ATOM 2914 C C . TYR A 1 365 ? 19.843 0.301 -6.001 1.00 93.94 365 TYR A C 1
ATOM 2916 O O . TYR A 1 365 ? 19.327 0.311 -4.886 1.00 93.94 365 TYR A O 1
ATOM 2924 N N . ALA A 1 366 ? 20.200 1.429 -6.617 1.00 94.19 366 ALA A N 1
ATOM 2925 C CA . ALA A 1 366 ? 20.029 2.741 -6.000 1.00 94.19 366 ALA A CA 1
ATOM 2926 C C . ALA A 1 366 ? 18.554 3.038 -5.653 1.00 94.19 366 ALA A C 1
ATOM 2928 O O . ALA A 1 366 ? 18.267 3.545 -4.570 1.00 94.19 366 ALA A O 1
ATOM 2929 N N . SER A 1 367 ? 17.599 2.642 -6.508 1.00 95.19 367 SER A N 1
ATOM 2930 C CA . SER A 1 367 ? 16.165 2.789 -6.201 1.00 95.19 367 SER A CA 1
ATOM 2931 C C . SER A 1 367 ? 15.718 1.962 -4.986 1.00 95.19 367 SER A C 1
ATOM 2933 O O . SER A 1 367 ? 14.906 2.429 -4.184 1.00 95.19 367 SER A O 1
ATOM 2935 N N . ASP A 1 368 ? 16.292 0.769 -4.799 1.00 95.25 368 ASP A N 1
ATOM 2936 C CA . ASP A 1 368 ? 16.026 -0.067 -3.626 1.00 95.25 368 ASP A CA 1
ATOM 2937 C C . ASP A 1 368 ? 16.513 0.612 -2.340 1.00 95.25 368 ASP A C 1
ATOM 2939 O O . ASP A 1 368 ? 15.797 0.653 -1.333 1.00 95.25 368 ASP A O 1
ATOM 2943 N N . MET A 1 369 ? 17.728 1.166 -2.383 1.00 93.38 369 MET A N 1
ATOM 2944 C CA . MET A 1 369 ? 18.337 1.852 -1.242 1.00 93.38 369 MET A CA 1
ATOM 2945 C C . MET A 1 369 ? 17.585 3.133 -0.893 1.00 93.38 369 MET A C 1
ATOM 2947 O O . MET A 1 369 ? 17.325 3.397 0.282 1.00 93.38 369 MET A O 1
ATOM 2951 N N . LEU A 1 370 ? 17.139 3.889 -1.896 1.00 93.00 370 LEU A N 1
ATOM 2952 C CA . LEU A 1 370 ? 16.342 5.089 -1.679 1.00 93.00 370 LEU A CA 1
ATOM 2953 C C . LEU A 1 370 ? 14.987 4.772 -1.024 1.00 93.00 370 LEU A C 1
ATOM 2955 O O . LEU A 1 370 ? 14.559 5.491 -0.121 1.00 93.00 370 LEU A O 1
ATOM 2959 N N . SER A 1 371 ? 14.328 3.671 -1.402 1.00 95.25 371 SER A N 1
ATOM 2960 C CA . SER A 1 371 ? 13.093 3.228 -0.736 1.00 95.25 371 SER A CA 1
ATOM 2961 C C . SER A 1 371 ? 13.322 2.885 0.742 1.00 95.25 371 SER A C 1
ATOM 2963 O O . SER A 1 371 ? 12.583 3.366 1.608 1.00 95.25 371 SER A O 1
ATOM 2965 N N . LEU A 1 372 ? 14.386 2.131 1.057 1.00 93.00 372 LEU A N 1
ATOM 2966 C CA . LEU A 1 372 ? 14.791 1.847 2.443 1.00 93.00 372 LEU A CA 1
ATOM 2967 C C . LEU A 1 372 ? 15.014 3.135 3.239 1.00 93.00 372 LEU A C 1
ATOM 2969 O O . LEU A 1 372 ? 14.579 3.261 4.386 1.00 93.00 372 LEU A O 1
ATOM 2973 N N . ALA A 1 373 ? 15.689 4.094 2.617 1.00 91.38 373 ALA A N 1
ATOM 2974 C CA . ALA A 1 373 ? 16.038 5.363 3.216 1.00 91.38 373 ALA A CA 1
ATOM 2975 C C . ALA A 1 373 ? 14.821 6.247 3.513 1.00 91.38 373 ALA A C 1
ATOM 2977 O O . ALA A 1 373 ? 14.761 6.868 4.579 1.00 91.38 373 ALA A O 1
ATOM 2978 N N . LEU A 1 374 ? 13.861 6.292 2.586 1.00 91.81 374 LEU A N 1
ATOM 2979 C CA . LEU A 1 374 ? 12.584 6.983 2.754 1.00 91.81 374 LEU A CA 1
ATOM 2980 C C . LEU A 1 374 ? 11.791 6.359 3.899 1.00 91.81 374 LEU A C 1
ATOM 2982 O O . LEU A 1 374 ? 11.341 7.070 4.792 1.00 91.81 374 LEU A O 1
ATOM 2986 N N . ASN A 1 375 ? 11.715 5.029 3.944 1.00 92.19 375 ASN A N 1
ATOM 2987 C CA . ASN A 1 375 ? 11.052 4.310 5.027 1.00 92.19 375 ASN A CA 1
ATOM 2988 C C . ASN A 1 375 ? 11.640 4.651 6.407 1.00 92.19 375 ASN A C 1
ATOM 2990 O O . ASN A 1 375 ? 10.889 4.897 7.352 1.00 92.19 375 ASN A O 1
ATOM 2994 N N . ARG A 1 376 ? 12.969 4.717 6.551 1.00 88.19 376 ARG A N 1
ATOM 2995 C CA . ARG A 1 376 ? 13.599 5.085 7.836 1.00 88.19 376 ARG A CA 1
ATOM 2996 C C . ARG A 1 376 ? 13.205 6.485 8.310 1.00 88.19 376 ARG A C 1
ATOM 2998 O O . ARG A 1 376 ? 13.045 6.694 9.505 1.00 88.19 376 ARG A O 1
ATOM 3005 N N . GLN A 1 377 ? 13.054 7.432 7.386 1.00 87.75 377 GLN A N 1
ATOM 3006 C CA . GLN A 1 377 ? 12.816 8.837 7.720 1.00 87.75 377 GLN A CA 1
ATOM 3007 C C . GLN A 1 377 ? 11.335 9.218 7.800 1.00 87.75 377 GLN A C 1
ATOM 3009 O O . GLN A 1 377 ? 10.993 10.148 8.527 1.00 87.75 377 GLN A O 1
ATOM 3014 N N . LYS A 1 378 ? 10.472 8.552 7.026 1.00 88.94 378 LYS A N 1
ATOM 3015 C CA . LYS A 1 378 ? 9.130 9.055 6.703 1.00 88.94 378 LYS A CA 1
ATOM 3016 C C . LYS A 1 378 ? 7.975 8.140 7.106 1.00 88.94 378 LYS A C 1
ATOM 3018 O O . LYS A 1 378 ? 6.847 8.622 7.161 1.00 88.94 378 LYS A O 1
ATOM 3023 N N . ASN A 1 379 ? 8.229 6.890 7.510 1.00 87.06 379 ASN A N 1
ATOM 3024 C CA . ASN A 1 379 ? 7.161 6.003 8.000 1.00 87.06 379 ASN A CA 1
ATOM 3025 C C . ASN A 1 379 ? 6.408 6.596 9.202 1.00 87.06 379 ASN A C 1
ATOM 3027 O O . ASN A 1 379 ? 5.185 6.536 9.252 1.00 87.06 379 ASN A O 1
ATOM 3031 N N . SER A 1 380 ? 7.117 7.228 10.146 1.00 82.88 380 SER A N 1
ATOM 3032 C CA . SER A 1 380 ? 6.491 7.900 11.299 1.00 82.88 380 SER A CA 1
ATOM 3033 C C . SER A 1 380 ? 5.640 9.114 10.911 1.00 82.88 380 SER A C 1
ATOM 3035 O O . SER A 1 380 ? 4.820 9.564 11.704 1.00 82.88 380 SER A O 1
ATOM 3037 N N . GLN A 1 381 ? 5.828 9.632 9.695 1.00 83.00 381 GLN A N 1
ATOM 3038 C CA . GLN A 1 381 ? 5.086 10.751 9.112 1.00 83.00 381 GLN A CA 1
ATOM 3039 C C . GLN A 1 381 ? 3.939 10.262 8.207 1.00 83.00 381 GLN A C 1
ATOM 3041 O O . GLN A 1 381 ? 3.250 11.079 7.607 1.00 83.00 381 GLN A O 1
ATOM 3046 N N . GLY A 1 382 ? 3.714 8.944 8.112 1.00 84.69 382 GLY A N 1
ATOM 3047 C CA . GLY A 1 382 ? 2.628 8.348 7.332 1.00 84.69 382 GLY A CA 1
ATOM 3048 C C . GLY A 1 382 ? 2.927 8.140 5.844 1.00 84.69 382 GLY A C 1
ATOM 3049 O O . GLY A 1 382 ? 2.015 7.776 5.104 1.00 84.69 382 GLY A O 1
ATOM 3050 N N . LEU A 1 383 ? 4.177 8.334 5.404 1.00 92.69 383 LEU A N 1
ATOM 3051 C CA . LEU A 1 383 ? 4.617 8.059 4.035 1.00 92.69 383 LEU A CA 1
ATOM 3052 C C . LEU A 1 383 ? 5.371 6.726 3.979 1.00 92.69 383 LEU A C 1
ATOM 3054 O O . LEU A 1 383 ? 6.466 6.591 4.531 1.00 92.69 383 LEU A O 1
ATOM 3058 N N . PHE A 1 384 ? 4.795 5.762 3.264 1.00 96.50 384 PHE A N 1
ATOM 3059 C CA . PHE A 1 384 ? 5.316 4.400 3.155 1.00 96.50 384 PHE A CA 1
ATOM 3060 C C . PHE A 1 384 ? 5.877 4.139 1.759 1.00 96.50 384 PHE A C 1
ATOM 3062 O O . PHE A 1 384 ? 5.211 4.396 0.755 1.00 96.50 384 PHE A O 1
ATOM 3069 N N . SER A 1 385 ? 7.086 3.588 1.679 1.00 97.56 385 SER A N 1
ATOM 3070 C CA . SER A 1 385 ? 7.747 3.242 0.421 1.00 97.56 385 SER A CA 1
ATOM 3071 C C . SER A 1 385 ? 7.879 1.728 0.267 1.00 97.56 385 SER A C 1
ATOM 3073 O O . SER A 1 385 ? 8.188 1.010 1.213 1.00 97.56 385 SER A O 1
ATOM 3075 N N . SER A 1 386 ? 7.621 1.211 -0.928 1.00 97.94 386 SER A N 1
ATOM 3076 C CA . SER A 1 386 ? 7.759 -0.211 -1.247 1.00 97.94 386 SER A CA 1
ATOM 3077 C C . SER A 1 386 ? 8.476 -0.400 -2.573 1.00 97.94 386 SER A C 1
ATOM 3079 O O . SER A 1 386 ? 8.382 0.440 -3.466 1.00 97.94 386 SER A O 1
ATOM 3081 N N . VAL A 1 387 ? 9.165 -1.528 -2.713 1.00 97.56 387 VAL A N 1
ATOM 3082 C CA . VAL A 1 387 ? 9.899 -1.890 -3.926 1.00 97.56 387 VAL A CA 1
ATOM 3083 C C . VAL A 1 387 ? 9.308 -3.158 -4.512 1.00 97.56 387 VAL A C 1
ATOM 3085 O O . VAL A 1 387 ? 9.064 -4.123 -3.786 1.00 97.56 387 VAL A O 1
ATOM 3088 N N . ILE A 1 388 ? 9.140 -3.193 -5.831 1.00 97.62 388 ILE A N 1
ATOM 3089 C CA . ILE A 1 388 ? 8.740 -4.405 -6.543 1.00 97.62 388 ILE A CA 1
ATOM 3090 C C . ILE A 1 388 ? 9.757 -4.827 -7.595 1.00 97.62 388 ILE A C 1
ATOM 3092 O O . ILE A 1 388 ? 10.555 -4.029 -8.081 1.00 97.62 388 ILE A O 1
ATOM 3096 N N . CYS A 1 389 ? 9.698 -6.096 -7.983 1.00 95.75 389 CYS A N 1
ATOM 3097 C CA . CYS A 1 389 ? 10.330 -6.617 -9.186 1.00 95.75 389 CYS A CA 1
ATOM 3098 C C . CYS A 1 389 ? 9.246 -7.226 -10.081 1.00 95.75 389 CYS A C 1
ATOM 3100 O O . CYS A 1 389 ? 8.585 -8.168 -9.644 1.00 95.75 389 CYS A O 1
ATOM 3102 N N . PRO A 1 390 ? 9.083 -6.761 -11.330 1.00 93.88 390 PRO A N 1
ATOM 3103 C CA . PRO A 1 390 ? 8.031 -7.260 -12.215 1.00 93.88 390 PRO A CA 1
ATOM 3104 C C . PRO A 1 390 ? 8.341 -8.640 -12.826 1.00 93.88 390 PRO A C 1
ATOM 3106 O O . PRO A 1 390 ? 7.534 -9.178 -13.581 1.00 93.88 390 PRO A O 1
ATOM 3109 N N . GLY A 1 391 ? 9.510 -9.217 -12.534 1.00 87.69 391 GLY A N 1
ATOM 3110 C CA . GLY A 1 391 ? 10.016 -10.397 -13.230 1.00 87.69 391 GLY A CA 1
ATOM 3111 C C . GLY A 1 391 ? 10.473 -10.084 -14.660 1.00 87.69 391 GLY A C 1
ATOM 3112 O O . GLY A 1 391 ? 10.632 -8.923 -15.046 1.00 87.69 391 GLY A O 1
ATOM 3113 N N . LEU A 1 392 ? 10.706 -11.132 -15.448 1.00 84.12 392 LEU A N 1
ATOM 3114 C CA . LEU A 1 392 ? 11.065 -11.023 -16.857 1.00 84.12 392 LEU A CA 1
ATOM 3115 C C . LEU A 1 392 ? 9.800 -10.833 -17.701 1.00 84.12 392 LEU A C 1
ATOM 3117 O O . LEU A 1 392 ? 9.105 -11.795 -18.040 1.00 84.12 392 LEU A O 1
ATOM 3121 N N . VAL A 1 393 ? 9.518 -9.578 -18.037 1.00 81.50 393 VAL A N 1
ATOM 3122 C CA . VAL A 1 393 ? 8.360 -9.158 -18.834 1.00 81.50 393 VAL A CA 1
ATOM 3123 C C . VAL A 1 393 ? 8.794 -8.865 -20.267 1.00 81.50 393 VAL A C 1
ATOM 3125 O O . VAL A 1 393 ? 9.754 -8.122 -20.475 1.00 81.50 393 VAL A O 1
ATOM 3128 N N . MET A 1 394 ? 8.048 -9.359 -21.258 1.00 74.44 394 MET A N 1
ATOM 3129 C CA . MET A 1 394 ? 8.222 -8.924 -22.644 1.00 74.44 394 MET A CA 1
ATOM 3130 C C . MET A 1 394 ? 7.642 -7.518 -22.805 1.00 74.44 394 MET A C 1
ATOM 3132 O O . MET A 1 394 ? 6.427 -7.319 -22.822 1.00 74.44 394 MET A O 1
ATOM 3136 N N . THR A 1 395 ? 8.522 -6.525 -22.881 1.00 66.88 395 THR A N 1
ATOM 3137 C CA . THR A 1 395 ? 8.164 -5.110 -23.034 1.00 66.88 395 THR A CA 1
ATOM 3138 C C . THR A 1 395 ? 8.951 -4.486 -24.179 1.00 66.88 395 THR A C 1
ATOM 3140 O O . THR A 1 395 ? 9.861 -5.094 -24.738 1.00 66.88 395 THR A O 1
ATOM 3143 N N . ASN A 1 396 ? 8.660 -3.225 -24.502 1.00 60.94 396 ASN A N 1
ATOM 3144 C CA . ASN A 1 396 ? 9.465 -2.457 -25.456 1.00 60.94 396 ASN A CA 1
ATOM 3145 C C . ASN A 1 396 ? 10.960 -2.399 -25.075 1.00 60.94 396 ASN A C 1
ATOM 3147 O O . ASN A 1 396 ? 11.790 -2.228 -25.961 1.00 60.94 396 ASN A O 1
ATOM 3151 N N . LEU A 1 397 ? 11.310 -2.586 -23.792 1.00 61.62 397 LEU A N 1
ATOM 3152 C CA . LEU A 1 397 ? 12.702 -2.658 -23.328 1.00 61.62 397 LEU A CA 1
ATOM 3153 C C . LEU A 1 397 ? 13.406 -3.957 -23.752 1.00 61.62 397 LEU A C 1
ATOM 3155 O O . LEU A 1 397 ? 14.625 -3.971 -23.875 1.00 61.62 397 LEU A O 1
ATOM 3159 N N . THR A 1 398 ? 12.658 -5.041 -23.976 1.00 62.31 398 THR A N 1
ATOM 3160 C CA . THR A 1 398 ? 13.209 -6.351 -24.355 1.00 62.31 398 THR A CA 1
ATOM 3161 C C . THR A 1 398 ? 13.044 -6.649 -25.844 1.00 62.31 398 THR A C 1
ATOM 3163 O O . THR A 1 398 ? 13.908 -7.300 -26.420 1.00 62.31 398 THR A O 1
ATOM 3166 N N . TYR A 1 399 ? 11.993 -6.146 -26.505 1.00 61.00 399 TYR A N 1
ATOM 3167 C CA . TYR A 1 399 ? 11.743 -6.420 -27.930 1.00 61.00 399 TYR A CA 1
ATOM 3168 C C . TYR A 1 399 ? 12.877 -5.966 -28.858 1.00 61.00 399 TYR A C 1
ATOM 3170 O O . TYR A 1 399 ? 13.107 -6.614 -29.873 1.00 61.00 399 TYR A O 1
ATOM 3178 N N . GLY A 1 400 ? 13.615 -4.908 -28.504 1.00 60.28 400 GLY A N 1
ATOM 3179 C CA . GLY A 1 400 ? 14.751 -4.420 -29.296 1.00 60.28 400 GLY A CA 1
ATOM 3180 C C . GLY A 1 400 ? 15.991 -5.324 -29.284 1.00 60.28 400 GLY A C 1
ATOM 3181 O O . GLY A 1 400 ? 16.919 -5.066 -30.041 1.00 60.28 400 GLY A O 1
ATOM 3182 N N . ILE A 1 401 ? 16.020 -6.367 -28.444 1.00 65.81 401 ILE A N 1
ATOM 3183 C CA . ILE A 1 401 ? 17.200 -7.225 -28.247 1.00 65.81 401 ILE A CA 1
ATOM 3184 C C . ILE A 1 401 ? 17.327 -8.291 -29.352 1.00 65.81 401 ILE A C 1
ATOM 3186 O O . ILE A 1 401 ? 18.436 -8.647 -29.741 1.00 65.81 401 ILE A O 1
ATOM 3190 N N . LEU A 1 402 ? 16.206 -8.817 -29.863 1.00 65.75 402 LEU A N 1
ATOM 3191 C CA . LEU A 1 402 ? 16.175 -9.897 -30.862 1.00 65.75 402 LEU A CA 1
ATOM 3192 C C . LEU A 1 402 ? 15.115 -9.617 -31.945 1.00 65.75 402 LEU A C 1
ATOM 3194 O O . LEU A 1 402 ? 14.084 -9.018 -31.634 1.00 65.75 402 LEU A O 1
ATOM 3198 N N . PRO A 1 403 ? 15.305 -10.081 -33.199 1.00 73.50 403 PRO A N 1
ATOM 3199 C CA . PRO A 1 403 ? 14.285 -9.983 -34.246 1.00 73.50 403 PRO A CA 1
ATOM 3200 C C . PRO A 1 403 ? 12.953 -10.635 -33.837 1.00 73.50 403 PRO A C 1
ATOM 3202 O O . PRO A 1 403 ? 12.936 -11.656 -33.150 1.00 73.50 403 PRO A O 1
ATOM 3205 N N . SER A 1 404 ? 11.825 -10.101 -34.314 1.00 73.06 404 SER A N 1
ATOM 3206 C CA . SER A 1 404 ? 10.467 -10.555 -33.944 1.00 73.06 404 SER A CA 1
ATOM 3207 C C . SER A 1 404 ? 10.212 -12.051 -34.186 1.00 73.06 404 SER A C 1
ATOM 3209 O O . SER A 1 404 ? 9.578 -12.721 -33.367 1.00 73.06 404 SER A O 1
ATOM 3211 N N . PHE A 1 405 ? 10.750 -12.609 -35.275 1.00 76.94 405 PHE A N 1
ATOM 3212 C CA . PHE A 1 405 ? 10.649 -14.044 -35.563 1.00 76.94 405 PHE A CA 1
ATOM 3213 C C . PHE A 1 405 ? 11.365 -14.893 -34.495 1.00 76.94 405 PHE A C 1
ATOM 3215 O O . PHE A 1 405 ? 10.872 -15.953 -34.113 1.00 76.94 405 PHE A O 1
ATOM 3222 N N . PHE A 1 406 ? 12.491 -14.410 -33.965 1.00 73.62 406 PHE A N 1
ATOM 3223 C CA . PHE A 1 406 ? 13.278 -15.132 -32.969 1.00 73.62 406 PHE A CA 1
ATOM 3224 C C . PHE A 1 406 ? 12.555 -15.182 -31.619 1.00 73.62 406 PHE A C 1
ATOM 3226 O O . PHE A 1 406 ? 12.572 -16.211 -30.944 1.00 73.62 406 PHE A O 1
ATOM 3233 N N . TRP A 1 407 ? 11.835 -14.111 -31.264 1.00 73.50 407 TRP A N 1
ATOM 3234 C CA . TRP A 1 407 ? 10.916 -14.132 -30.125 1.00 73.50 407 TRP A CA 1
ATOM 3235 C C . TRP A 1 407 ? 9.841 -15.203 -30.303 1.00 73.50 407 TRP A C 1
ATOM 3237 O O . TRP A 1 407 ? 9.628 -16.010 -29.408 1.00 73.50 407 TRP A O 1
ATOM 3247 N N . THR A 1 408 ? 9.228 -15.291 -31.483 1.00 78.75 408 THR A N 1
ATOM 3248 C CA . THR A 1 408 ? 8.214 -16.323 -31.769 1.00 78.75 408 THR A CA 1
ATOM 3249 C C . THR A 1 408 ? 8.773 -17.740 -31.585 1.00 78.75 408 THR A C 1
ATOM 3251 O O . THR A 1 408 ? 8.099 -18.601 -31.023 1.00 78.75 408 THR A O 1
ATOM 3254 N N . LEU A 1 409 ? 10.029 -17.964 -31.985 1.00 78.44 409 LEU A N 1
ATOM 3255 C CA . LEU A 1 409 ? 10.709 -19.252 -31.858 1.00 78.44 409 LEU A CA 1
ATOM 3256 C C . LEU A 1 409 ? 11.056 -19.616 -30.403 1.00 78.44 409 LEU A C 1
ATOM 3258 O O . LEU A 1 409 ? 10.917 -20.775 -30.015 1.00 78.44 409 LEU A O 1
ATOM 3262 N N . ILE A 1 410 ? 11.504 -18.652 -29.591 1.00 75.81 410 ILE A N 1
ATOM 3263 C CA . ILE A 1 410 ? 11.943 -18.919 -28.211 1.00 75.81 410 ILE A CA 1
ATOM 3264 C C . ILE A 1 410 ? 10.778 -18.970 -27.210 1.00 75.81 410 ILE A C 1
ATOM 3266 O O . ILE A 1 410 ? 10.920 -19.565 -26.147 1.00 75.81 410 ILE A O 1
ATOM 3270 N N . MET A 1 411 ? 9.608 -18.402 -27.522 1.00 77.69 411 MET A N 1
ATOM 3271 C CA . MET A 1 411 ? 8.482 -18.309 -26.575 1.00 77.69 411 MET A CA 1
ATOM 3272 C C . MET A 1 411 ? 8.001 -19.652 -25.992 1.00 77.69 411 MET A C 1
ATOM 3274 O O . MET A 1 411 ? 7.827 -19.714 -24.772 1.00 77.69 411 MET A O 1
ATOM 3278 N N . PRO A 1 412 ? 7.859 -20.748 -26.765 1.00 82.44 412 PRO A N 1
ATOM 3279 C CA . PRO A 1 412 ? 7.550 -22.059 -26.192 1.00 82.44 412 PRO A CA 1
ATOM 3280 C C . PRO A 1 412 ? 8.609 -22.527 -25.183 1.00 82.44 412 PRO A C 1
ATOM 3282 O O . PRO A 1 412 ? 8.275 -23.083 -24.139 1.00 82.44 412 PRO A O 1
ATOM 3285 N N . VAL A 1 413 ? 9.888 -22.238 -25.449 1.00 78.94 413 VAL A N 1
ATOM 3286 C CA . VAL A 1 413 ? 10.997 -22.538 -24.530 1.00 78.94 413 VAL A CA 1
ATOM 3287 C C . VAL A 1 413 ? 10.896 -21.682 -23.268 1.00 78.94 413 VAL A C 1
ATOM 3289 O O . VAL A 1 413 ? 11.067 -22.199 -22.169 1.00 78.94 413 VAL A O 1
ATOM 3292 N N . MET A 1 414 ? 10.548 -20.400 -23.390 1.00 75.81 414 MET A N 1
ATOM 3293 C CA . MET A 1 414 ? 10.342 -19.504 -22.245 1.00 75.81 414 MET A CA 1
ATOM 3294 C C . MET A 1 414 ? 9.188 -19.979 -21.345 1.00 75.81 414 MET A C 1
ATOM 3296 O O . MET A 1 414 ? 9.291 -19.895 -20.120 1.00 75.81 414 MET A O 1
ATOM 3300 N N . TRP A 1 415 ? 8.114 -20.531 -21.924 1.00 79.69 415 TRP A N 1
ATOM 3301 C CA . TRP A 1 415 ? 7.033 -21.170 -21.163 1.00 79.69 415 TRP A CA 1
ATOM 3302 C C . TRP A 1 415 ? 7.483 -22.449 -20.458 1.00 79.69 415 TRP A C 1
ATOM 3304 O O . TRP A 1 415 ? 7.103 -22.667 -19.311 1.00 79.69 415 TRP A O 1
ATOM 3314 N N . LEU A 1 416 ? 8.334 -23.263 -21.086 1.00 80.06 416 LEU A N 1
ATOM 3315 C CA . LEU A 1 416 ? 8.907 -24.449 -20.443 1.00 80.06 416 LEU A CA 1
ATOM 3316 C C . LEU A 1 416 ? 9.873 -24.077 -19.308 1.00 80.06 416 LEU A C 1
ATOM 3318 O O . LEU A 1 416 ? 9.825 -24.681 -18.238 1.00 80.06 416 LEU A O 1
ATOM 3322 N N . ILE A 1 417 ? 10.703 -23.043 -19.492 1.00 75.81 417 ILE A N 1
ATOM 3323 C CA . ILE A 1 417 ? 11.606 -22.521 -18.450 1.00 75.81 417 ILE A CA 1
ATOM 3324 C C . ILE A 1 417 ? 10.813 -22.054 -17.221 1.00 75.81 417 ILE A C 1
ATOM 3326 O O . ILE A 1 417 ? 11.281 -22.226 -16.094 1.00 75.81 417 ILE A O 1
ATOM 3330 N N . ARG A 1 418 ? 9.588 -21.545 -17.412 1.00 80.81 418 ARG A N 1
ATOM 3331 C CA . ARG A 1 418 ? 8.684 -21.135 -16.325 1.00 80.81 418 ARG A CA 1
ATOM 3332 C C . ARG A 1 418 ? 8.394 -22.246 -15.310 1.00 80.81 418 ARG A C 1
ATOM 3334 O O . ARG A 1 418 ? 8.121 -21.946 -14.155 1.00 80.81 418 ARG A O 1
ATOM 3341 N N . ILE A 1 419 ? 8.481 -23.519 -15.706 1.00 79.75 419 ILE A N 1
ATOM 3342 C CA . ILE A 1 419 ? 8.325 -24.666 -14.792 1.00 79.75 419 ILE A CA 1
ATOM 3343 C C . ILE A 1 419 ? 9.453 -24.695 -13.748 1.00 79.75 419 ILE A C 1
ATOM 3345 O O . ILE A 1 419 ? 9.239 -25.102 -12.609 1.00 79.75 419 ILE A O 1
ATOM 3349 N N . PHE A 1 420 ? 10.648 -24.236 -14.123 1.00 79.94 420 PHE A N 1
ATOM 3350 C CA . PHE A 1 420 ? 11.843 -24.252 -13.279 1.00 79.94 420 PHE A CA 1
ATOM 3351 C C . PHE A 1 420 ? 12.103 -22.914 -12.580 1.00 79.94 420 PHE A C 1
ATOM 3353 O O . PHE A 1 420 ? 12.804 -22.873 -11.570 1.00 79.94 420 PHE A O 1
ATOM 3360 N N . THR A 1 421 ? 11.553 -21.813 -13.101 1.00 80.38 421 THR A N 1
ATOM 3361 C CA . THR A 1 421 ? 11.665 -20.488 -12.486 1.00 80.38 421 THR A CA 1
ATOM 3362 C C . THR A 1 421 ? 10.404 -19.649 -12.681 1.00 80.38 421 THR A C 1
ATOM 3364 O O . THR A 1 421 ? 10.011 -19.299 -13.791 1.00 80.38 421 THR A O 1
ATOM 3367 N N . ASN A 1 422 ? 9.815 -19.223 -11.565 1.00 84.88 422 ASN A N 1
ATOM 3368 C CA . ASN A 1 422 ? 8.570 -18.455 -11.568 1.00 84.88 422 ASN A CA 1
ATOM 3369 C C . ASN A 1 422 ? 8.778 -16.955 -11.856 1.00 84.88 422 ASN A C 1
ATOM 3371 O O . ASN A 1 422 ? 7.824 -16.185 -11.818 1.00 84.88 422 ASN A O 1
ATOM 3375 N N . THR A 1 423 ? 10.008 -16.503 -12.134 1.00 83.75 423 THR A N 1
ATOM 3376 C CA . THR A 1 423 ? 10.299 -15.088 -12.441 1.00 83.75 423 THR A CA 1
ATOM 3377 C C . THR A 1 423 ? 9.882 -14.676 -13.853 1.00 83.75 423 THR A C 1
ATOM 3379 O O . THR A 1 423 ? 9.901 -13.490 -14.168 1.00 83.75 423 THR A O 1
ATOM 3382 N N . PHE A 1 424 ? 9.502 -15.626 -14.710 1.00 84.19 424 PHE A N 1
ATOM 3383 C CA . PHE A 1 424 ? 9.082 -15.378 -16.088 1.00 84.19 424 PHE A CA 1
ATOM 3384 C C . PHE A 1 424 ? 7.604 -15.002 -16.104 1.00 84.19 424 PHE A C 1
ATOM 3386 O O . PHE A 1 424 ? 6.717 -15.840 -16.279 1.00 84.19 424 PHE A O 1
ATOM 3393 N N . THR A 1 425 ? 7.327 -13.722 -15.897 1.00 84.38 425 THR A N 1
ATOM 3394 C CA . THR A 1 425 ? 5.969 -13.172 -15.948 1.00 84.38 425 THR A CA 1
ATOM 3395 C C . THR A 1 425 ? 5.485 -13.019 -17.390 1.00 84.38 425 THR A C 1
ATOM 3397 O O . THR A 1 425 ? 4.311 -13.270 -17.662 1.00 84.38 425 THR A O 1
ATOM 3400 N N . LEU A 1 426 ? 6.399 -12.741 -18.328 1.00 84.56 426 LEU A N 1
ATOM 3401 C CA . LEU A 1 426 ? 6.239 -12.699 -19.790 1.00 84.56 426 LEU A CA 1
ATOM 3402 C C . LEU A 1 426 ? 5.300 -11.620 -20.331 1.00 84.56 426 LEU A C 1
ATOM 3404 O O . LEU A 1 426 ? 5.632 -11.005 -21.337 1.00 84.56 426 LEU A O 1
ATOM 3408 N N . THR A 1 427 ? 4.169 -11.348 -19.688 1.00 89.88 427 THR A N 1
ATOM 3409 C CA . THR A 1 427 ? 3.218 -10.316 -20.110 1.00 89.88 427 THR A CA 1
ATOM 3410 C C . THR A 1 427 ? 3.256 -9.127 -19.153 1.00 89.88 427 THR A C 1
ATOM 3412 O O . THR A 1 427 ? 3.483 -9.313 -17.952 1.00 89.88 427 THR A O 1
ATOM 3415 N N . PRO A 1 428 ? 3.002 -7.899 -19.637 1.00 93.31 428 PRO A N 1
ATOM 3416 C CA . PRO A 1 428 ? 2.881 -6.736 -18.764 1.00 93.31 428 PRO A CA 1
ATOM 3417 C C . PRO A 1 428 ? 1.844 -6.898 -17.651 1.00 93.31 428 PRO A C 1
ATOM 3419 O O . PRO A 1 428 ? 2.094 -6.486 -16.523 1.00 93.31 428 PRO A O 1
ATOM 3422 N N . HIS A 1 429 ? 0.731 -7.573 -17.950 1.00 94.31 429 HIS A N 1
ATOM 3423 C CA . HIS A 1 429 ? -0.314 -7.894 -16.981 1.00 94.31 429 HIS A CA 1
ATOM 3424 C C . HIS A 1 429 ? 0.209 -8.728 -15.805 1.00 94.31 429 HIS A C 1
ATOM 3426 O O . HIS A 1 429 ? -0.042 -8.388 -14.653 1.00 94.31 429 HIS A O 1
ATOM 3432 N N . ASN A 1 430 ? 0.994 -9.773 -16.081 1.00 94.75 430 ASN A N 1
ATOM 3433 C CA . ASN A 1 430 ? 1.611 -10.591 -15.034 1.00 94.75 430 ASN A CA 1
ATOM 3434 C C . ASN A 1 430 ? 2.725 -9.822 -14.307 1.00 94.75 430 ASN A C 1
ATOM 3436 O O . ASN A 1 430 ? 2.905 -9.970 -13.103 1.00 94.75 430 ASN A O 1
ATOM 3440 N N . GLY A 1 431 ? 3.467 -8.973 -15.026 1.00 94.62 431 GLY A N 1
ATOM 3441 C CA . GLY A 1 431 ? 4.491 -8.110 -14.435 1.00 94.62 431 GLY A CA 1
ATOM 3442 C C . GLY A 1 431 ? 3.931 -7.101 -13.432 1.00 94.62 431 GLY A C 1
ATOM 3443 O O . GLY A 1 431 ? 4.600 -6.784 -12.448 1.00 94.62 431 GLY A O 1
ATOM 3444 N N . ALA A 1 432 ? 2.686 -6.664 -13.630 1.00 97.31 432 ALA A N 1
ATOM 3445 C CA . ALA A 1 432 ? 1.968 -5.761 -12.735 1.00 97.31 432 ALA A CA 1
ATOM 3446 C C . ALA A 1 432 ? 1.417 -6.429 -11.459 1.00 97.31 432 ALA A C 1
ATOM 3448 O O . ALA A 1 432 ? 0.819 -5.741 -10.634 1.00 97.31 432 ALA A O 1
ATOM 3449 N N . GLU A 1 433 ? 1.624 -7.736 -11.257 1.00 97.69 433 GLU A N 1
ATOM 3450 C CA . GLU A 1 433 ? 1.046 -8.474 -10.127 1.00 97.69 433 GLU A CA 1
ATOM 3451 C C . GLU A 1 433 ? 1.433 -7.896 -8.761 1.00 97.69 433 GLU A C 1
ATOM 3453 O O . GLU A 1 433 ? 0.551 -7.574 -7.973 1.00 97.69 433 GLU A O 1
ATOM 3458 N N . ALA A 1 434 ? 2.725 -7.701 -8.483 1.00 97.81 434 ALA A N 1
ATOM 3459 C CA . ALA A 1 434 ? 3.175 -7.151 -7.205 1.00 97.81 434 ALA A CA 1
ATOM 3460 C C . ALA A 1 434 ? 2.750 -5.687 -7.009 1.00 97.81 434 ALA A C 1
ATOM 3462 O O . ALA A 1 434 ? 2.458 -5.283 -5.885 1.00 97.81 434 ALA A O 1
ATOM 3463 N N . LEU A 1 435 ? 2.676 -4.902 -8.092 1.00 98.25 435 LEU A N 1
ATOM 3464 C CA . LEU A 1 435 ? 2.169 -3.525 -8.058 1.00 98.25 435 LEU A CA 1
ATOM 3465 C C . LEU A 1 435 ? 0.699 -3.511 -7.608 1.00 98.25 435 LEU A C 1
ATOM 3467 O O . LEU A 1 435 ? 0.345 -2.807 -6.666 1.00 98.25 435 LEU A O 1
ATOM 3471 N N . HIS A 1 436 ? -0.130 -4.349 -8.234 1.00 97.94 436 HIS A N 1
ATOM 3472 C CA . HIS A 1 436 ? -1.539 -4.514 -7.886 1.00 97.94 436 HIS A CA 1
ATOM 3473 C C . HIS A 1 436 ? -1.729 -5.117 -6.486 1.00 97.94 436 HIS A C 1
ATOM 3475 O O . HIS A 1 436 ? -2.547 -4.648 -5.704 1.00 97.94 436 HIS A O 1
ATOM 3481 N N . TRP A 1 437 ? -0.938 -6.122 -6.115 1.00 97.50 437 TRP A N 1
ATOM 3482 C CA . TRP A 1 437 ? -1.024 -6.738 -4.794 1.00 97.50 437 TRP A CA 1
ATOM 3483 C C . TRP A 1 437 ? -0.740 -5.729 -3.677 1.00 97.50 437 TRP A C 1
ATOM 3485 O O . TRP A 1 437 ? -1.462 -5.712 -2.679 1.00 97.50 437 TRP A O 1
ATOM 3495 N N . LEU A 1 438 ? 0.258 -4.851 -3.857 1.00 97.19 438 LEU A N 1
ATOM 3496 C CA . LEU A 1 438 ? 0.574 -3.785 -2.903 1.00 97.19 438 LEU A CA 1
ATOM 3497 C C . LEU A 1 438 ? -0.571 -2.783 -2.734 1.00 97.19 438 LEU A C 1
ATOM 3499 O O . LEU A 1 438 ? -0.788 -2.322 -1.611 1.00 97.19 438 LEU A O 1
ATOM 3503 N N . PHE A 1 439 ? -1.318 -2.470 -3.797 1.00 96.12 439 PHE A N 1
ATOM 3504 C CA . PHE A 1 439 ? -2.501 -1.604 -3.722 1.00 96.12 439 PHE A CA 1
ATOM 3505 C C . PHE A 1 439 ? -3.525 -2.105 -2.693 1.00 96.12 439 PHE A C 1
ATOM 3507 O O . PHE A 1 439 ? -4.096 -1.304 -1.952 1.00 96.12 439 PHE A O 1
ATOM 3514 N N . LEU A 1 440 ? -3.679 -3.427 -2.586 1.00 92.38 440 LEU A N 1
ATOM 3515 C CA . LEU A 1 440 ? -4.623 -4.091 -1.683 1.00 92.38 440 LEU A CA 1
ATOM 3516 C C . LEU A 1 440 ? -4.133 -4.202 -0.232 1.00 92.38 440 LEU A C 1
ATOM 3518 O O . LEU A 1 440 ? -4.920 -4.511 0.661 1.00 92.38 440 LEU A O 1
ATOM 3522 N N . GLN A 1 441 ? -2.842 -3.980 0.027 1.00 91.19 441 GLN A N 1
ATOM 3523 C CA . GLN A 1 441 ? -2.277 -4.170 1.363 1.00 91.19 441 GLN A CA 1
ATOM 3524 C C . GLN A 1 441 ? -2.402 -2.928 2.244 1.00 91.19 441 GLN A C 1
ATOM 3526 O O . GLN A 1 441 ? -2.308 -1.793 1.766 1.00 91.19 441 GLN A O 1
ATOM 3531 N N . ASN A 1 442 ? -2.494 -3.156 3.559 1.00 86.62 442 ASN A N 1
ATOM 3532 C CA . ASN A 1 442 ? -2.237 -2.117 4.553 1.00 86.62 442 ASN A CA 1
ATOM 3533 C C . ASN A 1 442 ? -0.725 -1.806 4.572 1.00 86.62 442 ASN A C 1
ATOM 3535 O O . ASN A 1 442 ? 0.055 -2.714 4.879 1.00 86.62 442 ASN A O 1
ATOM 3539 N N . PRO A 1 443 ? -0.291 -0.565 4.280 1.00 88.50 443 PRO A N 1
ATOM 3540 C CA . PRO A 1 443 ? 1.129 -0.225 4.233 1.00 88.50 443 PRO A CA 1
ATOM 3541 C C . PRO A 1 443 ? 1.877 -0.484 5.550 1.00 88.50 443 PRO A C 1
ATOM 3543 O O . PRO A 1 443 ? 3.030 -0.896 5.507 1.00 88.50 443 PRO A O 1
ATOM 3546 N N . GLU A 1 444 ? 1.219 -0.349 6.706 1.00 87.06 444 GLU A N 1
ATOM 3547 C CA . GLU A 1 444 ? 1.825 -0.601 8.027 1.00 87.06 444 GLU A CA 1
ATOM 3548 C C . GLU A 1 444 ? 2.193 -2.076 8.255 1.00 87.06 444 GLU A C 1
ATOM 3550 O O . GLU A 1 444 ? 3.014 -2.394 9.113 1.00 87.06 444 GLU A O 1
ATOM 3555 N N . SER A 1 445 ? 1.575 -2.990 7.500 1.00 86.19 445 SER A N 1
ATOM 3556 C CA . SER A 1 445 ? 1.822 -4.434 7.609 1.00 86.19 445 SER A CA 1
ATOM 3557 C C . SER A 1 445 ? 2.967 -4.936 6.725 1.00 86.19 445 SER A C 1
ATOM 3559 O O . SER A 1 445 ? 3.366 -6.095 6.838 1.00 86.19 445 SER A O 1
ATOM 3561 N N . LEU A 1 446 ? 3.482 -4.088 5.831 1.00 89.94 446 LEU A N 1
ATOM 3562 C CA . LEU A 1 446 ? 4.518 -4.452 4.872 1.00 89.94 446 LEU A CA 1
ATOM 3563 C C . LEU A 1 446 ? 5.904 -4.401 5.522 1.00 89.94 446 LEU A C 1
ATOM 3565 O O . LEU A 1 446 ? 6.214 -3.479 6.273 1.00 89.94 446 LEU A O 1
ATOM 3569 N N . ASP A 1 447 ? 6.773 -5.358 5.185 1.00 90.94 447 ASP A N 1
ATOM 3570 C CA . ASP A 1 447 ? 8.185 -5.281 5.570 1.00 90.94 447 ASP A CA 1
ATOM 3571 C C . ASP A 1 447 ? 8.877 -4.192 4.728 1.00 90.94 447 ASP A C 1
ATOM 3573 O O . ASP A 1 447 ? 8.992 -4.363 3.506 1.00 90.94 447 ASP A O 1
ATOM 3577 N N . PRO A 1 448 ? 9.376 -3.097 5.338 1.00 89.94 448 PRO A N 1
ATOM 3578 C CA . PRO A 1 448 ? 10.047 -2.022 4.610 1.00 89.94 448 PRO A CA 1
ATOM 3579 C C . PRO A 1 448 ? 11.375 -2.461 3.981 1.00 89.94 448 PRO A C 1
ATOM 3581 O O . PRO A 1 448 ? 11.945 -1.710 3.196 1.00 89.94 448 PRO A O 1
ATOM 3584 N N . ARG A 1 449 ? 11.893 -3.645 4.341 1.00 90.31 449 ARG A N 1
ATOM 3585 C CA . ARG A 1 449 ? 13.148 -4.220 3.829 1.00 90.31 449 ARG A CA 1
ATOM 3586 C C . ARG A 1 449 ? 12.933 -5.263 2.737 1.00 90.31 449 ARG A C 1
ATOM 3588 O O . ARG A 1 449 ? 13.905 -5.862 2.272 1.00 90.31 449 ARG A O 1
ATOM 3595 N N . ALA A 1 450 ? 11.687 -5.499 2.340 1.00 93.62 450 ALA A N 1
ATOM 3596 C CA . ALA A 1 450 ? 11.354 -6.462 1.310 1.00 93.62 450 ALA A CA 1
ATOM 3597 C C . ALA A 1 450 ? 11.205 -5.803 -0.068 1.00 93.62 450 ALA A C 1
ATOM 3599 O O . ALA A 1 450 ? 10.603 -4.742 -0.223 1.00 93.62 450 ALA A O 1
ATOM 3600 N N . LYS A 1 451 ? 11.694 -6.509 -1.087 1.00 95.88 451 LYS A N 1
ATOM 3601 C CA . LYS A 1 451 ? 11.296 -6.359 -2.484 1.00 95.88 451 LYS A CA 1
ATOM 3602 C C . LYS A 1 451 ? 10.243 -7.408 -2.805 1.00 95.88 451 LYS A C 1
ATOM 3604 O O . LYS A 1 451 ? 10.465 -8.601 -2.594 1.00 95.88 451 LYS A O 1
ATOM 3609 N N . TYR A 1 452 ? 9.105 -6.979 -3.329 1.00 97.25 452 TYR A N 1
ATOM 3610 C CA . TYR A 1 452 ? 7.995 -7.864 -3.672 1.00 97.25 452 TYR A CA 1
ATOM 3611 C C . TYR A 1 452 ? 8.098 -8.278 -5.139 1.00 97.25 452 TYR A C 1
ATOM 3613 O O . TYR A 1 452 ? 8.124 -7.442 -6.037 1.00 97.25 452 TYR A O 1
ATOM 3621 N N . HIS A 1 453 ? 8.199 -9.576 -5.398 1.00 96.56 453 HIS A N 1
ATOM 3622 C CA . HIS A 1 453 ? 8.359 -10.097 -6.751 1.00 96.56 453 HIS A CA 1
ATOM 3623 C C . HIS A 1 453 ? 7.009 -10.487 -7.343 1.00 96.56 453 HIS A C 1
ATOM 3625 O O . HIS A 1 453 ? 6.304 -11.297 -6.744 1.00 96.56 453 HIS A O 1
ATOM 3631 N N . SER A 1 454 ? 6.706 -9.971 -8.536 1.00 96.62 454 SER A N 1
ATOM 3632 C CA . SER A 1 454 ? 5.696 -10.535 -9.428 1.00 96.62 454 SER A CA 1
ATOM 3633 C C . SER A 1 454 ? 6.228 -11.864 -9.946 1.00 96.62 454 SER A C 1
ATOM 3635 O O . SER A 1 454 ? 7.280 -11.918 -10.592 1.00 96.62 454 SER A O 1
ATOM 3637 N N . LEU A 1 455 ? 5.524 -12.940 -9.630 1.00 93.62 455 LEU A N 1
ATOM 3638 C CA . LEU A 1 455 ? 5.881 -14.288 -10.033 1.00 93.62 455 LEU A CA 1
ATOM 3639 C C . LEU A 1 455 ? 4.696 -14.929 -10.734 1.00 93.62 455 LEU A C 1
ATOM 3641 O O . LEU A 1 455 ? 3.540 -14.607 -10.463 1.00 93.62 455 LEU A O 1
ATOM 3645 N N . THR A 1 456 ? 4.988 -15.880 -11.607 1.00 91.94 456 THR A N 1
ATOM 3646 C CA . THR A 1 456 ? 3.959 -16.706 -12.215 1.00 91.94 456 THR A CA 1
ATOM 3647 C C . THR A 1 456 ? 4.375 -18.163 -12.182 1.00 91.94 456 THR A C 1
ATOM 3649 O O . THR A 1 456 ? 5.477 -18.506 -12.605 1.00 91.94 456 THR A O 1
ATOM 3652 N N . SER A 1 457 ? 3.488 -19.019 -11.679 1.00 89.38 457 SER A N 1
ATOM 3653 C CA . SER A 1 457 ? 3.703 -20.463 -11.636 1.00 89.38 457 SER A CA 1
ATOM 3654 C C . SER A 1 457 ? 3.854 -21.049 -13.043 1.00 89.38 457 SER A C 1
ATOM 3656 O O . SER A 1 457 ? 3.401 -20.459 -14.028 1.00 89.38 457 SER A O 1
ATOM 3658 N N . GLY A 1 458 ? 4.423 -22.255 -13.146 1.00 83.88 458 GLY A N 1
ATOM 3659 C CA . GLY A 1 458 ? 4.506 -22.986 -14.417 1.00 83.88 458 GLY A CA 1
ATOM 3660 C C . GLY A 1 458 ? 3.151 -23.167 -15.119 1.00 83.88 458 GLY A C 1
ATOM 3661 O O . GLY A 1 458 ? 3.097 -23.157 -16.343 1.00 83.88 458 GLY A O 1
ATOM 3662 N N . LEU A 1 459 ? 2.050 -23.237 -14.358 1.00 84.50 459 LEU A N 1
ATOM 3663 C CA . LEU A 1 459 ? 0.678 -23.332 -14.880 1.00 84.50 459 LEU A CA 1
ATOM 3664 C C . LEU A 1 459 ? 0.044 -21.972 -15.223 1.00 84.50 459 LEU A C 1
ATOM 3666 O O . LEU A 1 459 ? -1.106 -21.921 -15.646 1.00 84.50 459 LEU A O 1
ATOM 3670 N N . GLY A 1 460 ? 0.766 -20.863 -15.049 1.00 84.81 460 GLY A N 1
ATOM 3671 C CA . GLY A 1 460 ? 0.297 -19.531 -15.431 1.00 84.81 460 GLY A CA 1
ATOM 3672 C C . GLY A 1 460 ? -0.405 -18.732 -14.332 1.00 84.81 460 GLY A C 1
ATOM 3673 O O . GLY A 1 460 ? -0.906 -17.649 -14.618 1.00 84.81 460 GLY A O 1
ATOM 3674 N N . THR A 1 461 ? -0.423 -19.206 -13.085 1.00 90.06 461 THR A N 1
ATOM 3675 C CA . THR A 1 461 ? -1.039 -18.483 -11.959 1.00 90.06 461 THR A CA 1
ATOM 3676 C C . THR A 1 461 ? -0.085 -17.433 -11.400 1.00 90.06 461 THR A C 1
ATOM 3678 O O . THR A 1 461 ? 1.018 -17.774 -10.966 1.00 90.06 461 THR A O 1
ATOM 3681 N N . ASN A 1 462 ? -0.499 -16.166 -11.395 1.00 93.50 462 ASN A N 1
ATOM 3682 C CA . ASN A 1 462 ? 0.293 -15.074 -10.831 1.00 93.50 462 ASN A CA 1
ATOM 3683 C C . ASN A 1 462 ? 0.208 -15.052 -9.303 1.00 93.50 462 ASN A C 1
ATOM 3685 O O . ASN A 1 462 ? -0.831 -15.374 -8.731 1.00 93.50 462 ASN A O 1
ATOM 3689 N N . TYR A 1 463 ? 1.302 -14.674 -8.651 1.00 93.94 463 TYR A N 1
ATOM 3690 C CA . TYR A 1 463 ? 1.355 -14.460 -7.210 1.00 93.94 463 TYR A CA 1
ATOM 3691 C C . TYR A 1 463 ? 2.499 -13.509 -6.844 1.00 93.94 463 TYR A C 1
ATOM 3693 O O . TYR A 1 463 ? 3.422 -13.282 -7.628 1.00 93.94 463 TYR A O 1
ATOM 3701 N N . THR A 1 464 ? 2.452 -12.974 -5.624 1.00 95.94 464 THR A N 1
ATOM 3702 C CA . THR A 1 464 ? 3.499 -12.101 -5.083 1.00 95.94 464 THR A CA 1
ATOM 3703 C C . THR A 1 464 ? 4.290 -12.813 -3.994 1.00 95.94 464 THR A C 1
ATOM 3705 O O . THR A 1 464 ? 3.715 -13.491 -3.143 1.00 95.94 464 THR A O 1
ATOM 3708 N N . GLN A 1 465 ? 5.613 -12.640 -3.988 1.00 94.25 465 GLN A N 1
ATOM 3709 C CA . GLN A 1 465 ? 6.476 -13.155 -2.923 1.00 94.25 465 GLN A CA 1
ATOM 3710 C C . GLN A 1 465 ? 7.496 -12.097 -2.474 1.00 94.25 465 GLN A C 1
ATOM 3712 O O . GLN A 1 465 ? 8.244 -11.591 -3.317 1.00 94.25 465 GLN A O 1
ATOM 3717 N N . PRO A 1 466 ? 7.583 -11.777 -1.168 1.00 94.75 466 PRO A N 1
ATOM 3718 C CA . PRO A 1 466 ? 8.618 -10.892 -0.653 1.00 94.75 466 PRO A CA 1
ATOM 3719 C C . PRO A 1 466 ? 9.982 -11.592 -0.644 1.00 94.75 466 PRO A C 1
ATOM 3721 O O . PRO A 1 466 ? 10.101 -12.771 -0.299 1.00 94.75 466 PRO A O 1
ATOM 3724 N N . ARG A 1 467 ? 11.031 -10.848 -0.987 1.00 92.19 467 ARG A N 1
ATOM 3725 C CA . ARG A 1 467 ? 12.436 -11.223 -0.797 1.00 92.19 467 ARG A CA 1
ATOM 3726 C C . ARG A 1 467 ? 13.148 -10.080 -0.096 1.00 92.19 467 ARG A C 1
ATOM 3728 O O . ARG A 1 467 ? 12.860 -8.923 -0.378 1.00 92.19 467 ARG A O 1
ATOM 3735 N N . GLN A 1 468 ? 14.062 -10.386 0.820 1.00 89.62 468 GLN A N 1
ATOM 3736 C CA . GLN A 1 468 ? 14.869 -9.338 1.444 1.00 89.62 468 GLN A CA 1
ATOM 3737 C C . GLN A 1 468 ? 15.674 -8.606 0.372 1.00 89.62 468 GLN A C 1
ATOM 3739 O O . GLN A 1 468 ? 16.225 -9.239 -0.532 1.00 89.62 468 GLN A O 1
ATOM 3744 N N . LEU A 1 469 ? 15.727 -7.282 0.484 1.00 84.81 469 LEU A N 1
ATOM 3745 C CA . LEU A 1 469 ? 16.652 -6.476 -0.296 1.00 84.81 469 LEU A CA 1
ATOM 3746 C C . LEU A 1 469 ? 18.084 -6.943 -0.033 1.00 84.81 469 LEU A C 1
ATOM 3748 O O . LEU A 1 469 ? 18.425 -7.316 1.093 1.00 84.81 469 LEU A O 1
ATOM 3752 N N . GLU A 1 470 ? 18.898 -6.968 -1.088 1.00 68.88 470 GLU A N 1
ATOM 3753 C CA . GLU A 1 470 ? 20.295 -7.378 -0.990 1.00 68.88 470 GLU A CA 1
ATOM 3754 C C . GLU A 1 470 ? 21.012 -6.409 -0.039 1.00 68.88 470 GLU A C 1
ATOM 3756 O O . GLU A 1 470 ? 21.103 -5.214 -0.308 1.00 68.88 470 GLU A O 1
ATOM 3761 N N . LYS A 1 471 ? 21.429 -6.923 1.123 1.00 62.62 471 LYS A N 1
ATOM 3762 C CA . LYS A 1 471 ? 22.218 -6.200 2.127 1.00 62.62 471 LYS A CA 1
ATOM 3763 C C . LYS A 1 471 ? 23.676 -6.622 2.027 1.00 62.62 471 LYS A C 1
ATOM 3765 O O . LYS A 1 471 ? 23.956 -7.759 1.641 1.00 62.62 471 LYS A O 1
ATOM 3770 N N . GLU A 1 472 ? 24.575 -5.740 2.462 1.00 45.47 472 GLU A N 1
ATOM 3771 C CA . GLU A 1 472 ? 25.980 -6.064 2.716 1.00 45.47 472 GLU A CA 1
ATOM 3772 C C . GLU A 1 472 ? 26.132 -7.416 3.434 1.00 45.47 472 GLU A C 1
ATOM 3774 O O . GLU A 1 472 ? 25.402 -7.763 4.373 1.00 45.47 472 GLU A O 1
ATOM 3779 N N . VAL A 1 473 ? 27.123 -8.186 2.987 1.00 39.28 473 VAL A N 1
ATOM 3780 C CA . VAL A 1 473 ? 27.585 -9.391 3.673 1.00 39.28 473 VAL A CA 1
ATOM 3781 C C . VAL A 1 473 ? 27.949 -9.017 5.113 1.00 39.28 473 VAL A C 1
ATOM 3783 O O . VAL A 1 473 ? 28.801 -8.166 5.344 1.00 39.28 473 VAL A O 1
ATOM 3786 N N . ARG A 1 474 ? 27.309 -9.680 6.086 1.00 36.38 474 ARG A N 1
ATOM 3787 C CA . ARG A 1 474 ? 27.519 -9.506 7.533 1.00 36.38 474 ARG A CA 1
ATOM 3788 C C . ARG A 1 474 ? 29.011 -9.477 7.910 1.00 36.38 474 ARG A C 1
ATOM 3790 O O . ARG A 1 474 ? 29.620 -10.527 8.117 1.00 36.38 474 ARG A O 1
ATOM 3797 N N . ARG A 1 475 ? 29.559 -8.286 8.143 1.00 36.59 475 ARG A N 1
ATOM 3798 C CA . ARG A 1 475 ? 30.667 -8.043 9.079 1.00 36.59 475 ARG A CA 1
ATOM 3799 C C . ARG A 1 475 ? 30.273 -6.869 9.971 1.00 36.59 475 ARG A C 1
ATOM 3801 O O . ARG A 1 475 ? 29.676 -5.917 9.500 1.00 36.59 475 ARG A O 1
ATOM 3808 N N . LYS A 1 476 ? 30.580 -6.966 11.268 1.00 38.59 476 LYS A N 1
ATOM 3809 C CA . LYS A 1 476 ? 30.126 -6.094 12.377 1.00 38.59 476 LYS A CA 1
ATOM 3810 C C . LYS A 1 476 ? 30.466 -4.583 12.263 1.00 38.59 476 LYS A C 1
ATOM 3812 O O . LYS A 1 476 ? 30.273 -3.871 13.235 1.00 38.59 476 LYS A O 1
ATOM 3817 N N . GLN A 1 477 ? 30.942 -4.100 11.115 1.00 42.66 477 GLN A N 1
ATOM 3818 C CA . GLN A 1 477 ? 31.251 -2.692 10.812 1.00 42.66 477 GLN A CA 1
ATOM 3819 C C . GLN A 1 477 ? 30.226 -2.029 9.858 1.00 42.66 477 GLN A C 1
ATOM 3821 O O . GLN A 1 477 ? 30.417 -0.892 9.462 1.00 42.66 477 GLN A O 1
ATOM 3826 N N . SER A 1 478 ? 29.145 -2.718 9.473 1.00 49.91 478 SER A N 1
ATOM 3827 C CA . SER A 1 478 ? 28.330 -2.379 8.290 1.00 49.91 478 SER A CA 1
ATOM 3828 C C . SER A 1 478 ? 27.114 -1.460 8.502 1.00 49.91 478 SER A C 1
ATOM 3830 O O . SER A 1 478 ? 26.408 -1.174 7.542 1.00 49.91 478 SER A O 1
ATOM 3832 N N . GLU A 1 479 ? 26.768 -1.049 9.727 1.00 49.09 479 GLU A N 1
ATOM 3833 C CA . GLU A 1 479 ? 25.621 -0.128 9.889 1.00 49.09 479 GLU A CA 1
ATOM 3834 C C . GLU A 1 479 ? 25.977 1.301 9.450 1.00 49.09 479 GLU A C 1
ATOM 3836 O O . GLU A 1 479 ? 25.173 1.918 8.757 1.00 49.09 479 GLU A O 1
ATOM 3841 N N . GLU A 1 480 ? 27.206 1.760 9.718 1.00 51.03 480 GLU A N 1
ATOM 3842 C CA . GLU A 1 480 ? 27.719 3.057 9.243 1.00 51.03 480 GLU A CA 1
ATOM 3843 C C . GLU A 1 480 ? 27.834 3.100 7.709 1.00 51.03 480 GLU A C 1
ATOM 3845 O O . GLU A 1 480 ? 27.305 4.018 7.092 1.00 51.03 480 GLU A O 1
ATOM 3850 N N . ASN A 1 481 ? 28.394 2.063 7.071 1.00 53.09 481 ASN A N 1
ATOM 3851 C CA . ASN A 1 481 ? 28.519 2.000 5.604 1.00 53.09 481 ASN A CA 1
ATOM 3852 C C . ASN A 1 481 ? 27.163 2.004 4.880 1.00 53.09 481 ASN A C 1
ATOM 3854 O O . ASN A 1 481 ? 26.999 2.648 3.844 1.00 53.09 481 ASN A O 1
ATOM 3858 N N . ALA A 1 482 ? 26.170 1.288 5.419 1.00 54.78 482 ALA A N 1
ATOM 3859 C CA . ALA A 1 482 ? 24.829 1.274 4.844 1.00 54.78 482 ALA A CA 1
ATOM 3860 C C . ALA A 1 482 ? 24.130 2.635 4.992 1.00 54.78 482 ALA A C 1
ATOM 3862 O O . ALA A 1 482 ? 23.349 3.014 4.119 1.00 54.78 482 ALA A O 1
ATOM 3863 N N . ASP A 1 483 ? 24.383 3.361 6.084 1.00 59.16 483 ASP A N 1
ATOM 3864 C CA . ASP A 1 483 ? 23.889 4.726 6.272 1.00 59.16 483 ASP A CA 1
ATOM 3865 C C . ASP A 1 483 ? 24.614 5.733 5.366 1.00 59.16 483 ASP A C 1
ATOM 3867 O O . ASP A 1 483 ? 23.958 6.624 4.824 1.00 59.16 483 ASP A O 1
ATOM 3871 N N . GLU A 1 484 ? 25.914 5.554 5.115 1.00 62.12 484 GLU A N 1
ATOM 3872 C CA . GLU A 1 484 ? 26.686 6.345 4.148 1.00 62.12 484 GLU A CA 1
ATOM 3873 C C . GLU A 1 484 ? 26.194 6.142 2.709 1.00 62.12 484 GLU A C 1
ATOM 3875 O O . GLU A 1 484 ? 25.901 7.125 2.031 1.00 62.12 484 GLU A O 1
ATOM 3880 N N . GLU A 1 485 ? 25.989 4.900 2.256 1.00 60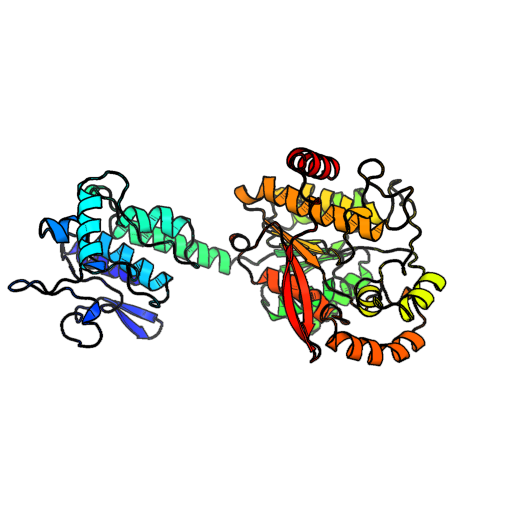.47 485 GLU A N 1
ATOM 3881 C CA . GLU A 1 485 ? 25.422 4.614 0.925 1.00 60.47 485 GLU A CA 1
ATOM 3882 C C . GLU A 1 485 ? 24.019 5.202 0.762 1.00 60.47 485 GLU A C 1
ATOM 3884 O O . GLU A 1 485 ? 23.689 5.809 -0.259 1.00 60.47 485 GLU A O 1
ATOM 3889 N N . ILE A 1 486 ? 23.182 5.051 1.790 1.00 63.12 486 ILE A N 1
ATOM 3890 C CA . ILE A 1 486 ? 21.840 5.633 1.821 1.00 63.12 486 ILE A CA 1
ATOM 3891 C C . ILE A 1 486 ? 21.900 7.165 1.788 1.00 63.12 486 ILE A C 1
ATOM 3893 O O . ILE A 1 486 ? 21.036 7.793 1.172 1.00 63.12 486 ILE A O 1
ATOM 3897 N N . SER A 1 487 ? 22.876 7.770 2.465 1.00 65.50 487 SER A N 1
ATOM 3898 C CA . SER A 1 487 ? 23.074 9.215 2.456 1.00 65.50 487 SER A CA 1
ATOM 3899 C C . SER A 1 487 ? 23.631 9.714 1.128 1.00 65.50 487 SER A C 1
ATOM 3901 O O . SER A 1 487 ? 23.286 10.821 0.743 1.00 65.50 487 SER A O 1
ATOM 3903 N N . ALA A 1 488 ? 24.458 8.930 0.436 1.00 58.97 488 ALA A N 1
ATOM 3904 C CA . ALA A 1 488 ? 25.028 9.289 -0.859 1.00 58.97 488 ALA A CA 1
ATOM 3905 C C . ALA A 1 488 ? 23.985 9.234 -1.988 1.00 58.97 488 ALA A C 1
ATOM 3907 O O . ALA A 1 488 ? 23.997 10.067 -2.887 1.00 58.97 488 ALA A O 1
ATOM 3908 N N . VAL A 1 489 ? 23.052 8.274 -1.932 1.00 60.41 489 VAL A N 1
ATOM 3909 C CA . VAL A 1 489 ? 21.947 8.159 -2.905 1.00 60.41 489 VAL A CA 1
ATOM 3910 C C . VAL A 1 489 ? 20.902 9.281 -2.750 1.00 60.41 489 VAL A C 1
ATOM 3912 O O . VAL A 1 489 ? 20.145 9.541 -3.688 1.00 60.41 489 VAL A O 1
ATOM 3915 N N . LYS A 1 490 ? 20.825 9.918 -1.576 1.00 58.31 490 LYS A N 1
ATOM 3916 C CA . LYS A 1 490 ? 19.928 11.050 -1.284 1.00 58.31 490 LYS A CA 1
ATOM 3917 C C . LYS A 1 490 ? 20.503 12.376 -1.745 1.00 58.31 490 LYS A C 1
ATOM 3919 O O . LYS A 1 490 ? 19.662 13.237 -2.097 1.00 58.31 490 LYS A O 1
#

InterPro domains:
  IPR000719 Protein kinase domain [PS50011] (1-161)
  IPR001245 Serine-threonine/tyrosine-protein kinase, catalytic domain [PF07714] (1-161)
  IPR001245 Serine-threonine/tyrosine-protein kinase, catalytic domain [PR00109] (11-29)
  IPR001245 Serine-threonine/tyrosine-protein kinase, catalytic domain [PR00109] (60-70)
  IPR001245 Serine-threonine/tyrosine-protein kinase, catalytic domain [PR00109] (79-101)
  IPR002011 Tyrosine-protein kinase, receptor class II, conserved site [PS00239] (45-53)
  IPR002347 Short-chain dehydrogenase/reductase SDR [PF00106] (176-298)
  IPR002347 Short-chain dehydrogenase/reductase SDR [PF00106] (299-398)
  IPR002347 Short-chain dehydrogenase/reductase SDR [PR00081] (177-194)
  IPR002347 Short-chain dehydrogenase/reductase SDR [PR00081] (255-266)
  IPR002347 Short-chain dehydrogenase/reductase SDR [PR00081] (360-379)
  IPR002347 Short-chain dehydrogenase/reductase SDR [PR00081] (381-398)
  IPR008266 Tyrosine-protein kinase, active site [PS00109] (17-29)
  IPR011009 Protein kinase-like domain superfamily [SSF56112] (1-160)
  IPR020635 Tyrosine-protein kinase, catalytic domain [SM00219] (1-161)
  IPR036291 NAD(P)-binding domain superfamily [SSF51735] (176-445)
  IPR042829 3-keto-steroid reductase [cd08941] (177-447)
  IPR052834 3-Keto-Steroid Reductase/17-beta-Hydroxysteroid Dehydrogenase [PTHR44442] (164-472)

Mean predicted aligned error: 13.09 Å

Nearest PDB structures (foldseek):
  5fdx-assembly2_B  TM=9.957E-01  e=1.002E-22  Homo sapiens
  6fin-assembly1_A  TM=9.941E-01  e=2.548E-22  Homo sapiens
  6fex-assembly1_A  TM=9.942E-01  e=2.692E-22  Homo sapiens
  5fdx-assembly1_A  TM=9.944E-01  e=3.004E-22  Homo sapiens
  6fiq-assembly1_A  TM=9.775E-01  e=5.201E-22  Homo sapiens

Foldseek 3Di:
DLLLVLVQLLVCVVVQHFPQDDAPVQWDADPPRHIDGHDCQVPDPVNLVQWDDDVPDDTHSLLLFALCCLPVVDTGSLRVLSSSLVRVVCVLQVVPADRPNVDDPVRSNVLSVCLVVVPPPHDDGDDRPRDDPCCVVVRSVLSRHSDSVSRDGSVVNSVVVVVVVVVVVVVVPDAAEAEEEPLLDFLNLLLLLLVCVVPVSHAYEYAYQDVVSLVVSVVVSCVVRVSHHYHYFNADLLDPVRLVVRLVVCVVVDQAHEEYELPWFAQPPWEFPVVCLVVLCPDPCVLVCVQAVPPGTWGDWDADPVRATSGLSTQADSVVSNCVSCVVRYQEYEHAAAPLQDPVQADLVCLRCPPHTPNNSHNRVLSLLLLLLCCVPCVVVNYHYAYEHLADEPDPNCPVHDDPVVCVVCVVVLLVSLQVFFSCLHGSNLSNAQVSVVVPDDRVPDDSQWYWYFGAHSVGRTDIDTDGRDAPDDDPVPPVVSVVSSVSSD

Sequence (490 aa):
MAVQIASGMKYLSSLNFVHRDLATRNCLVGKNYTIKIADFGMSRNLYRGDYYRIQGRAVLPIRWMSWESILLGKFTMASDVWAFGVTLWEILTLCKKQPYSQLSDEQVIENTGEFFRDQGKQVYLPKPLCCPDRVYNDLMLSCWRRNAKQRPSFQDIHTQLMESLALCYLRADMERVVLITGANSGIGLALCERLLTEDSQLRLCLACRNMQRAEAARSALLTSHSNAHVDLLQLDVGSVQSVLSAAQEVKARYNRIDFLYLNAGIMPNPQLDLNAFFKGLFSRNVVRMFATAEGILTQQDRLNSDGLQEVFATNLFGHFLLIRELEPLLSRLVWTSSSNARRSAFSMEDMQHREGRESYSSSKYASDMLSLALNRQKNSQGLFSSVICPGLVMTNLTYGILPSFFWTLIMPVMWLIRIFTNTFTLTPHNGAEALHWLFLQNPESLDPRAKYHSLTSGLGTNYTQPRQLEKEVRRKQSEENADEEISAVK

Solvent-accessible surface area (backbone atoms only — not comparable to full-atom values): 26501 Å² total; per-residue (Å²): 102,69,50,47,52,29,49,52,48,30,54,34,52,75,71,73,49,66,78,86,64,59,40,64,89,19,46,47,77,51,78,94,69,39,62,44,84,57,88,54,65,91,80,43,80,89,50,52,90,57,42,48,78,47,92,96,56,74,75,35,53,63,76,35,52,29,46,54,34,71,78,68,68,49,82,40,66,52,34,42,35,23,8,44,29,45,29,51,49,32,60,52,47,70,63,76,58,64,74,61,70,93,49,53,73,67,52,53,55,51,38,31,51,29,50,73,67,66,76,84,74,49,79,74,83,76,84,41,92,82,50,54,66,63,55,44,64,66,47,35,51,32,23,64,41,79,55,56,88,71,30,63,50,44,63,55,52,27,50,54,45,46,52,54,48,48,53,51,50,56,58,69,74,46,72,48,31,37,40,30,31,41,23,45,44,54,40,35,30,35,36,52,56,52,48,44,72,76,39,53,67,35,34,38,31,39,23,17,64,52,59,71,49,33,51,53,38,48,51,53,49,40,71,77,36,76,78,49,45,76,46,80,39,67,29,38,41,62,36,72,68,38,29,54,54,38,43,53,52,46,63,74,75,42,93,53,31,54,32,39,35,47,54,41,67,64,62,62,67,54,39,74,38,62,68,47,42,59,55,36,67,76,37,98,51,32,68,59,34,71,64,52,44,61,79,22,61,40,44,62,83,48,69,44,99,86,73,39,38,43,43,34,28,28,46,32,51,26,51,51,53,40,47,66,71,40,48,96,35,47,35,31,40,38,39,64,40,48,88,51,36,32,73,90,51,48,47,86,93,42,77,56,34,80,91,55,56,45,42,56,29,16,30,26,28,50,46,52,41,50,32,42,46,45,34,76,74,26,43,93,75,58,29,42,38,43,38,29,19,30,44,46,42,62,34,84,78,49,56,78,63,53,60,73,67,55,51,65,67,45,46,67,54,55,54,57,49,14,63,82,38,36,40,52,24,48,37,25,59,40,18,19,39,25,63,56,52,53,72,76,48,63,71,90,77,55,65,62,59,33,32,26,28,6,27,17,44,58,88,65,53,69,48,68,48,76,39,74,54,92,67,82,80,92,52,102,71,50,71,63,55,54,51,49,54,38,56,70,76,103

Radius of gyration: 28.82 Å; Cα contacts (8 Å, |Δi|>4): 837; chains: 1; bounding box: 64×48×82 Å

pLDDT: mean 87.74, std 13.2, range [36.38, 98.81]

Organism: Dissostichus mawsoni (NCBI:txid36200)